Protein AF-Q8IA98-2-F1 (afdb_monomer)

Radius of gyration: 77.0 Å; Cα contacts (8 Å, |Δi|>4): 46; chains: 1; bounding box: 232×90×197 Å

Secondary structure (DSSP, 8-state):
-HHHHHHHHTS-HHHHHHHHHHHHHHHHHHHHHHHHHHHHHHHHHHHHHHHS-HHHHHHHHHHHHHHHHHHHHHHHHHHHHHHHHHHHHHHHHTSPPHHHHHHHHHHHHHHHHHHHHHHHHHHHHHHHHHHHHHHHHHHHHHHHHHHHHHHHHHHHHHHHHHHHHHHHHHHHHHHHHHHHHHHHHHHHHHHHHHHHHHHHHHHHHHHHHHHHHHHHHHHHHHHHHHHHHHHHHHHHHHHHHHHHHHHHHHHHHHHHHHHHTTT--S-----------SHHHHHHHHHHHHHHHHHHHHHHHHHHHHHHHHHHHHHHHHHHHHHHHHHHHHHHHHHHHHHHHTTTHHHHHHHHHHHHHHHH-S-----HHHHHHHHHHHHHHHHHHHHHHHHHHHHHHHHHHHHHHHHHHHHHHHHHHHHHHHHHHHHHHHHHHHHHHHHHHHHHHT--S---TTSTTS--------HHHHHHHHHHHHHHHHHHHHHHHHHHHHHHHHHHHHHHHHHHHHHHHHHHHHHHHHHHSTTHHHHTTTGGGS-TT-TTTTT-S-HHHHHHHHHHHHHHHSHHHHHHHHHHHHHHHHHHHHHHHHHHHHHHHHHHHHHHHHHHHHHHHHHHH--

Solvent-accessible surface area (backbone atoms only — not comparable to full-atom values): 34281 Å² total; per-residue (Å²): 104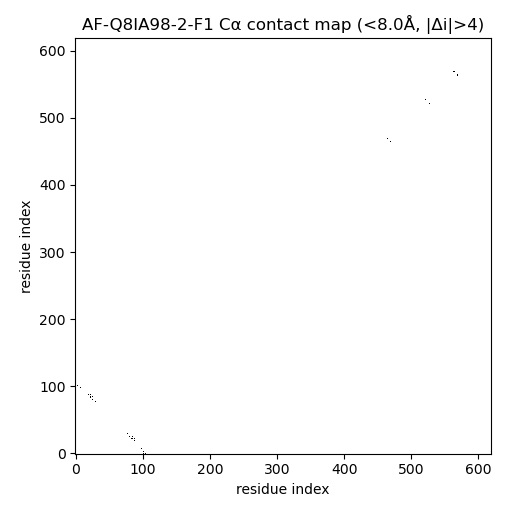,70,71,58,47,56,56,49,67,75,52,61,59,68,60,50,41,53,51,46,54,51,49,45,52,51,51,51,52,52,50,55,53,48,54,50,52,49,53,51,53,51,50,54,52,51,50,49,67,73,76,54,58,76,69,63,45,66,63,46,50,60,54,51,50,51,54,50,53,53,49,53,50,51,46,53,52,48,53,53,52,50,51,54,48,43,54,54,45,52,54,57,62,70,52,75,72,60,64,62,57,46,54,47,52,49,51,52,50,54,50,50,54,52,50,50,52,54,51,52,51,50,53,50,52,50,52,50,51,53,52,53,51,52,52,51,51,53,49,52,56,48,51,55,52,52,50,56,49,51,58,49,49,55,50,52,50,53,52,48,50,55,50,49,52,52,51,50,56,53,50,51,55,49,53,53,48,55,50,51,54,51,50,53,51,52,52,53,52,52,52,52,50,49,54,50,49,56,51,50,50,55,48,48,54,52,49,50,52,49,49,53,50,49,50,51,52,50,51,52,49,51,53,51,49,55,50,46,55,51,49,52,54,49,50,50,53,50,52,54,50,52,51,52,53,48,53,58,47,47,60,56,43,54,63,46,44,65,60,47,60,76,70,64,84,72,82,85,87,87,86,90,88,88,89,85,79,67,68,58,50,58,53,45,50,49,51,47,49,52,50,51,50,50,48,51,52,51,47,50,53,49,51,52,51,51,49,52,51,50,51,51,52,50,51,52,50,50,53,51,50,53,51,52,50,53,50,50,53,51,52,49,51,50,53,47,50,51,48,62,74,46,63,55,50,64,57,54,48,50,51,52,46,51,49,43,44,72,74,64,46,97,81,73,94,71,60,75,78,58,45,54,64,44,44,59,56,47,51,53,47,48,51,50,48,52,51,48,50,52,48,52,50,51,50,51,52,51,52,48,54,50,49,53,51,52,49,52,53,50,54,51,51,52,52,52,51,51,53,51,47,54,50,50,54,50,49,52,51,51,49,53,48,51,51,51,53,48,50,50,53,46,58,77,64,66,68,75,99,79,78,67,92,78,65,80,81,76,80,78,83,87,74,93,73,58,72,83,63,50,55,59,53,53,50,50,52,50,49,55,49,49,52,52,48,51,53,50,52,51,52,51,51,53,52,52,53,52,50,51,52,54,50,51,50,51,51,52,53,47,52,51,47,51,54,48,50,51,50,49,49,46,67,65,38,87,59,40,75,61,42,66,73,55,56,79,76,70,71,97,79,64,85,77,67,73,78,71,66,49,72,65,57,56,52,49,52,52,48,52,48,58,38,64,69,37,76,66,41,39,52,53,50,51,52,50,50,52,52,50,49,52,51,51,51,51,51,51,48,50,54,52,50,55,53,46,54,53,50,52,52,52,52,51,49,52,50,52,50,51,50,49,47,56,74,77,59,70,123

pLDDT: mean 81.93, std 17.33, range [27.69, 97.38]

Sequence (619 aa):
MEIVSRAWESVDWDRIQTRVEAEVTALGQRQDDSEIRKTRLVEESNAYRGRTNKDSRKVAIPLIKAFQSEFDGLLARSTAAENALIDICKSIVSLPDPKSLLKGAEAWKNDAEKTQKAVEEREELKRQLIKVNNELEDLRGKDVKVRKLKDKLAKLESEQDIFIENAVNEVEKKAEQELNDRLTELIAEKEKMKEQNEILEKNMDSLESKNKDIQRKLEIAKQTVEQKDGLENEQLSIAMKDLADAKHKIVFLEERVSQLENEAEKVNESKKAGNIEDIAALGSVLVQKDDVIQQLTNDIKRHEASHVEELAKWKLAVSAVEKKNKTLIGELNELKNQLESRNDYEAIKNELRLLREIEFGDSAEANAESIERLGETVETLDRLLAEKNRRLQNENASLRVANDGFKGRNEEQEAELTVLKEKSERNDRLIAQLEADLASAVQDIGIPERMGTNEMLKDAPAPTISDASLVPILTSQRNRLHERVTSLEEAISLEKTKQLSVQNEIERVREENIRLCERIRFLQSPGGQQQANVEAGLGNENGNRNKKVSLHDKTTLNMGRAILATPKSRTVFFSYLLILHALIMLVLYKFAFDQSVVRDAETECEYKFHQHMLDNHKQ

Foldseek 3Di:
DVVVLVVLVPDPLVVVLVVLVVVLVVLVVVLVVLVVVLVVLVVVLVVCVVPDDPVCCVVVVVVSVVVNVVSVVVSVVSVVVSVVSSVVSVVSNPDDRCSVVVVVVVVVVVVVVVVVVVVVVVVVVVVVVVVVVVVVVVVVVVVVVVVVVVVVVVVVVVVVVVVVVVVVVVVVVVVVVVVVVVVVVVVVVVVVVVVVVVVVVVVVVVVVVVVVVVVVVVVVVVVVVVVVVVVVVVVVVVVVVVVVVVVVVVVVVVVVVVVCVVVPPDDDDDDDDDDDDDVVVVVVVVVVVVVVVVVVVVVVVVVVVVVVVVVVVVVVVVVVVVVVVVVVVVVVVVVVVVCVVCVCVVVVVVVVVVVCCVVPNDPDDDDPVVCVVVVVVVVVVVVVVVVVVVVVVVVVVVVVVVVVVVVVVVVVVVVVVVVVVVVVVVVVVVVVVVVVVVVVVCVVVPDPPDDDPPPVPPDDDDDPDDPVVVVVVVVVVVVVVVVVVVVVVVVVVVVVVVVVVVVVVVVVVVVVVVVVVVVVCLVPPPCNVVVVVVVVVPDPPPVPPVVPPPPVNVVVVVVVCVCPVDPVSVVVVVVVVVVVVVVVVVVVVVVVVVVVVVVVVVVVVVVVVVVCCVPPVDD

Structure (mmCIF, N/CA/C/O backbone):
data_AF-Q8IA98-2-F1
#
_entry.id   AF-Q8IA98-2-F1
#
loop_
_atom_site.group_PDB
_atom_site.id
_atom_site.type_symbol
_atom_site.label_atom_id
_atom_site.label_alt_id
_atom_site.label_comp_id
_atom_site.label_asym_id
_atom_site.label_entity_id
_atom_site.label_seq_id
_atom_site.pdbx_PDB_ins_code
_atom_site.Cartn_x
_atom_site.Cartn_y
_atom_site.Cartn_z
_atom_site.occupancy
_atom_site.B_iso_or_equiv
_atom_site.auth_seq_id
_atom_site.auth_comp_id
_atom_site.auth_asym_id
_atom_site.auth_atom_id
_atom_site.pdbx_PDB_model_num
ATOM 1 N N . MET A 1 1 ? -45.669 -8.385 45.743 1.00 73.81 1 MET A N 1
ATOM 2 C CA . MET A 1 1 ? -45.791 -9.839 45.970 1.00 73.81 1 MET A CA 1
ATOM 3 C C . MET A 1 1 ? -45.061 -10.246 47.233 1.00 73.81 1 MET A C 1
ATOM 5 O O . MET A 1 1 ? -45.756 -10.558 48.181 1.00 73.81 1 MET A O 1
ATOM 9 N N . GLU A 1 2 ? -43.737 -10.097 47.326 1.00 78.06 2 GLU A N 1
ATOM 10 C CA . GLU A 1 2 ? -42.970 -10.503 48.523 1.00 78.06 2 GLU A CA 1
ATOM 11 C C . GLU A 1 2 ? -43.528 -10.010 49.868 1.00 78.06 2 GLU A C 1
ATOM 13 O O . GLU A 1 2 ? -43.637 -10.783 50.811 1.00 78.06 2 GLU A O 1
ATOM 18 N N . ILE A 1 3 ? -43.910 -8.731 49.971 1.00 82.81 3 ILE A N 1
ATOM 19 C CA . ILE A 1 3 ? -44.471 -8.173 51.218 1.00 82.81 3 ILE A CA 1
ATOM 20 C C . ILE A 1 3 ? -45.765 -8.902 51.613 1.00 82.81 3 ILE A C 1
ATOM 22 O O . ILE A 1 3 ? -45.986 -9.182 52.787 1.00 82.81 3 ILE A O 1
ATOM 26 N N . VAL A 1 4 ? -46.599 -9.243 50.626 1.00 84.81 4 VAL A N 1
ATOM 27 C CA . VAL A 1 4 ? -47.858 -9.970 50.830 1.00 84.81 4 VAL A CA 1
ATOM 28 C C . VAL A 1 4 ? -47.572 -11.427 51.194 1.00 84.81 4 VAL A C 1
ATOM 30 O O . VAL A 1 4 ? -48.167 -11.921 52.147 1.00 84.81 4 VAL A O 1
ATOM 33 N N . SER A 1 5 ? -46.627 -12.087 50.513 1.00 81.19 5 SER A N 1
ATOM 34 C CA . SER A 1 5 ? -46.174 -13.443 50.856 1.00 81.19 5 SER A CA 1
ATOM 35 C C . SER A 1 5 ? -45.685 -13.512 52.311 1.00 81.19 5 SER A C 1
ATOM 37 O O . SER A 1 5 ? -46.170 -14.345 53.071 1.00 81.19 5 SER 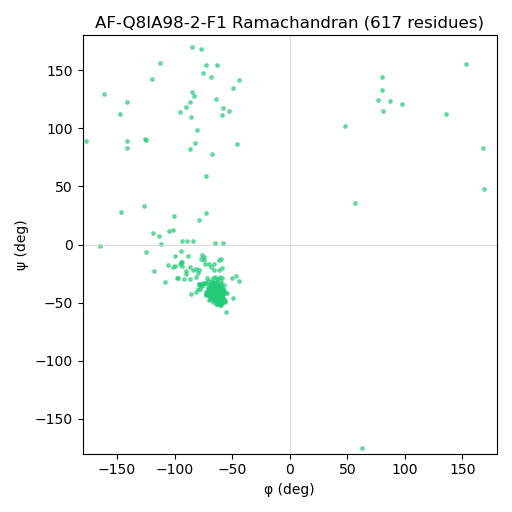A O 1
ATOM 39 N N . ARG A 1 6 ? -44.816 -12.580 52.739 1.00 83.00 6 ARG A N 1
ATOM 40 C CA . ARG A 1 6 ? -44.302 -12.507 54.124 1.00 83.00 6 ARG A CA 1
ATOM 41 C C . ARG A 1 6 ? -45.400 -12.236 55.153 1.00 83.00 6 ARG A C 1
ATOM 43 O O . ARG A 1 6 ? -45.392 -12.820 56.233 1.00 83.00 6 ARG A O 1
ATOM 50 N N . ALA A 1 7 ? -46.353 -11.357 54.836 1.00 84.50 7 ALA A N 1
ATOM 51 C CA . ALA A 1 7 ? -47.484 -11.097 55.723 1.00 84.50 7 ALA A CA 1
ATOM 52 C C . ALA A 1 7 ? -48.322 -12.368 55.927 1.00 84.50 7 ALA A C 1
ATOM 54 O O . ALA A 1 7 ? -48.632 -12.713 57.066 1.00 84.50 7 ALA A O 1
ATOM 55 N N . TRP A 1 8 ? -48.613 -13.108 54.852 1.00 85.19 8 TRP A N 1
ATOM 56 C CA . TRP A 1 8 ? -49.334 -14.377 54.937 1.00 85.19 8 TRP A CA 1
ATOM 57 C C . TRP A 1 8 ? -48.531 -15.487 55.612 1.00 85.19 8 TRP A C 1
ATOM 59 O O . TRP A 1 8 ? -49.133 -16.297 56.304 1.00 85.19 8 TRP A O 1
ATOM 69 N N . GLU A 1 9 ? -47.201 -15.518 55.503 1.00 82.81 9 GLU A N 1
ATOM 70 C CA . GLU A 1 9 ? -46.356 -16.482 56.229 1.00 82.81 9 GLU A CA 1
ATOM 71 C C . GLU A 1 9 ? -46.545 -16.426 57.749 1.00 82.81 9 GLU A C 1
ATOM 73 O O . GLU A 1 9 ? -46.534 -17.475 58.392 1.00 82.81 9 GLU A O 1
ATOM 78 N N . SER A 1 10 ? -46.794 -15.235 58.305 1.00 82.50 10 SER A N 1
ATOM 79 C CA . SER A 1 10 ? -47.065 -15.046 59.738 1.00 82.50 10 SER A CA 1
ATOM 80 C C . SER A 1 10 ? -48.455 -15.526 60.181 1.00 82.50 10 SER A C 1
ATOM 82 O O . SER A 1 10 ? -48.703 -15.711 61.373 1.00 82.50 10 SER A O 1
ATOM 84 N N . VAL A 1 11 ? -49.368 -15.732 59.228 1.00 84.94 11 VAL A N 1
ATOM 85 C CA . VAL A 1 11 ? -50.743 -16.157 59.484 1.00 84.94 11 VAL A CA 1
ATOM 86 C C . VAL A 1 11 ? -50.808 -17.682 59.479 1.00 84.94 11 VAL A C 1
ATOM 88 O O . VAL A 1 11 ? -50.544 -18.332 58.469 1.00 84.94 11 VAL A O 1
ATOM 91 N N . ASP A 1 12 ? -51.184 -18.274 60.607 1.00 84.50 12 ASP A N 1
ATOM 92 C CA . ASP A 1 12 ? -51.438 -19.712 60.715 1.00 84.50 12 ASP A CA 1
ATOM 93 C C . ASP A 1 12 ? -52.858 -20.040 60.217 1.00 84.50 12 ASP A C 1
ATOM 95 O O . ASP A 1 12 ? -53.828 -20.002 60.979 1.00 84.50 12 ASP A O 1
ATOM 99 N N . TRP A 1 13 ? -52.989 -20.272 58.905 1.00 85.12 13 TRP A N 1
ATOM 100 C CA . TRP A 1 13 ? -54.280 -20.521 58.257 1.00 85.12 13 TRP A CA 1
ATOM 101 C C . TRP A 1 13 ? -54.969 -21.782 58.783 1.00 85.12 13 TRP A C 1
ATOM 103 O O . TRP A 1 13 ? -56.166 -21.741 59.045 1.00 85.12 13 TRP A O 1
ATOM 113 N N . ASP A 1 14 ? -54.216 -22.855 59.022 1.00 86.06 14 ASP A N 1
ATOM 114 C CA . ASP A 1 14 ? -54.746 -24.119 59.543 1.00 86.06 14 ASP A CA 1
ATOM 115 C C . ASP A 1 14 ? -55.343 -23.937 60.945 1.00 86.06 14 ASP A C 1
ATOM 117 O O . ASP A 1 14 ? -56.471 -24.352 61.230 1.00 86.06 14 ASP A O 1
ATOM 121 N N . ARG A 1 15 ? -54.649 -23.180 61.805 1.00 87.56 15 ARG A N 1
ATOM 122 C CA . ARG A 1 15 ? -55.175 -22.799 63.120 1.00 87.56 15 ARG A CA 1
ATOM 123 C C . ARG A 1 15 ? -56.417 -21.918 63.024 1.00 87.56 15 ARG A C 1
ATOM 125 O O . ARG A 1 15 ? -57.325 -22.070 63.844 1.00 87.56 15 ARG A O 1
ATOM 132 N N . ILE A 1 16 ? -56.464 -20.975 62.080 1.00 88.38 16 ILE A N 1
ATOM 133 C CA . ILE A 1 16 ? -57.651 -20.134 61.862 1.00 88.38 16 ILE A CA 1
ATOM 134 C C . ILE A 1 16 ? -58.822 -20.996 61.396 1.00 88.38 16 ILE A C 1
ATOM 136 O O . ILE A 1 16 ? -59.897 -20.889 61.982 1.00 88.38 16 ILE A O 1
ATOM 140 N N . GLN A 1 17 ? -58.616 -21.870 60.413 1.00 88.19 17 GLN A N 1
ATOM 141 C CA . GLN A 1 17 ? -59.647 -22.757 59.885 1.00 88.19 17 GLN A CA 1
ATOM 142 C C . GLN A 1 17 ? -60.180 -23.691 60.978 1.00 88.19 17 GLN A C 1
ATOM 144 O O . GLN A 1 17 ? -61.382 -23.705 61.227 1.00 88.19 17 GLN A O 1
ATOM 149 N N . THR A 1 18 ? -59.292 -24.351 61.726 1.00 88.31 18 THR A N 1
ATOM 150 C CA . THR A 1 18 ? -59.662 -25.229 62.849 1.00 88.31 18 THR A CA 1
ATOM 151 C C . THR A 1 18 ? -60.446 -24.475 63.927 1.00 88.31 18 THR A C 1
ATOM 153 O O . THR A 1 18 ? -61.457 -24.959 64.437 1.00 88.31 18 THR A O 1
ATOM 156 N N . ARG A 1 19 ? -60.014 -23.254 64.280 1.00 89.81 19 ARG A N 1
ATOM 157 C CA . ARG A 1 19 ? -60.726 -22.411 65.253 1.00 89.81 19 ARG A CA 1
ATOM 158 C C . ARG A 1 19 ? -62.113 -22.020 64.744 1.00 89.81 19 ARG A C 1
ATOM 160 O O . ARG A 1 19 ? -63.063 -22.028 65.521 1.00 89.81 19 ARG A O 1
ATOM 167 N N . VAL A 1 20 ? -62.228 -21.663 63.468 1.00 90.75 20 VAL A N 1
ATOM 168 C CA . VAL A 1 20 ? -63.503 -21.301 62.842 1.00 90.75 20 VAL A CA 1
ATOM 169 C C . VAL A 1 20 ? -64.444 -22.508 62.791 1.00 90.75 20 VAL A C 1
ATOM 171 O O . VAL A 1 20 ? -65.606 -22.370 63.160 1.00 90.75 20 VAL A O 1
ATOM 174 N N . GLU A 1 21 ? -63.962 -23.694 62.422 1.00 89.75 21 GLU A N 1
ATOM 175 C CA . GLU A 1 21 ? -64.748 -24.937 62.424 1.00 89.75 21 GLU A CA 1
ATOM 176 C C . GLU A 1 21 ? -65.251 -25.311 63.829 1.00 89.75 21 GLU A C 1
ATOM 178 O O . GLU A 1 21 ? -66.417 -25.687 64.000 1.00 89.75 21 GLU A O 1
ATOM 183 N N . ALA A 1 22 ? -64.406 -25.152 64.853 1.00 91.19 22 ALA A N 1
ATOM 184 C CA . ALA A 1 22 ? -64.790 -25.378 66.244 1.00 91.19 22 ALA A CA 1
ATOM 185 C C . ALA A 1 22 ? -65.895 -24.408 66.702 1.00 91.19 22 ALA A C 1
ATOM 187 O O . ALA A 1 22 ? -66.867 -24.835 67.327 1.00 91.19 22 ALA A O 1
ATOM 188 N N . GLU A 1 23 ? -65.792 -23.120 66.354 1.00 90.00 23 GLU A N 1
ATOM 189 C CA . GLU A 1 23 ? -66.834 -22.130 66.660 1.00 90.00 23 GLU A CA 1
ATOM 190 C C . GLU A 1 23 ? -68.129 -22.401 65.886 1.00 90.00 23 GLU A C 1
ATOM 192 O O . GLU A 1 23 ? -69.202 -22.320 66.474 1.00 90.00 23 GLU A O 1
ATOM 197 N N . VAL A 1 24 ? -68.066 -22.796 64.609 1.00 90.94 24 VAL A N 1
ATOM 198 C CA . VAL A 1 24 ? -69.257 -23.196 63.831 1.00 90.94 24 VAL A CA 1
ATOM 199 C C . VAL A 1 24 ? -69.965 -24.382 64.485 1.00 90.94 24 VAL A C 1
ATOM 201 O O . VAL A 1 24 ? -71.189 -24.375 64.615 1.00 90.94 24 VAL A O 1
ATOM 204 N N . THR A 1 25 ? -69.206 -25.375 64.953 1.00 90.19 25 THR A N 1
ATOM 205 C CA . THR A 1 25 ? -69.759 -26.541 65.659 1.00 90.19 25 THR A CA 1
ATOM 206 C C . THR A 1 25 ? -70.409 -26.132 66.984 1.00 90.19 25 THR A C 1
ATOM 208 O O . THR A 1 25 ? -71.521 -26.563 67.292 1.00 90.19 25 THR A O 1
ATOM 211 N N . ALA A 1 26 ? -69.756 -25.255 67.753 1.00 90.88 26 ALA A N 1
ATOM 212 C CA . ALA A 1 26 ? -70.299 -24.731 69.003 1.00 90.88 26 ALA A CA 1
ATOM 213 C C . ALA A 1 26 ? -71.549 -23.860 68.783 1.00 90.88 26 ALA A C 1
ATOM 215 O O . ALA A 1 26 ? -72.470 -23.901 69.596 1.00 90.88 26 ALA A O 1
ATOM 216 N N . LEU A 1 27 ? -71.606 -23.083 67.696 1.00 90.81 27 LEU A N 1
ATOM 217 C CA . LEU A 1 27 ? -72.790 -22.310 67.312 1.00 90.81 27 LEU A CA 1
ATOM 218 C C . LEU A 1 27 ? -73.966 -23.226 66.966 1.00 90.81 27 LEU A C 1
ATOM 220 O O . LEU A 1 27 ? -75.068 -22.974 67.445 1.00 90.81 27 LEU A O 1
ATOM 224 N N . GLY A 1 28 ? -73.727 -24.317 66.230 1.00 89.94 28 GLY A N 1
ATOM 225 C CA . GLY A 1 28 ? -74.752 -25.331 65.963 1.00 89.94 28 GLY A CA 1
ATOM 226 C C . GLY A 1 28 ? -75.331 -25.930 67.250 1.00 89.94 28 GLY A C 1
ATOM 227 O O . GLY A 1 28 ? -76.543 -25.954 67.432 1.00 89.94 28 GLY A O 1
ATOM 228 N N . GLN A 1 29 ? -74.477 -26.298 68.211 1.00 91.38 29 GLN A N 1
ATOM 229 C CA . GLN A 1 29 ? -74.937 -26.795 69.517 1.00 91.38 29 GLN A CA 1
ATOM 230 C C . GLN A 1 29 ? -75.755 -25.749 70.294 1.00 91.38 29 GLN A C 1
ATOM 232 O O . GLN A 1 29 ? -76.768 -26.082 70.906 1.00 91.38 29 GLN A O 1
ATOM 237 N N . ARG A 1 30 ? -75.356 -24.468 70.256 1.00 90.25 30 ARG A N 1
ATOM 238 C CA . ARG A 1 30 ? -76.113 -23.382 70.905 1.00 90.25 30 ARG A CA 1
ATOM 239 C C . ARG A 1 30 ? -77.488 -23.177 70.267 1.00 90.25 30 ARG A C 1
ATOM 241 O O . ARG A 1 30 ? -78.426 -22.868 71.005 1.00 90.25 30 ARG A O 1
ATOM 248 N N . GLN A 1 31 ? -77.604 -23.355 68.948 1.00 89.62 31 GLN A N 1
ATOM 249 C CA . GLN A 1 31 ? -78.879 -23.327 68.226 1.00 89.62 31 GLN A CA 1
ATOM 250 C C . GLN A 1 31 ? -79.798 -24.459 68.687 1.00 89.62 31 GLN A C 1
ATOM 252 O O . GLN A 1 31 ? -80.922 -24.185 69.112 1.00 89.62 31 GLN A O 1
ATOM 257 N N . ASP A 1 32 ? -79.297 -25.696 68.699 1.00 90.12 32 ASP A N 1
ATOM 258 C CA . ASP A 1 32 ? -80.054 -26.876 69.136 1.00 90.12 32 ASP A CA 1
ATOM 259 C C . ASP A 1 32 ? -80.541 -26.727 70.587 1.00 90.12 32 ASP A C 1
ATOM 261 O O . ASP A 1 32 ? -81.723 -26.913 70.895 1.00 90.12 32 ASP A O 1
ATOM 265 N N . ASP A 1 33 ? -79.656 -26.287 71.483 1.00 91.81 33 ASP A N 1
ATOM 266 C CA . ASP A 1 33 ? -79.985 -25.997 72.877 1.00 91.81 33 ASP A CA 1
ATOM 267 C C . ASP A 1 33 ? -81.061 -24.908 73.016 1.00 91.81 33 ASP A C 1
ATOM 269 O O . ASP A 1 33 ? -81.882 -24.934 73.941 1.00 91.81 33 ASP A O 1
ATOM 273 N N . SER A 1 34 ? -81.048 -23.911 72.128 1.00 90.88 34 SER A N 1
ATOM 274 C CA . SER A 1 34 ? -82.034 -22.832 72.120 1.00 90.88 34 SER A CA 1
ATOM 275 C C . SER A 1 34 ? -83.420 -23.341 71.723 1.00 90.88 34 SER A C 1
ATOM 277 O O . SER A 1 34 ? -84.407 -22.998 72.379 1.00 90.88 34 SER A O 1
ATOM 279 N N . GLU A 1 35 ? -83.492 -24.232 70.733 1.00 88.56 35 GLU A N 1
ATOM 280 C CA . GLU A 1 35 ? -84.737 -24.891 70.320 1.00 88.56 35 GLU A CA 1
ATOM 281 C C . GLU A 1 35 ? -85.279 -25.842 71.404 1.00 88.56 35 GLU A C 1
ATOM 283 O O . GLU A 1 35 ? -86.486 -25.869 71.674 1.00 88.56 35 GLU A O 1
ATOM 288 N N . ILE A 1 36 ? -84.407 -26.554 72.126 1.00 91.75 36 ILE A N 1
ATOM 289 C CA . ILE A 1 36 ? -84.814 -27.369 73.284 1.00 91.75 36 ILE A CA 1
ATOM 290 C C . ILE A 1 36 ? -85.381 -26.477 74.400 1.00 91.75 36 ILE A C 1
ATOM 292 O O . ILE A 1 36 ? -86.455 -26.762 74.941 1.00 91.75 36 ILE A O 1
ATOM 296 N N . ARG A 1 37 ? -84.706 -25.365 74.735 1.00 90.25 37 ARG A N 1
ATOM 297 C CA . ARG A 1 37 ? -85.189 -24.400 75.743 1.00 90.25 37 ARG A CA 1
ATOM 298 C C . ARG A 1 37 ? -86.523 -23.775 75.346 1.00 90.25 37 ARG A C 1
ATOM 300 O O . ARG A 1 37 ? -87.389 -23.623 76.207 1.00 90.25 37 ARG A O 1
ATOM 307 N N . LYS A 1 38 ? -86.711 -23.462 74.063 1.00 90.06 38 LYS A N 1
ATOM 308 C CA . LYS A 1 38 ? -87.990 -22.994 73.519 1.00 90.06 38 LYS A CA 1
ATOM 309 C C . LYS A 1 38 ? -89.094 -24.024 73.737 1.00 90.06 38 LYS A C 1
ATOM 311 O O . LYS A 1 38 ? -90.153 -23.684 74.260 1.00 90.06 38 LYS A O 1
ATOM 316 N N . THR A 1 39 ? -88.836 -25.280 73.380 1.00 90.38 39 THR A N 1
ATOM 317 C CA . THR A 1 39 ? -89.803 -26.379 73.526 1.00 90.38 39 THR A CA 1
ATOM 318 C C . THR A 1 39 ? -90.208 -26.552 74.990 1.00 90.38 39 THR A C 1
ATOM 320 O O . THR A 1 39 ? -91.397 -26.547 75.312 1.00 90.38 39 THR A O 1
ATOM 323 N N . ARG A 1 40 ? -89.227 -26.562 75.900 1.00 92.00 40 ARG A N 1
ATOM 324 C CA . ARG A 1 40 ? -89.463 -26.616 77.347 1.00 92.00 40 ARG A CA 1
ATOM 325 C C . ARG A 1 40 ? -90.272 -25.421 77.862 1.00 92.00 40 ARG A C 1
ATOM 327 O O . ARG A 1 40 ? -91.195 -25.602 78.653 1.00 92.00 40 ARG A O 1
ATOM 334 N N . LEU A 1 41 ? -89.970 -24.204 77.405 1.00 89.50 41 LEU A N 1
ATOM 335 C CA . LEU A 1 41 ? -90.721 -23.000 77.777 1.00 89.50 41 LEU A CA 1
ATOM 336 C C . LEU A 1 41 ? -92.194 -23.093 77.335 1.00 89.50 41 LEU A C 1
ATOM 338 O O . LEU A 1 41 ? -93.095 -22.675 78.067 1.00 89.50 41 LEU A O 1
ATOM 342 N N . VAL A 1 42 ? -92.458 -23.664 76.156 1.00 88.00 42 VAL A N 1
ATOM 343 C CA . VAL A 1 42 ? -93.819 -23.908 75.651 1.00 88.00 42 VAL A CA 1
ATOM 344 C C . VAL A 1 42 ? -94.546 -24.961 76.495 1.00 88.00 42 VAL A C 1
ATOM 346 O O . VAL A 1 42 ? -95.709 -24.753 76.854 1.00 88.00 42 VAL A O 1
ATOM 349 N N . GLU A 1 43 ? -93.882 -26.057 76.860 1.00 89.94 43 GLU A N 1
ATOM 350 C CA . GLU A 1 43 ? -94.434 -27.098 77.736 1.00 89.94 43 GLU A CA 1
ATOM 351 C C . GLU A 1 43 ? -94.782 -26.565 79.131 1.00 89.94 43 GLU A C 1
ATOM 353 O O . GLU A 1 43 ? -95.902 -26.770 79.605 1.00 89.94 43 GLU A O 1
ATOM 358 N N . GLU A 1 44 ? -93.869 -25.825 79.770 1.00 89.38 44 GLU A N 1
ATOM 359 C CA . GLU A 1 44 ? -94.089 -25.214 81.088 1.00 89.38 44 GLU A CA 1
ATOM 360 C C . GLU A 1 44 ? -95.227 -24.175 81.041 1.00 89.38 44 GLU A C 1
ATOM 362 O O . GLU A 1 44 ? -96.090 -24.143 81.925 1.00 89.38 44 GLU A O 1
ATOM 367 N N . SER A 1 45 ? -95.309 -23.389 79.961 1.00 88.00 45 SER A N 1
ATOM 368 C CA . SER A 1 45 ? -96.407 -22.442 79.709 1.00 88.00 45 SER A CA 1
ATOM 369 C C . SER A 1 45 ? -97.767 -23.141 79.543 1.00 88.00 45 SER A C 1
ATOM 371 O O . SER A 1 45 ? -98.780 -22.713 80.112 1.00 88.00 45 SER A O 1
ATOM 373 N N . ASN A 1 46 ? -97.809 -24.264 78.821 1.00 87.44 46 ASN A N 1
ATOM 374 C CA . ASN A 1 46 ? -99.020 -25.071 78.654 1.00 87.44 46 ASN A CA 1
ATOM 375 C C . ASN A 1 46 ? -99.431 -25.770 79.959 1.00 87.44 46 ASN A C 1
ATOM 377 O O . ASN A 1 46 ? -100.613 -25.769 80.317 1.00 87.44 46 ASN A O 1
ATOM 381 N N . ALA A 1 47 ? -98.468 -26.301 80.715 1.00 87.62 47 ALA A N 1
ATOM 382 C CA . ALA A 1 47 ? -98.704 -26.884 82.031 1.00 87.62 47 ALA A CA 1
ATOM 383 C C . ALA A 1 47 ? -99.281 -25.851 83.012 1.00 87.62 47 ALA A C 1
ATOM 385 O O . ALA A 1 47 ? -100.220 -26.164 83.751 1.00 87.62 47 ALA A O 1
ATOM 386 N N . TYR A 1 48 ? -98.791 -24.606 82.982 1.00 86.81 48 TYR A N 1
ATOM 387 C CA . TYR A 1 48 ? -99.353 -23.508 83.769 1.00 86.81 48 TYR A CA 1
ATOM 388 C C . TYR A 1 48 ? -100.821 -23.238 83.405 1.00 86.81 48 TYR A C 1
ATOM 390 O O . TYR A 1 48 ? -101.661 -23.097 84.298 1.00 86.81 48 TYR A O 1
ATOM 398 N N . ARG A 1 49 ? -101.184 -23.234 82.112 1.00 81.31 49 ARG A N 1
ATOM 399 C CA . ARG A 1 49 ? -102.592 -23.077 81.688 1.00 81.31 49 ARG A CA 1
ATOM 400 C C . ARG A 1 49 ? -103.505 -24.183 82.223 1.00 81.31 49 ARG A C 1
ATOM 402 O O . ARG A 1 49 ? -104.654 -23.889 82.550 1.00 81.31 49 ARG A O 1
ATOM 409 N N . GLY A 1 50 ? -103.007 -25.418 82.319 1.00 81.69 50 GLY A N 1
ATOM 410 C CA . GLY A 1 50 ? -103.766 -26.567 82.825 1.00 81.69 50 GLY A CA 1
ATOM 411 C C . GLY A 1 50 ? -103.957 -26.583 84.347 1.00 81.69 50 GLY A C 1
ATOM 412 O O . GLY A 1 50 ? -105.003 -27.017 84.821 1.00 81.69 50 GLY A O 1
ATOM 413 N N . ARG A 1 51 ? -102.980 -26.093 85.123 1.00 83.88 51 ARG A N 1
ATOM 414 C CA . ARG A 1 51 ? -102.958 -26.224 86.598 1.00 83.88 51 ARG A CA 1
ATOM 415 C C . ARG A 1 51 ? -103.542 -25.038 87.373 1.00 83.88 51 ARG A C 1
ATOM 417 O O . ARG A 1 51 ? -103.619 -25.094 88.596 1.00 83.88 51 ARG A O 1
ATOM 424 N N . THR A 1 52 ? -103.918 -23.949 86.707 1.00 83.94 52 THR A N 1
ATOM 425 C CA . THR A 1 52 ? -104.223 -22.664 87.369 1.00 83.94 52 THR A CA 1
ATOM 426 C C . THR A 1 52 ? -105.698 -22.279 87.283 1.00 83.94 52 THR A C 1
ATOM 428 O O . THR A 1 52 ? -106.413 -22.716 86.380 1.00 83.94 52 THR A O 1
ATOM 431 N N . ASN A 1 53 ? -106.183 -21.449 88.213 1.00 84.00 53 ASN A N 1
ATOM 432 C CA . ASN A 1 53 ? -107.571 -20.967 88.225 1.00 84.00 53 ASN A CA 1
ATOM 433 C C . ASN A 1 53 ? -107.813 -19.848 87.176 1.00 84.00 53 ASN A C 1
ATOM 435 O O . ASN A 1 53 ? -106.877 -19.317 86.575 1.00 84.00 53 ASN A O 1
ATOM 439 N N . LYS A 1 54 ? -109.083 -19.502 86.918 1.00 82.00 54 LYS A N 1
ATOM 440 C CA . LYS A 1 54 ? -109.476 -18.583 85.829 1.00 82.00 54 LYS A CA 1
ATOM 441 C C . LYS A 1 54 ? -108.993 -17.139 86.036 1.00 82.00 54 LYS A C 1
ATOM 443 O O . LYS A 1 54 ? -108.686 -16.476 85.047 1.00 82.00 54 LYS A O 1
ATOM 448 N N . ASP A 1 55 ? -108.904 -16.663 87.277 1.00 83.00 55 ASP A N 1
ATOM 449 C CA . ASP A 1 55 ? -108.500 -15.283 87.581 1.00 83.00 55 ASP A CA 1
ATOM 450 C C . ASP A 1 55 ? -106.977 -15.107 87.555 1.00 83.00 55 ASP A C 1
ATOM 452 O O . ASP A 1 55 ? -106.487 -14.170 86.926 1.00 83.00 55 ASP A O 1
ATOM 456 N N . SER A 1 56 ? -106.214 -16.067 88.093 1.00 83.00 56 SER A N 1
ATOM 457 C CA . SER A 1 56 ? -104.756 -16.132 87.917 1.00 83.00 56 SER A CA 1
ATOM 458 C C . SER A 1 56 ? -104.380 -16.180 86.434 1.00 83.00 56 SER A C 1
ATOM 460 O O . SER A 1 56 ? -103.458 -15.491 86.001 1.00 83.00 56 SER A O 1
ATOM 462 N N . ARG A 1 57 ? -105.150 -16.921 85.621 1.00 84.19 57 ARG A N 1
ATOM 463 C CA . ARG A 1 57 ? -104.970 -16.970 84.165 1.00 84.19 57 ARG A CA 1
ATOM 464 C C . ARG A 1 57 ? -105.150 -15.610 83.488 1.00 84.19 57 ARG A C 1
ATOM 466 O O . ARG A 1 57 ? -104.389 -15.313 82.574 1.00 84.19 57 ARG A O 1
ATOM 473 N N . LYS A 1 58 ? -106.106 -14.771 83.905 1.00 86.12 58 LYS A N 1
ATOM 474 C CA . LYS A 1 58 ? -106.330 -13.454 83.272 1.00 86.12 58 LYS A CA 1
ATOM 475 C C . LYS A 1 58 ? -105.130 -12.514 83.405 1.00 86.12 58 LYS A C 1
ATOM 477 O O . LYS A 1 58 ? -104.864 -11.771 82.468 1.00 86.12 58 LYS A O 1
ATOM 482 N N . VAL A 1 59 ? -104.418 -12.559 84.533 1.00 85.94 59 VAL A N 1
ATOM 483 C CA . VAL A 1 59 ? -103.243 -11.704 84.788 1.00 85.94 59 VAL A CA 1
ATOM 484 C C . VAL A 1 59 ? -101.968 -12.329 84.224 1.00 85.94 59 VAL A C 1
ATOM 486 O O . VAL A 1 59 ? -101.166 -11.646 83.592 1.00 85.94 59 VAL A O 1
ATOM 489 N N . ALA A 1 60 ? -101.786 -13.638 84.406 1.00 87.06 60 ALA A N 1
ATOM 490 C CA . ALA A 1 60 ? -100.555 -14.310 84.009 1.00 87.06 60 ALA A CA 1
ATOM 491 C C . ALA A 1 60 ? -100.464 -14.583 82.501 1.00 87.06 60 ALA A C 1
ATOM 493 O O . ALA A 1 60 ? -99.373 -14.509 81.947 1.00 87.06 60 ALA A O 1
ATOM 494 N N . ILE A 1 61 ? -101.574 -14.873 81.803 1.00 87.38 61 ILE A N 1
ATOM 495 C CA . ILE A 1 61 ? -101.528 -15.203 80.366 1.00 87.38 61 ILE A CA 1
ATOM 496 C C . ILE A 1 61 ? -100.962 -14.050 79.514 1.00 87.38 61 ILE A C 1
ATOM 498 O O . ILE A 1 61 ? -100.120 -14.346 78.667 1.00 87.38 61 ILE A O 1
ATOM 502 N N . PRO A 1 62 ? -101.366 -12.771 79.682 1.00 90.00 62 PRO A N 1
ATOM 503 C CA . PRO A 1 62 ? -100.761 -11.658 78.945 1.00 90.00 62 PRO A CA 1
ATOM 504 C C . PRO A 1 62 ? -99.258 -11.505 79.206 1.00 90.00 62 PRO A C 1
ATOM 506 O O . PRO A 1 62 ? -98.504 -11.323 78.257 1.00 90.00 62 PRO A O 1
ATOM 509 N N . LEU A 1 63 ? -98.819 -11.642 80.463 1.00 88.56 63 LEU A N 1
ATOM 510 C CA . LEU A 1 63 ? -97.403 -11.566 80.834 1.00 88.56 63 LEU A CA 1
ATOM 511 C C . LEU A 1 63 ? -96.595 -12.712 80.210 1.00 88.56 63 LEU A C 1
ATOM 513 O O . LEU A 1 63 ? -95.560 -12.473 79.598 1.00 88.56 63 LEU A O 1
ATOM 517 N N . ILE A 1 64 ? -97.101 -13.946 80.309 1.00 89.25 64 ILE A N 1
ATOM 518 C CA . ILE A 1 64 ? -96.495 -15.125 79.679 1.00 89.25 64 ILE A CA 1
ATOM 519 C C . ILE A 1 64 ? -96.406 -14.923 78.162 1.00 89.25 64 ILE A C 1
ATOM 521 O O . ILE A 1 64 ? -95.361 -15.187 77.583 1.00 89.25 64 ILE A O 1
ATOM 525 N N . LYS A 1 65 ? -97.461 -14.407 77.517 1.00 90.06 65 LYS A N 1
ATOM 526 C CA . LYS A 1 65 ? -97.446 -14.101 76.078 1.00 90.06 65 LYS A CA 1
ATOM 527 C C . LYS A 1 65 ? -96.424 -13.020 75.709 1.00 90.06 65 LYS A C 1
ATOM 529 O O . LYS A 1 65 ? -95.790 -13.146 74.670 1.00 90.06 65 LYS A O 1
ATOM 534 N N . ALA A 1 66 ? -96.258 -11.984 76.533 1.00 90.62 66 ALA A N 1
ATOM 535 C CA . ALA A 1 66 ? -95.249 -10.948 76.310 1.00 90.62 66 ALA A CA 1
ATOM 536 C C . ALA A 1 66 ? -93.826 -11.526 76.400 1.00 90.62 66 ALA A C 1
ATOM 538 O O . ALA A 1 66 ? -93.034 -11.324 75.486 1.00 90.62 66 ALA A O 1
ATOM 539 N N . PHE A 1 67 ? -93.530 -12.330 77.430 1.00 91.12 67 PHE A N 1
ATOM 540 C CA . PHE A 1 67 ? -92.247 -13.037 77.536 1.00 91.12 67 PHE A CA 1
ATOM 541 C C . PHE A 1 67 ? -92.019 -14.030 76.391 1.00 91.12 67 PHE A C 1
ATOM 543 O O . PHE A 1 67 ? -90.900 -14.127 75.902 1.00 91.12 67 PHE A O 1
ATOM 550 N N . GLN A 1 68 ? -93.060 -14.740 75.942 1.00 90.25 68 GLN A N 1
ATOM 551 C CA . GLN A 1 68 ? -92.983 -15.614 74.766 1.00 90.25 68 GLN A CA 1
ATOM 552 C C . GLN A 1 68 ? -92.638 -14.819 73.500 1.00 90.25 68 GLN A C 1
ATOM 554 O O . GLN A 1 68 ? -91.740 -15.219 72.773 1.00 90.25 68 GLN A O 1
ATOM 559 N N . SER A 1 69 ? -93.280 -13.667 73.277 1.00 91.69 69 SER A N 1
ATOM 560 C CA . SER A 1 69 ? -92.999 -12.798 72.127 1.00 91.69 69 SER A CA 1
ATOM 561 C C . SER A 1 69 ? -91.574 -12.234 72.142 1.00 91.69 69 SER A C 1
ATOM 563 O O . SER A 1 69 ? -90.917 -12.217 71.104 1.00 91.69 69 SER A O 1
ATOM 565 N N . GLU A 1 70 ? -91.082 -11.778 73.298 1.00 92.25 70 GLU A N 1
ATOM 566 C CA . GLU A 1 70 ? -89.699 -11.297 73.442 1.00 92.25 70 GLU A CA 1
ATOM 567 C C . GLU A 1 70 ? -88.686 -12.432 73.259 1.00 92.25 70 GLU A C 1
ATOM 569 O O . GLU A 1 70 ? -87.669 -12.256 72.590 1.00 92.25 70 GLU A O 1
ATOM 574 N N . PHE A 1 71 ? -88.974 -13.619 73.804 1.00 91.25 71 PHE A N 1
ATOM 575 C CA . PHE A 1 71 ? -88.142 -14.803 73.612 1.00 91.25 71 PHE A CA 1
ATOM 576 C C . PHE A 1 71 ? -88.083 -15.213 72.136 1.00 91.25 71 PHE A C 1
ATOM 578 O O . PHE A 1 71 ? -86.991 -15.426 71.619 1.00 91.25 71 PHE A O 1
ATOM 585 N N . ASP A 1 72 ? -89.222 -15.264 71.440 1.00 90.31 72 ASP A N 1
ATOM 586 C CA . ASP A 1 72 ? -89.281 -15.576 70.009 1.00 90.31 72 ASP A CA 1
ATOM 587 C C . ASP A 1 72 ? -88.529 -14.529 69.168 1.00 90.31 72 ASP A C 1
ATOM 589 O O . ASP A 1 72 ? -87.822 -14.889 68.227 1.00 90.31 72 ASP A O 1
ATOM 593 N N . GLY A 1 73 ? -88.618 -13.241 69.521 1.00 93.19 73 GLY A N 1
ATOM 594 C CA . GLY A 1 73 ? -87.869 -12.168 68.860 1.00 93.19 73 GLY A CA 1
ATOM 595 C C . GLY A 1 73 ? -86.354 -12.259 69.085 1.00 93.19 73 GLY A C 1
ATOM 596 O O . GLY A 1 73 ? -85.573 -12.125 68.139 1.00 93.19 73 GLY A O 1
ATOM 597 N N . LEU A 1 74 ? -85.923 -12.528 70.323 1.00 92.69 74 LEU A N 1
ATOM 598 C CA . LEU A 1 74 ? -84.514 -12.758 70.659 1.00 92.69 74 LEU A CA 1
ATOM 599 C C . LEU A 1 74 ? -83.970 -14.008 69.972 1.00 92.69 74 LEU A C 1
ATOM 601 O O . LEU A 1 74 ? -82.859 -13.960 69.445 1.00 92.69 74 LEU A O 1
ATOM 605 N N . LEU A 1 75 ? -84.756 -15.085 69.942 1.00 91.12 75 LEU A N 1
ATOM 606 C CA . LEU A 1 75 ? -84.417 -16.316 69.247 1.00 91.12 75 LEU A CA 1
ATOM 607 C C . LEU A 1 75 ? -84.254 -16.052 67.751 1.00 91.12 75 LEU A C 1
ATOM 609 O O . LEU A 1 75 ? -83.193 -16.334 67.215 1.00 91.12 75 LEU A O 1
ATOM 613 N N . ALA A 1 76 ? -85.226 -15.408 67.097 1.00 91.50 76 ALA A N 1
ATOM 614 C CA . ALA A 1 76 ? -85.138 -15.070 65.677 1.00 91.50 76 ALA A CA 1
ATOM 615 C C . ALA A 1 76 ? -83.902 -14.212 65.349 1.00 91.50 76 ALA A C 1
ATOM 617 O O . ALA A 1 76 ? -83.223 -14.464 64.354 1.00 91.50 76 ALA A O 1
ATOM 618 N N . ARG A 1 77 ? -83.566 -13.229 66.199 1.00 93.94 77 ARG A N 1
ATOM 619 C CA . ARG A 1 77 ? -82.356 -12.408 66.038 1.00 93.94 77 ARG A CA 1
ATOM 620 C C . ARG A 1 77 ? -81.070 -13.217 66.235 1.00 93.94 77 ARG A C 1
ATOM 622 O O . ARG A 1 77 ? -80.131 -13.025 65.466 1.00 93.94 77 ARG A O 1
ATOM 629 N N . SER A 1 78 ? -81.019 -14.086 67.250 1.00 93.31 78 SER A N 1
ATOM 630 C CA . SER A 1 78 ? -79.864 -14.957 67.523 1.00 93.31 78 SER A CA 1
ATOM 631 C C . SER A 1 78 ? -79.655 -15.928 66.372 1.00 93.31 78 SER A C 1
ATOM 633 O O . SER A 1 78 ? -78.588 -15.925 65.776 1.00 93.31 78 SER A O 1
ATOM 635 N N . THR A 1 79 ? -80.702 -16.646 65.965 1.00 91.06 79 THR A N 1
ATOM 636 C CA . THR A 1 79 ? -80.660 -17.589 64.846 1.00 91.06 79 THR A CA 1
ATOM 637 C C . THR A 1 79 ? -80.253 -16.899 63.546 1.00 91.06 79 THR A C 1
ATOM 639 O O . THR A 1 79 ? -79.437 -17.437 62.809 1.00 91.06 79 THR A O 1
ATOM 642 N N . ALA A 1 80 ? -80.744 -15.686 63.264 1.00 92.62 80 ALA A N 1
ATOM 643 C CA . ALA A 1 80 ? -80.317 -14.927 62.086 1.00 92.62 80 ALA A CA 1
ATOM 644 C C . ALA A 1 80 ? -78.827 -14.537 62.135 1.00 92.62 80 ALA A C 1
ATOM 646 O O . ALA A 1 80 ? -78.125 -14.689 61.136 1.00 92.62 80 ALA A O 1
ATOM 647 N N . ALA A 1 81 ? -78.335 -14.055 63.282 1.00 92.94 81 ALA A N 1
ATOM 648 C CA . ALA A 1 81 ? -76.927 -13.693 63.456 1.00 92.94 81 ALA A CA 1
ATOM 649 C C . ALA A 1 81 ? -76.002 -14.920 63.400 1.00 92.94 81 ALA A C 1
ATOM 651 O O . ALA A 1 81 ? -74.957 -14.880 62.757 1.00 92.94 81 ALA A O 1
ATOM 652 N N . GLU A 1 82 ? -76.400 -16.016 64.041 1.00 91.94 82 GLU A N 1
ATOM 653 C CA . GLU A 1 82 ? -75.681 -17.287 64.048 1.00 91.94 82 GLU A CA 1
ATOM 654 C C . GLU A 1 82 ? -75.650 -17.909 62.652 1.00 91.94 82 GLU A C 1
ATOM 656 O O . GLU A 1 82 ? -74.585 -18.322 62.213 1.00 91.94 82 GLU A O 1
ATOM 661 N N . ASN A 1 83 ? -76.764 -17.896 61.912 1.00 91.75 83 ASN A N 1
ATOM 662 C CA . ASN A 1 83 ? -76.797 -18.371 60.528 1.00 91.75 83 ASN A CA 1
ATOM 663 C C . ASN A 1 83 ? -75.876 -17.540 59.625 1.00 91.75 83 ASN A C 1
ATOM 665 O O . ASN A 1 83 ? -75.085 -18.110 58.881 1.00 91.75 83 ASN A O 1
ATOM 669 N N . ALA A 1 84 ? -75.900 -16.207 59.742 1.00 91.69 84 ALA A N 1
ATOM 670 C CA . ALA A 1 84 ? -74.992 -15.340 58.990 1.00 91.69 84 ALA A CA 1
ATOM 671 C C . ALA A 1 84 ? -73.513 -15.604 59.334 1.00 91.69 84 ALA A C 1
ATOM 673 O O . ALA A 1 84 ? -72.663 -15.629 58.443 1.00 91.69 84 ALA A O 1
ATOM 674 N N . LEU A 1 85 ? -73.197 -15.834 60.615 1.00 91.62 85 LEU A N 1
ATOM 675 C CA . LEU A 1 85 ? -71.852 -16.220 61.045 1.00 91.62 85 LEU A CA 1
ATOM 676 C C . LEU A 1 85 ? -71.454 -17.582 60.477 1.00 91.62 85 LEU A C 1
ATOM 678 O O . LEU A 1 85 ? -70.364 -17.704 59.930 1.00 91.62 85 LEU A O 1
ATOM 682 N N . ILE A 1 86 ? -72.334 -18.581 60.553 1.00 90.25 86 ILE A N 1
ATOM 683 C CA . ILE A 1 86 ? -72.103 -19.914 59.991 1.00 90.25 86 ILE A CA 1
ATOM 684 C C . ILE A 1 86 ? -71.843 -19.822 58.483 1.00 90.25 86 ILE A C 1
ATOM 686 O O . ILE A 1 86 ? -70.919 -20.470 58.000 1.00 90.25 86 ILE A O 1
ATOM 690 N N . ASP A 1 87 ? -72.586 -19.002 57.740 1.00 89.81 87 ASP A N 1
ATOM 691 C CA . ASP A 1 87 ? -72.405 -18.836 56.293 1.00 89.81 87 ASP A CA 1
ATOM 692 C C . ASP A 1 87 ? -71.060 -18.172 55.938 1.00 89.81 87 ASP A C 1
ATOM 694 O O . ASP A 1 87 ? -70.348 -18.632 55.036 1.00 89.81 87 ASP A O 1
ATOM 698 N N . ILE A 1 88 ? -70.654 -17.133 56.680 1.00 90.12 88 ILE A N 1
ATOM 699 C CA . ILE A 1 88 ? -69.336 -16.495 56.518 1.00 90.12 88 ILE A CA 1
ATOM 700 C C . ILE A 1 88 ? -68.221 -17.481 56.875 1.00 90.12 88 ILE A C 1
ATOM 702 O O . ILE A 1 88 ? -67.252 -17.624 56.131 1.00 90.12 88 ILE A O 1
ATOM 706 N N . CYS A 1 89 ? -68.359 -18.190 57.992 1.00 89.38 89 CYS A N 1
ATOM 707 C CA . CYS A 1 89 ? -67.380 -19.166 58.443 1.00 89.38 89 CYS A CA 1
ATOM 708 C C . CYS A 1 89 ? -67.254 -20.338 57.463 1.00 89.38 89 CYS A C 1
ATOM 710 O O . CYS A 1 89 ? -66.135 -20.710 57.130 1.00 89.38 89 CYS A O 1
ATOM 712 N N . LYS A 1 90 ? -68.362 -20.863 56.923 1.00 87.56 90 LYS A N 1
ATOM 713 C CA . LYS A 1 90 ? -68.342 -21.870 55.847 1.00 87.56 90 LYS A CA 1
ATOM 714 C C . LYS A 1 90 ? -67.606 -21.359 54.613 1.00 87.56 90 LYS A C 1
ATOM 716 O O . LYS A 1 90 ? -66.827 -22.102 54.025 1.00 87.56 90 LYS A O 1
ATOM 721 N N . SER A 1 91 ? -67.809 -20.091 54.254 1.00 88.06 91 SER A N 1
ATOM 722 C CA . SER A 1 91 ? -67.092 -19.463 53.140 1.00 88.06 91 SER A CA 1
ATOM 723 C C . SER A 1 91 ? -65.586 -19.414 53.411 1.00 88.06 91 SER A C 1
ATOM 725 O O . SER A 1 91 ? -64.809 -19.812 52.553 1.00 88.06 91 SER A O 1
ATOM 727 N N . ILE A 1 92 ? -65.169 -19.017 54.618 1.00 86.25 92 ILE A N 1
ATOM 728 C CA . ILE A 1 92 ? -63.755 -18.980 55.029 1.00 86.25 92 ILE A CA 1
ATOM 729 C C . ILE A 1 92 ? -63.136 -20.383 55.030 1.00 86.25 92 ILE A C 1
ATOM 731 O O . ILE A 1 92 ? -62.064 -20.569 54.468 1.00 86.25 92 ILE A O 1
ATOM 735 N N . VAL A 1 93 ? -63.821 -21.368 55.615 1.00 85.75 93 VAL A N 1
ATOM 736 C CA . VAL A 1 93 ? -63.356 -22.763 55.702 1.00 85.75 93 VAL A CA 1
ATOM 737 C C . VAL A 1 93 ? -63.226 -23.404 54.319 1.00 85.75 93 VAL A C 1
ATOM 739 O O . VAL A 1 93 ? -62.345 -24.225 54.094 1.00 85.75 93 VAL A O 1
ATOM 742 N N . SER A 1 94 ? -64.071 -23.010 53.363 1.00 84.00 94 SER A N 1
ATOM 743 C CA . SER A 1 94 ? -63.998 -23.523 51.991 1.00 84.00 94 SER A CA 1
ATOM 744 C C . SER A 1 94 ? -62.834 -22.963 51.162 1.00 84.00 94 SER A C 1
ATOM 746 O O . SER A 1 94 ? -62.556 -23.490 50.083 1.00 84.00 94 SER A O 1
ATOM 748 N N . LEU A 1 95 ? -62.161 -21.898 51.620 1.00 84.38 95 LEU A N 1
ATOM 749 C CA . LEU A 1 95 ? -61.072 -21.270 50.875 1.00 84.38 95 LEU A CA 1
ATOM 750 C C . LEU A 1 95 ? -59.742 -22.015 51.098 1.00 84.38 95 LEU A C 1
ATOM 752 O O . LEU A 1 95 ? -59.319 -22.184 52.243 1.00 84.38 95 LEU A O 1
ATOM 756 N N . PRO A 1 96 ? -59.036 -22.410 50.020 1.00 82.00 96 PRO A N 1
ATOM 757 C CA . PRO A 1 96 ? -57.689 -22.964 50.125 1.00 82.00 96 PRO A CA 1
ATOM 758 C C . PRO A 1 96 ? -56.689 -21.956 50.702 1.00 82.00 96 PRO A C 1
ATOM 760 O O . PRO A 1 96 ? -56.839 -20.748 50.510 1.00 82.00 96 PRO A O 1
ATOM 763 N N . ASP A 1 97 ? -55.617 -22.454 51.326 1.00 82.06 97 ASP A N 1
ATOM 764 C CA . ASP A 1 97 ? -54.541 -21.606 51.852 1.00 82.06 97 ASP A CA 1
ATOM 765 C C . ASP A 1 97 ? -53.909 -20.736 50.735 1.00 82.06 97 ASP A C 1
ATOM 767 O O . ASP A 1 97 ? -53.292 -21.274 49.796 1.00 82.06 97 ASP A O 1
ATOM 771 N N . PRO A 1 98 ? -53.993 -19.391 50.833 1.00 84.75 98 PRO A N 1
ATOM 772 C CA . PRO A 1 98 ? -53.440 -18.480 49.837 1.00 84.75 98 PRO A CA 1
ATOM 773 C C . PRO A 1 98 ? -51.909 -18.520 49.757 1.00 84.75 98 PRO A C 1
ATOM 775 O O . PRO A 1 98 ? -51.359 -18.079 48.747 1.00 84.75 98 PRO A O 1
ATOM 778 N N . LYS A 1 99 ? -51.193 -19.063 50.757 1.00 84.31 99 LYS A N 1
ATOM 779 C CA . LYS A 1 99 ? -49.721 -19.173 50.725 1.00 84.31 99 LYS A CA 1
ATOM 780 C C . LYS A 1 99 ? -49.229 -19.930 49.496 1.00 84.31 99 LYS A C 1
ATOM 782 O O . LYS A 1 99 ? -48.245 -19.525 48.880 1.00 84.31 99 LYS A O 1
ATOM 787 N N . SER A 1 100 ? -49.913 -21.014 49.132 1.00 84.19 100 SER A N 1
ATOM 788 C CA . SER A 1 100 ? -49.549 -21.847 47.979 1.00 84.19 100 SER A CA 1
ATOM 789 C C . SER A 1 100 ? -49.664 -21.072 46.659 1.00 84.19 100 SER A C 1
ATOM 791 O O . SER A 1 100 ? -48.740 -21.084 45.844 1.00 84.19 100 SER A O 1
ATOM 793 N N . LEU A 1 101 ? -50.752 -20.315 46.495 1.00 87.00 101 LEU A N 1
ATOM 794 C CA . LEU A 1 101 ? -51.006 -19.475 45.327 1.00 87.00 101 LEU A CA 1
ATOM 795 C C . LEU A 1 101 ? -50.051 -18.284 45.258 1.00 87.00 101 LEU A C 1
ATOM 797 O O . LEU A 1 101 ? -49.569 -17.960 44.176 1.00 87.00 101 LEU A O 1
ATOM 801 N N . LEU A 1 102 ? -49.740 -17.654 46.395 1.00 88.25 102 LEU A N 1
ATOM 802 C CA . LEU A 1 102 ? -48.795 -16.538 46.463 1.00 88.25 102 LEU A CA 1
ATOM 803 C C . LEU A 1 102 ? -47.373 -16.981 46.119 1.00 88.25 102 LEU A C 1
ATOM 805 O O . LEU A 1 102 ? -46.725 -16.327 45.304 1.00 88.25 102 LEU A O 1
ATOM 809 N N . LYS A 1 103 ? -46.917 -18.117 46.664 1.00 86.12 103 LYS A N 1
ATOM 810 C CA . LYS A 1 103 ? -45.622 -18.717 46.302 1.00 86.12 103 LYS A CA 1
ATOM 811 C C . LYS A 1 103 ? -45.573 -19.098 44.828 1.00 86.12 103 LYS A C 1
ATOM 813 O O . LYS A 1 103 ? -44.581 -18.817 44.161 1.00 86.12 103 LYS A O 1
ATOM 818 N N . GLY A 1 104 ? -46.655 -19.682 44.311 1.00 88.12 104 GLY A N 1
ATOM 819 C CA . GLY A 1 104 ? -46.811 -19.931 42.884 1.00 88.12 104 GLY A CA 1
ATOM 820 C C . GLY A 1 104 ? -46.647 -18.639 42.090 1.00 88.12 104 GLY A C 1
ATOM 821 O O . GLY A 1 104 ? -45.754 -18.541 41.259 1.00 88.12 104 GLY A O 1
ATOM 822 N N . ALA A 1 105 ? -47.460 -17.621 42.365 1.00 89.50 105 ALA A N 1
ATOM 823 C CA . ALA A 1 105 ? -47.449 -16.343 41.655 1.00 89.50 105 ALA A CA 1
ATOM 824 C C . ALA A 1 105 ? -46.102 -15.600 41.746 1.00 89.50 105 ALA A C 1
ATOM 826 O O . ALA A 1 105 ? -45.704 -14.933 40.794 1.00 89.50 105 ALA A O 1
ATOM 827 N N . GLU A 1 106 ? -45.370 -15.734 42.852 1.00 89.12 106 GLU A N 1
ATOM 828 C CA . GLU A 1 106 ? -43.997 -15.242 42.978 1.00 89.12 106 GLU A CA 1
ATOM 829 C C . GLU A 1 106 ? -43.028 -16.003 42.062 1.00 89.12 106 GLU A C 1
ATOM 831 O O . GLU A 1 106 ? -42.219 -15.379 41.376 1.00 89.12 106 GLU A O 1
ATOM 836 N N . ALA A 1 107 ? -43.163 -17.329 41.960 1.00 89.25 107 ALA A N 1
ATOM 837 C CA . ALA A 1 107 ? -42.412 -18.124 40.991 1.00 89.25 107 ALA A CA 1
ATOM 838 C C . ALA A 1 107 ? -42.741 -17.724 39.541 1.00 89.25 107 ALA A C 1
ATOM 840 O O . ALA A 1 107 ? -41.817 -17.506 38.762 1.00 89.25 107 ALA A O 1
ATOM 841 N N . TRP A 1 108 ? -44.022 -17.529 39.198 1.00 92.38 108 TRP A N 1
ATOM 842 C CA . TRP A 1 108 ? -44.447 -17.031 37.879 1.00 92.38 108 TRP A CA 1
ATOM 843 C C . TRP A 1 108 ? -43.888 -15.637 37.581 1.00 92.38 108 TRP A C 1
ATOM 845 O O . TRP A 1 108 ? -43.453 -15.375 36.464 1.00 92.38 108 TRP A O 1
ATOM 855 N N . LYS A 1 109 ? -43.860 -14.738 38.573 1.00 92.25 109 LYS A N 1
ATOM 856 C CA . LYS A 1 109 ? -43.257 -13.407 38.424 1.00 92.25 109 LYS A CA 1
ATOM 857 C C . LYS A 1 109 ? -41.762 -13.511 38.125 1.00 92.25 109 LYS A C 1
ATOM 859 O O . LYS A 1 109 ? -41.283 -12.866 37.199 1.00 92.25 109 LYS A O 1
ATOM 864 N N . ASN A 1 110 ? -41.036 -14.324 38.888 1.00 92.38 110 ASN A N 1
ATOM 865 C CA . ASN A 1 110 ? -39.598 -14.512 38.702 1.00 92.38 110 ASN A CA 1
ATOM 866 C C . ASN A 1 110 ? -39.280 -15.171 37.351 1.00 92.38 110 ASN A C 1
ATOM 868 O O . ASN A 1 110 ? -38.301 -14.803 36.703 1.00 92.38 110 ASN A O 1
ATOM 872 N N . ASP A 1 111 ? -40.103 -16.122 36.909 1.00 94.62 111 ASP A N 1
ATOM 873 C CA . ASP A 1 111 ? -39.980 -16.754 35.594 1.00 94.62 111 ASP A CA 1
ATOM 874 C C . ASP A 1 111 ? -40.276 -15.773 34.448 1.00 94.62 111 ASP A C 1
ATOM 876 O O . ASP A 1 111 ? -39.526 -15.708 33.473 1.00 94.62 111 ASP A O 1
ATOM 880 N N . ALA A 1 112 ? -41.291 -14.918 34.604 1.00 95.00 112 ALA A N 1
ATOM 881 C CA . ALA A 1 112 ? -41.587 -13.844 33.660 1.00 95.00 112 ALA A CA 1
ATOM 882 C C . ALA A 1 112 ? -40.445 -12.816 33.575 1.00 95.00 112 ALA A C 1
ATOM 884 O O . ALA A 1 112 ? -40.068 -12.415 32.477 1.00 95.00 112 ALA A O 1
ATOM 885 N N . GLU A 1 113 ? -39.842 -12.427 34.704 1.00 95.38 113 GLU A N 1
ATOM 886 C CA . GLU A 1 113 ? -38.678 -11.529 34.726 1.00 95.38 113 GLU A CA 1
ATOM 887 C C . GLU A 1 113 ? -37.445 -12.152 34.055 1.00 95.38 113 GLU A C 1
ATOM 889 O O . GLU A 1 113 ? -36.738 -11.474 33.308 1.00 95.38 113 GLU A O 1
ATOM 894 N N . LYS A 1 114 ? -37.190 -13.449 34.273 1.00 95.75 114 LYS A N 1
ATOM 895 C CA . LYS A 1 114 ? -36.124 -14.182 33.569 1.00 95.75 114 LYS A CA 1
ATOM 896 C C . LYS A 1 114 ? -36.393 -14.266 32.068 1.00 95.75 114 LYS A C 1
ATOM 898 O O . LYS A 1 114 ? -35.492 -14.010 31.273 1.00 95.75 114 LYS A O 1
ATOM 903 N N . THR A 1 115 ? -37.629 -14.576 31.686 1.00 95.81 115 THR A N 1
ATOM 904 C CA . THR A 1 115 ? -38.051 -14.656 30.283 1.00 95.81 115 THR A CA 1
ATOM 905 C C . THR A 1 115 ? -37.915 -13.301 29.590 1.00 95.81 115 THR A C 1
ATOM 907 O O . THR A 1 115 ? -37.408 -13.237 28.474 1.00 95.81 115 THR A O 1
ATOM 910 N N . GLN A 1 116 ? -38.284 -12.206 30.260 1.00 96.88 116 GLN A N 1
ATOM 911 C CA . GLN A 1 116 ? -38.131 -10.851 29.731 1.00 96.88 116 GLN A CA 1
ATOM 912 C C . GLN A 1 116 ? -36.659 -10.507 29.461 1.00 96.88 116 GLN A C 1
ATOM 914 O O . GLN A 1 116 ? -36.339 -10.030 28.373 1.00 96.88 116 GLN A O 1
ATOM 919 N N . LYS A 1 117 ? -35.751 -10.820 30.397 1.00 96.69 117 LYS A N 1
ATOM 920 C CA . LYS A 1 117 ? -34.303 -10.634 30.193 1.00 96.69 117 LYS A CA 1
ATOM 921 C C . LYS A 1 117 ? -33.779 -11.448 29.007 1.00 96.69 117 LYS A C 1
ATOM 923 O O . LYS A 1 117 ? -33.068 -10.911 28.165 1.00 96.69 117 LYS A O 1
ATOM 928 N N . ALA A 1 118 ? -34.193 -12.710 28.884 1.00 96.00 118 ALA A N 1
ATOM 929 C CA . ALA A 1 118 ? -33.810 -13.554 27.751 1.00 96.00 118 ALA A CA 1
ATOM 930 C C . ALA A 1 118 ? -34.335 -13.014 26.403 1.00 96.00 118 ALA A C 1
ATOM 932 O O . ALA A 1 118 ? -33.660 -13.120 25.378 1.00 96.00 118 ALA A O 1
ATOM 933 N N . VAL A 1 119 ? -35.529 -12.409 26.381 1.00 96.88 119 VAL A N 1
ATOM 934 C CA . VAL A 1 119 ? -36.078 -11.749 25.183 1.00 96.88 119 VAL A CA 1
ATOM 935 C C . VAL A 1 119 ? -35.275 -10.497 24.821 1.00 96.88 119 VAL A C 1
ATOM 937 O O . VAL A 1 119 ? -34.978 -10.299 23.644 1.00 96.88 119 VAL A O 1
ATOM 940 N N . GLU A 1 120 ? -34.884 -9.679 25.798 1.00 96.44 120 GLU A N 1
ATOM 941 C CA . GLU A 1 120 ? -34.039 -8.497 25.575 1.00 96.44 120 GLU A CA 1
ATOM 942 C C . GLU A 1 120 ? -32.661 -8.873 25.013 1.00 96.44 120 GLU A C 1
ATOM 944 O O . GLU A 1 120 ? -32.216 -8.278 24.029 1.00 96.44 120 GLU A O 1
ATOM 949 N N . GLU A 1 121 ? -32.025 -9.911 25.562 1.00 96.56 121 GLU A N 1
ATOM 950 C CA . GLU A 1 121 ? -30.767 -10.464 25.042 1.00 96.56 121 GLU A CA 1
ATOM 951 C C . GLU A 1 121 ? -30.924 -10.998 23.612 1.00 96.56 121 GLU A C 1
ATOM 953 O O . GLU A 1 121 ? -30.082 -10.738 22.751 1.00 96.56 121 GLU A O 1
ATOM 958 N N . ARG A 1 122 ? -32.032 -11.691 23.311 1.00 96.50 122 ARG A N 1
ATOM 959 C CA . ARG A 1 122 ? -32.330 -12.175 21.955 1.00 96.50 122 ARG A CA 1
ATOM 960 C C . ARG A 1 122 ? -32.475 -11.028 20.956 1.00 96.50 122 ARG A C 1
ATOM 962 O O . ARG A 1 122 ? -31.965 -11.130 19.840 1.00 96.50 122 ARG A O 1
ATOM 969 N N . GLU A 1 123 ? -33.181 -9.957 21.316 1.00 97.38 123 GLU A N 1
ATOM 970 C CA . GLU A 1 123 ? -33.324 -8.788 20.440 1.00 97.38 123 GLU A CA 1
ATOM 971 C C . GLU A 1 123 ? -31.988 -8.056 20.254 1.00 97.38 123 GLU A C 1
ATOM 973 O O . GLU A 1 123 ? -31.692 -7.604 19.147 1.00 97.38 123 GLU A O 1
ATOM 978 N N . GLU A 1 124 ? -31.135 -8.000 21.280 1.00 96.88 124 GLU A N 1
ATOM 979 C CA . GLU A 1 124 ? -29.786 -7.448 21.145 1.00 96.88 124 GLU A CA 1
ATOM 980 C C . GLU A 1 124 ? -28.897 -8.293 20.225 1.00 96.88 124 GLU A C 1
ATOM 982 O O . GLU A 1 124 ? -28.297 -7.753 19.293 1.00 96.88 124 GLU A O 1
ATOM 987 N N . LEU A 1 125 ? -28.885 -9.619 20.389 1.00 97.12 125 LEU A N 1
ATOM 988 C CA . LEU A 1 125 ? -28.169 -10.523 19.483 1.00 97.12 125 LEU A CA 1
ATOM 989 C C . LEU A 1 125 ? -28.692 -10.406 18.047 1.00 97.12 125 LEU A C 1
ATOM 991 O O . LEU A 1 125 ? -27.911 -10.392 17.098 1.00 97.12 125 LEU A O 1
ATOM 995 N N . LYS A 1 126 ? -30.006 -10.246 17.861 1.00 97.12 126 LYS A N 1
ATOM 996 C CA . LYS A 1 126 ? -30.604 -10.015 16.540 1.00 97.12 126 LYS A CA 1
ATOM 997 C C . LYS A 1 126 ? -30.151 -8.686 15.928 1.00 97.12 126 LYS A C 1
ATOM 999 O O . LYS A 1 126 ? -29.847 -8.646 14.736 1.00 97.12 126 LYS A O 1
ATOM 1004 N N . ARG A 1 127 ? -30.049 -7.610 16.721 1.00 96.94 127 ARG A N 1
ATOM 1005 C CA . ARG A 1 127 ? -29.475 -6.327 16.270 1.00 96.94 127 ARG A CA 1
ATOM 1006 C C . ARG A 1 127 ? -28.010 -6.479 15.866 1.00 96.94 127 ARG A C 1
ATOM 1008 O O . ARG A 1 127 ? -27.617 -5.933 14.837 1.00 96.94 127 ARG A O 1
ATOM 1015 N N . GLN A 1 128 ? -27.218 -7.228 16.631 1.00 96.62 128 GLN A N 1
ATOM 1016 C CA . GLN A 1 128 ? -25.815 -7.502 16.307 1.00 96.62 128 GLN A CA 1
ATOM 1017 C C . GLN A 1 128 ? -25.677 -8.329 15.023 1.00 96.62 128 GLN A C 1
ATOM 1019 O O . GLN A 1 128 ? -24.888 -7.963 14.157 1.00 96.62 128 GLN A O 1
ATOM 1024 N N . LEU A 1 129 ? -26.500 -9.365 14.835 1.00 95.94 129 LEU A N 1
ATOM 1025 C CA . LEU A 1 129 ? -26.523 -10.159 13.601 1.00 95.94 129 LEU A CA 1
ATOM 1026 C C . LEU A 1 129 ? -26.862 -9.314 12.368 1.00 95.94 129 LEU A C 1
ATOM 1028 O O . LEU A 1 129 ? -26.233 -9.487 11.329 1.00 95.94 129 LEU A O 1
ATOM 1032 N N . ILE A 1 130 ? -27.811 -8.376 12.472 1.00 97.12 130 ILE A N 1
ATOM 1033 C CA . ILE A 1 130 ? -28.136 -7.457 11.368 1.00 97.12 130 ILE A CA 1
ATOM 1034 C C . ILE A 1 130 ? -26.947 -6.537 11.054 1.00 97.12 130 ILE A C 1
ATOM 1036 O O . ILE A 1 130 ? -26.619 -6.358 9.883 1.00 97.12 130 ILE A O 1
ATOM 1040 N N . LYS A 1 131 ? -26.276 -5.982 12.074 1.00 96.75 131 LYS A N 1
ATOM 1041 C CA . LYS A 1 131 ? -25.077 -5.145 11.880 1.00 96.75 131 LYS A CA 1
ATOM 1042 C C . LYS A 1 131 ? -23.965 -5.919 11.170 1.00 96.75 131 LYS A C 1
ATOM 1044 O O . LYS A 1 131 ? -23.484 -5.463 10.139 1.00 96.75 131 LYS A O 1
ATOM 1049 N N . VAL A 1 132 ? -23.636 -7.114 11.663 1.00 95.88 132 VAL A N 1
ATOM 1050 C CA . VAL A 1 132 ? -22.617 -7.988 11.060 1.00 95.88 132 VAL A CA 1
ATOM 1051 C C . VAL A 1 132 ? -23.008 -8.391 9.635 1.00 95.88 132 VAL A C 1
ATOM 1053 O O . VAL A 1 132 ? -22.164 -8.407 8.745 1.00 95.88 132 VAL A O 1
ATOM 1056 N N . ASN A 1 133 ? -24.287 -8.674 9.376 1.00 95.56 133 ASN A N 1
ATOM 1057 C CA . ASN A 1 133 ? -24.755 -9.000 8.031 1.00 95.56 133 ASN A CA 1
ATOM 1058 C C . ASN A 1 133 ? -24.592 -7.822 7.052 1.00 95.56 133 ASN A C 1
ATOM 1060 O O . ASN A 1 133 ? -24.154 -8.035 5.924 1.00 95.56 133 ASN A O 1
ATOM 1064 N N . ASN A 1 134 ? -24.890 -6.592 7.482 1.00 96.31 134 ASN A N 1
ATOM 1065 C CA . ASN A 1 134 ? -24.683 -5.395 6.662 1.00 96.31 134 ASN A CA 1
ATOM 1066 C C . ASN A 1 134 ? -23.189 -5.144 6.399 1.00 96.31 134 ASN A C 1
ATOM 1068 O O . ASN A 1 134 ? -22.804 -4.854 5.269 1.00 96.31 134 ASN A O 1
ATOM 1072 N N . GLU A 1 135 ? -22.333 -5.318 7.410 1.00 95.12 135 GLU A N 1
ATOM 1073 C CA . GLU A 1 135 ? -20.876 -5.218 7.249 1.00 95.12 135 GLU A CA 1
ATOM 1074 C C . GLU A 1 135 ? -20.336 -6.266 6.261 1.00 95.12 135 GLU A C 1
ATOM 1076 O O . GLU A 1 135 ? -19.490 -5.951 5.423 1.00 95.12 135 GLU A O 1
ATOM 1081 N N . LEU A 1 136 ? -20.858 -7.497 6.294 1.00 93.56 136 LEU A N 1
ATOM 1082 C CA . LEU A 1 136 ? -20.520 -8.542 5.323 1.00 93.56 136 LEU A CA 1
ATOM 1083 C C . LEU A 1 136 ? -20.982 -8.195 3.902 1.00 93.56 136 LEU A C 1
ATOM 1085 O O . LEU A 1 136 ? -20.274 -8.501 2.941 1.00 93.56 136 LEU A O 1
ATOM 1089 N N . GLU A 1 137 ? -22.147 -7.569 3.739 1.00 94.50 137 GLU A N 1
ATOM 1090 C CA . GLU A 1 137 ? -22.637 -7.115 2.434 1.00 94.50 137 GLU A CA 1
ATOM 1091 C C . GLU A 1 137 ? -21.776 -5.973 1.869 1.00 94.50 137 GLU A C 1
ATOM 1093 O O . GLU A 1 137 ? -21.380 -6.016 0.700 1.00 94.50 137 GLU A O 1
ATOM 1098 N N . ASP A 1 138 ? -21.376 -5.019 2.712 1.00 94.25 138 ASP A N 1
ATOM 1099 C CA . ASP A 1 138 ? -20.448 -3.945 2.348 1.00 94.25 138 ASP A CA 1
ATOM 1100 C C . ASP A 1 138 ? -19.060 -4.478 1.968 1.00 94.25 138 ASP A C 1
ATOM 1102 O O . ASP A 1 138 ? -18.462 -4.018 0.987 1.00 94.25 138 ASP A O 1
ATOM 1106 N N . LEU A 1 139 ? -18.536 -5.457 2.716 1.00 93.44 139 LEU A N 1
ATOM 1107 C CA . LEU A 1 139 ? -17.272 -6.128 2.398 1.00 93.44 139 LEU A CA 1
ATOM 1108 C C . LEU A 1 139 ? -17.362 -6.873 1.064 1.00 93.44 139 LEU A C 1
ATOM 1110 O O . LEU A 1 139 ? -16.511 -6.655 0.206 1.00 93.44 139 LEU A O 1
ATOM 1114 N N . ARG A 1 140 ? -18.439 -7.628 0.814 1.00 92.75 140 ARG A N 1
ATOM 1115 C CA . ARG A 1 140 ? -18.685 -8.268 -0.493 1.00 92.75 140 ARG A CA 1
ATOM 1116 C C . ARG A 1 140 ? -18.755 -7.244 -1.628 1.00 92.75 140 ARG A C 1
ATOM 1118 O O . ARG A 1 140 ? -18.195 -7.463 -2.703 1.00 92.75 140 ARG A O 1
ATOM 1125 N N . GLY A 1 141 ? -19.403 -6.100 -1.399 1.00 93.25 141 GLY A N 1
ATOM 1126 C CA . GLY A 1 141 ? -19.450 -4.995 -2.357 1.00 93.25 141 GLY A CA 1
ATOM 1127 C C . GLY A 1 141 ? -18.067 -4.402 -2.653 1.00 93.25 141 GLY A C 1
ATOM 1128 O O . GLY A 1 141 ? -17.763 -4.075 -3.807 1.00 93.25 141 GLY A O 1
ATOM 1129 N N . LYS A 1 142 ? -17.206 -4.290 -1.635 1.00 93.81 142 LYS A N 1
ATOM 1130 C CA . LYS A 1 142 ? -15.803 -3.869 -1.780 1.00 93.81 142 LYS A CA 1
ATOM 1131 C C . LYS A 1 142 ? -14.965 -4.934 -2.491 1.00 93.81 142 LYS A C 1
ATOM 1133 O O . LYS A 1 142 ? -14.243 -4.570 -3.413 1.00 93.81 142 LYS A O 1
ATOM 1138 N N . ASP A 1 143 ? -15.126 -6.217 -2.180 1.00 94.12 143 ASP A N 1
ATOM 1139 C CA . ASP A 1 143 ? -14.408 -7.325 -2.828 1.00 94.12 143 ASP A CA 1
ATOM 1140 C C . ASP A 1 143 ? -14.674 -7.381 -4.336 1.00 94.12 143 ASP A C 1
ATOM 1142 O O . ASP A 1 143 ? -13.747 -7.519 -5.138 1.00 94.12 143 ASP A O 1
ATOM 1146 N N . VAL A 1 144 ? -15.928 -7.178 -4.759 1.00 94.31 144 VAL A N 1
ATOM 1147 C CA . VAL A 1 144 ? -16.276 -7.090 -6.188 1.00 94.31 144 VAL A CA 1
ATOM 1148 C C . VAL A 1 144 ? -15.598 -5.888 -6.856 1.00 94.31 144 VAL A C 1
ATOM 1150 O O . VAL A 1 144 ? -15.132 -5.997 -7.993 1.00 94.31 144 VAL A O 1
ATOM 1153 N N . LYS A 1 145 ? -15.514 -4.736 -6.177 1.00 93.50 145 LYS A N 1
ATOM 1154 C CA . LYS A 1 145 ? -14.806 -3.551 -6.697 1.00 93.50 145 LYS A CA 1
ATOM 1155 C C . LYS A 1 145 ? -13.299 -3.793 -6.785 1.00 93.50 145 LYS A C 1
ATOM 1157 O O . LYS A 1 145 ? -12.710 -3.464 -7.810 1.00 93.50 145 LYS A O 1
ATOM 1162 N N . VAL A 1 146 ? -12.698 -4.404 -5.765 1.00 93.69 146 VAL A N 1
ATOM 1163 C CA . VAL A 1 146 ? -11.274 -4.769 -5.745 1.00 93.69 146 VAL A CA 1
ATOM 1164 C C . VAL A 1 146 ? -10.959 -5.741 -6.877 1.00 93.69 146 VAL A C 1
ATOM 1166 O O . VAL A 1 146 ? -10.000 -5.511 -7.606 1.00 93.69 146 VAL A O 1
ATOM 1169 N N . ARG A 1 147 ? -11.791 -6.765 -7.103 1.00 94.75 147 ARG A N 1
ATOM 1170 C CA . ARG A 1 147 ? -11.622 -7.694 -8.231 1.00 94.75 147 ARG A CA 1
ATOM 1171 C C . ARG A 1 147 ? -11.674 -6.973 -9.579 1.00 94.75 147 ARG A C 1
ATOM 1173 O O . ARG A 1 147 ? -10.768 -7.137 -10.383 1.00 94.75 147 ARG A O 1
ATOM 1180 N N . LYS A 1 148 ? -12.661 -6.094 -9.792 1.00 94.75 148 LYS A N 1
ATOM 1181 C CA . LYS A 1 148 ? -12.756 -5.284 -11.023 1.00 94.75 148 LYS A CA 1
ATOM 1182 C C . LYS A 1 148 ? -11.559 -4.350 -11.223 1.00 94.75 148 LYS A C 1
ATOM 1184 O O . LYS A 1 148 ? -11.191 -4.089 -12.363 1.00 94.75 148 LYS A O 1
ATOM 1189 N N . LEU A 1 149 ? -10.988 -3.805 -10.147 1.00 94.19 149 LEU A N 1
ATOM 1190 C CA . LEU A 1 149 ? -9.791 -2.964 -10.221 1.00 94.19 149 LEU A CA 1
ATOM 1191 C C . LEU A 1 149 ? -8.541 -3.792 -10.528 1.00 94.19 149 LEU A C 1
ATOM 1193 O O . LEU A 1 149 ? -7.773 -3.383 -11.389 1.00 94.19 149 LEU A O 1
ATOM 1197 N N . LYS A 1 150 ? -8.382 -4.968 -9.909 1.00 93.81 150 LYS A N 1
ATOM 1198 C CA . LYS A 1 150 ? -7.299 -5.913 -10.222 1.00 93.81 150 LYS A CA 1
ATOM 1199 C C . LYS A 1 150 ? -7.353 -6.381 -11.678 1.00 93.81 150 LYS A C 1
ATOM 1201 O O . LYS A 1 150 ? -6.340 -6.327 -12.358 1.00 93.81 150 LYS A O 1
ATOM 1206 N N . ASP A 1 151 ? -8.536 -6.734 -12.184 1.00 95.00 151 ASP A N 1
ATOM 1207 C CA . ASP A 1 151 ? -8.712 -7.145 -13.585 1.00 95.00 151 ASP A CA 1
ATOM 1208 C C . ASP A 1 151 ? -8.388 -6.006 -14.571 1.00 95.00 151 ASP A C 1
ATOM 1210 O O . ASP A 1 151 ? -7.910 -6.253 -15.675 1.00 95.00 151 ASP A O 1
ATOM 1214 N N . LYS A 1 152 ? -8.657 -4.745 -14.201 1.00 95.12 152 LYS A N 1
ATOM 1215 C CA . LYS A 1 152 ? -8.272 -3.574 -15.007 1.00 95.12 152 LYS A CA 1
ATOM 1216 C C . LYS A 1 152 ? -6.773 -3.302 -14.951 1.00 95.12 152 LYS A C 1
ATOM 1218 O O . LYS A 1 152 ? -6.205 -2.968 -15.982 1.00 95.12 152 LYS A O 1
ATOM 1223 N N . LEU A 1 153 ? -6.163 -3.436 -13.774 1.00 91.94 153 LEU A N 1
ATOM 1224 C CA . LEU A 1 153 ? -4.724 -3.269 -13.593 1.00 91.94 153 LEU A CA 1
ATOM 1225 C C . LEU A 1 153 ? -3.964 -4.296 -14.442 1.00 91.94 153 LEU A C 1
ATOM 1227 O O . LEU A 1 153 ? -3.155 -3.894 -15.260 1.00 91.94 153 LEU A O 1
ATOM 1231 N N . ALA A 1 154 ? -4.347 -5.575 -14.368 1.00 95.81 154 ALA A N 1
ATOM 1232 C CA . ALA A 1 154 ? -3.733 -6.644 -15.156 1.00 95.81 154 ALA A CA 1
ATOM 1233 C C . ALA A 1 154 ? -3.855 -6.424 -16.677 1.00 95.81 154 ALA A C 1
ATOM 1235 O O . ALA A 1 154 ? -2.955 -6.771 -17.436 1.00 95.81 154 ALA A O 1
ATOM 1236 N N . LYS A 1 155 ? -4.966 -5.833 -17.143 1.00 95.75 155 LYS A N 1
ATOM 1237 C CA . LYS A 1 155 ? -5.125 -5.459 -18.558 1.00 95.75 155 LYS A CA 1
ATOM 1238 C C . LYS A 1 155 ? -4.202 -4.314 -18.961 1.00 95.75 155 LYS A C 1
ATOM 1240 O O . LYS A 1 155 ? -3.589 -4.400 -20.013 1.00 95.75 155 LYS A O 1
ATOM 1245 N N . LEU A 1 156 ? -4.104 -3.272 -18.135 1.00 95.56 156 LEU A N 1
ATOM 1246 C CA . LEU A 1 156 ? -3.214 -2.139 -18.398 1.00 95.56 156 LEU A CA 1
ATOM 1247 C C . LEU A 1 156 ? -1.741 -2.551 -18.350 1.00 95.56 156 LEU A C 1
ATOM 1249 O O . LEU A 1 156 ? -0.972 -2.102 -19.188 1.00 95.56 156 LEU A O 1
ATOM 1253 N N . GLU A 1 157 ? -1.368 -3.422 -17.412 1.00 94.06 157 GLU A N 1
ATOM 1254 C CA . GLU A 1 157 ? -0.028 -4.014 -17.328 1.00 94.06 157 GLU A CA 1
ATOM 1255 C C . GLU A 1 157 ? 0.282 -4.813 -18.600 1.00 94.06 157 GLU A C 1
ATOM 1257 O O . GLU A 1 157 ? 1.273 -4.532 -19.262 1.00 94.06 157 GLU A O 1
ATOM 1262 N N . SER A 1 158 ? -0.622 -5.699 -19.036 1.00 96.06 158 SER A N 1
ATOM 1263 C CA . SER A 1 158 ? -0.447 -6.443 -20.291 1.00 96.06 158 SER A CA 1
ATOM 1264 C C . SER A 1 158 ? -0.372 -5.536 -21.528 1.00 96.06 158 SER A C 1
ATOM 1266 O O . SER A 1 158 ? 0.410 -5.812 -22.433 1.00 96.06 158 SER A O 1
ATOM 1268 N N . GLU A 1 159 ? -1.167 -4.465 -21.600 1.00 95.44 159 GLU A N 1
ATOM 1269 C CA . GLU A 1 159 ? -1.092 -3.485 -22.693 1.00 95.44 159 GLU A CA 1
ATOM 1270 C C . GLU A 1 159 ? 0.238 -2.715 -22.674 1.00 95.44 159 GLU A C 1
ATOM 1272 O O . GLU A 1 159 ? 0.810 -2.443 -23.733 1.00 95.44 159 GLU A O 1
ATOM 1277 N N . GLN A 1 160 ? 0.748 -2.385 -21.485 1.00 94.31 160 GLN A N 1
ATOM 1278 C CA . GLN A 1 160 ? 2.026 -1.705 -21.308 1.00 94.31 160 GLN A CA 1
ATOM 1279 C C . GLN A 1 160 ? 3.208 -2.610 -21.666 1.00 94.31 160 GLN A C 1
ATOM 1281 O O . GLN A 1 160 ? 4.120 -2.142 -22.344 1.00 94.31 160 GLN A O 1
ATOM 1286 N N . ASP A 1 161 ? 3.175 -3.888 -21.289 1.00 94.62 161 ASP A N 1
ATOM 1287 C CA . ASP A 1 161 ? 4.208 -4.864 -21.650 1.00 94.62 161 ASP A CA 1
ATOM 1288 C C . ASP A 1 161 ? 4.303 -5.022 -23.172 1.00 94.62 161 ASP A C 1
ATOM 1290 O O . ASP A 1 161 ? 5.389 -4.911 -23.737 1.00 94.62 161 ASP A O 1
ATOM 1294 N N . ILE A 1 162 ? 3.160 -5.152 -23.860 1.00 96.19 162 ILE A N 1
ATOM 1295 C CA . ILE A 1 162 ? 3.106 -5.212 -25.331 1.00 96.19 162 ILE A CA 1
ATOM 1296 C C . ILE A 1 162 ? 3.624 -3.906 -25.958 1.00 96.19 162 ILE A C 1
ATOM 1298 O O . ILE A 1 162 ? 4.293 -3.925 -26.993 1.00 96.19 162 ILE A O 1
ATOM 1302 N N . PHE A 1 163 ? 3.319 -2.747 -25.368 1.00 95.88 163 PHE A N 1
ATOM 1303 C CA . PHE A 1 163 ? 3.827 -1.463 -25.856 1.00 95.88 163 PHE A CA 1
ATOM 1304 C C . PHE A 1 163 ? 5.349 -1.344 -25.691 1.00 95.88 163 PHE A C 1
ATOM 1306 O O . PHE A 1 163 ? 6.027 -0.899 -26.617 1.00 95.88 163 PHE A O 1
ATOM 1313 N N . ILE A 1 164 ? 5.886 -1.761 -24.540 1.00 95.38 164 ILE A N 1
ATOM 1314 C CA . ILE A 1 164 ? 7.326 -1.761 -24.263 1.00 95.38 164 ILE A CA 1
ATOM 1315 C C . ILE A 1 164 ? 8.041 -2.733 -25.200 1.00 95.38 164 ILE A C 1
ATOM 1317 O O . ILE A 1 164 ? 9.027 -2.341 -25.813 1.00 95.38 164 ILE A O 1
ATOM 1321 N N . GLU A 1 165 ? 7.526 -3.950 -25.376 1.00 95.69 165 GLU A N 1
ATOM 1322 C CA . GLU A 1 165 ? 8.090 -4.945 -26.294 1.00 95.69 165 GLU A CA 1
ATOM 1323 C C . GLU A 1 165 ? 8.163 -4.404 -27.729 1.00 95.69 165 GLU A C 1
ATOM 1325 O O . GLU A 1 165 ? 9.212 -4.463 -28.369 1.00 95.69 165 GLU A O 1
ATOM 1330 N N . ASN A 1 166 ? 7.086 -3.782 -28.222 1.00 96.56 166 ASN A N 1
ATOM 1331 C CA . ASN A 1 166 ? 7.086 -3.162 -29.548 1.00 96.56 166 ASN A CA 1
ATOM 1332 C C . ASN A 1 166 ? 8.080 -1.993 -29.653 1.00 96.56 166 ASN A C 1
ATOM 1334 O O . ASN A 1 166 ? 8.787 -1.883 -30.653 1.00 96.56 166 ASN A O 1
ATOM 1338 N N . ALA A 1 167 ? 8.165 -1.135 -28.633 1.00 95.31 167 ALA A N 1
ATOM 1339 C CA . ALA A 1 167 ? 9.103 -0.014 -28.621 1.00 95.31 167 ALA A CA 1
ATOM 1340 C C . ALA A 1 167 ? 10.569 -0.483 -28.583 1.00 95.31 167 ALA A C 1
ATOM 1342 O O . ALA A 1 167 ? 11.408 0.082 -29.284 1.00 95.31 167 ALA A O 1
ATOM 1343 N N . VAL A 1 168 ? 10.873 -1.527 -27.804 1.00 94.88 168 VAL A N 1
ATOM 1344 C CA . VAL A 1 168 ? 12.203 -2.149 -27.744 1.00 94.88 168 VAL A CA 1
ATOM 1345 C C . VAL A 1 168 ? 12.560 -2.758 -29.097 1.00 94.88 168 VAL A C 1
ATOM 1347 O O . VAL A 1 168 ? 13.607 -2.413 -29.636 1.00 94.88 168 VAL A O 1
ATOM 1350 N N . ASN A 1 169 ? 11.662 -3.544 -29.698 1.00 96.19 169 ASN A N 1
ATOM 1351 C CA . ASN A 1 169 ? 11.872 -4.139 -31.022 1.00 96.19 169 ASN A CA 1
ATOM 1352 C C . ASN A 1 169 ? 12.104 -3.074 -32.114 1.00 96.19 169 ASN A C 1
ATOM 1354 O O . ASN A 1 169 ? 12.934 -3.255 -33.006 1.00 96.19 169 ASN A O 1
ATOM 1358 N N . GLU A 1 170 ? 11.393 -1.941 -32.067 1.00 95.69 170 GLU A N 1
ATOM 1359 C CA . GLU A 1 170 ? 11.616 -0.835 -33.008 1.00 95.69 170 GLU A CA 1
ATOM 1360 C C . GLU A 1 170 ? 12.971 -0.145 -32.816 1.00 95.69 170 GLU A C 1
ATOM 1362 O O . GLU A 1 170 ? 13.611 0.229 -33.803 1.00 95.69 170 GLU A O 1
ATOM 1367 N N . VAL A 1 171 ? 13.400 0.063 -31.568 1.00 94.56 171 VAL A N 1
ATOM 1368 C CA . VAL A 1 171 ? 14.696 0.681 -31.253 1.00 94.56 171 VAL A CA 1
ATOM 1369 C C . VAL A 1 171 ? 15.844 -0.256 -31.615 1.00 94.56 171 VAL A C 1
ATOM 1371 O O . VAL A 1 171 ? 16.799 0.192 -32.243 1.00 94.56 171 VAL A O 1
ATOM 1374 N N . GLU A 1 172 ? 15.732 -1.542 -31.289 1.00 92.88 172 GLU A N 1
ATOM 1375 C CA . GLU A 1 172 ? 16.712 -2.570 -31.644 1.00 92.88 172 GLU A CA 1
ATOM 1376 C C . GLU A 1 172 ? 16.890 -2.644 -33.161 1.00 92.88 172 GLU A C 1
ATOM 1378 O O . GLU A 1 172 ? 18.002 -2.491 -33.659 1.00 92.88 172 GLU A O 1
ATOM 1383 N N . LYS A 1 173 ? 15.788 -2.717 -33.919 1.00 96.50 173 LYS A N 1
ATOM 1384 C CA . LYS A 1 173 ? 15.839 -2.724 -35.385 1.00 96.50 173 LYS A CA 1
ATOM 1385 C C . LYS A 1 173 ? 16.508 -1.473 -35.965 1.00 96.50 173 LYS A C 1
ATOM 1387 O O . LYS A 1 173 ? 17.231 -1.573 -36.954 1.00 96.50 173 LYS A O 1
ATOM 1392 N N . LYS A 1 174 ? 16.265 -0.290 -35.388 1.00 95.81 174 LYS A N 1
ATOM 1393 C CA . LYS A 1 174 ? 16.927 0.956 -35.820 1.00 95.81 174 LYS A CA 1
ATOM 1394 C C . LYS A 1 174 ? 18.419 0.937 -35.498 1.00 95.81 174 LYS A C 1
ATOM 1396 O O . LYS A 1 174 ? 19.215 1.280 -36.364 1.00 95.81 174 LYS A O 1
ATOM 1401 N N . ALA A 1 175 ? 18.798 0.489 -34.304 1.00 93.19 175 ALA A N 1
ATOM 1402 C CA . ALA A 1 175 ? 20.196 0.373 -33.904 1.00 93.19 175 ALA A CA 1
ATOM 1403 C C . ALA A 1 175 ? 20.961 -0.640 -34.774 1.00 93.19 175 ALA A C 1
ATOM 1405 O O . ALA A 1 175 ? 22.083 -0.369 -35.195 1.00 93.19 175 ALA A O 1
ATOM 1406 N N . GLU A 1 176 ? 20.345 -1.778 -35.111 1.00 94.62 176 GLU A N 1
ATOM 1407 C CA . GLU A 1 176 ? 20.909 -2.752 -36.051 1.00 94.62 176 GLU A CA 1
ATOM 1408 C C . GLU A 1 176 ? 21.085 -2.167 -37.458 1.00 94.62 176 GLU A C 1
ATOM 1410 O O . GLU A 1 176 ? 22.093 -2.431 -38.116 1.00 94.62 176 GLU A O 1
ATOM 1415 N N . GLN A 1 177 ? 20.124 -1.369 -37.936 1.00 95.31 177 GLN A N 1
ATOM 1416 C CA . GLN A 1 177 ? 20.235 -0.672 -39.221 1.00 95.31 177 GLN A CA 1
ATOM 1417 C C . GLN A 1 177 ? 21.380 0.347 -39.210 1.00 95.31 177 GLN A C 1
ATOM 1419 O O . GLN A 1 177 ? 22.229 0.298 -40.095 1.00 95.31 177 GLN A O 1
ATOM 1424 N N . GLU A 1 178 ? 21.466 1.197 -38.185 1.00 94.94 178 GLU A N 1
ATOM 1425 C CA . GLU A 1 178 ? 22.546 2.183 -38.034 1.00 94.94 178 GLU A CA 1
ATOM 1426 C C . GLU A 1 178 ? 23.930 1.521 -37.941 1.00 94.94 178 GLU A C 1
ATOM 1428 O O . GLU A 1 178 ? 24.895 1.996 -38.545 1.00 94.94 178 GLU A O 1
ATOM 1433 N N . LEU A 1 179 ? 24.039 0.395 -37.225 1.00 93.88 179 LEU A N 1
ATOM 1434 C CA . LEU A 1 179 ? 25.283 -0.368 -37.124 1.00 93.88 179 LEU A CA 1
ATOM 1435 C C . LEU A 1 179 ? 25.669 -0.974 -38.476 1.00 93.88 179 LEU A C 1
ATOM 1437 O O . LEU A 1 179 ? 26.828 -0.866 -38.878 1.00 93.88 179 LEU A O 1
ATOM 1441 N N . ASN A 1 180 ? 24.717 -1.570 -39.199 1.00 95.88 180 ASN A N 1
ATOM 1442 C CA . ASN A 1 180 ? 24.964 -2.112 -40.535 1.00 95.88 180 ASN A CA 1
ATOM 1443 C C . ASN A 1 180 ? 25.397 -1.019 -41.518 1.00 95.88 180 ASN A C 1
ATOM 1445 O O . ASN A 1 180 ? 26.385 -1.203 -42.229 1.00 95.88 180 ASN A O 1
ATOM 1449 N N . ASP A 1 181 ? 24.731 0.135 -41.514 1.00 96.12 181 ASP A N 1
ATOM 1450 C CA . ASP A 1 181 ? 25.103 1.272 -42.354 1.00 96.12 181 ASP A CA 1
ATOM 1451 C C . ASP A 1 181 ? 26.528 1.744 -42.021 1.00 96.12 181 ASP A C 1
ATOM 1453 O O . ASP A 1 181 ? 27.371 1.862 -42.916 1.00 96.12 181 ASP A O 1
ATOM 1457 N N . ARG A 1 182 ? 26.864 1.887 -40.730 1.00 95.31 182 ARG A N 1
ATOM 1458 C CA . ARG A 1 182 ? 28.217 2.266 -40.299 1.00 95.31 182 ARG A CA 1
ATOM 1459 C C . ARG A 1 182 ? 29.271 1.220 -40.668 1.00 95.31 182 ARG A C 1
ATOM 1461 O O . ARG A 1 182 ? 30.388 1.579 -41.042 1.00 95.31 182 ARG A O 1
ATOM 1468 N N . LEU A 1 183 ? 28.933 -0.066 -40.594 1.00 94.38 183 LEU A N 1
ATOM 1469 C CA . LEU A 1 183 ? 29.812 -1.153 -41.017 1.00 94.38 183 LEU A CA 1
ATOM 1470 C C . LEU A 1 183 ? 30.093 -1.074 -42.524 1.00 94.38 183 LEU A C 1
ATOM 1472 O O . LEU A 1 183 ? 31.248 -1.209 -42.929 1.00 94.38 183 LEU A O 1
ATOM 1476 N N . THR A 1 184 ? 29.075 -0.813 -43.352 1.00 95.12 184 THR A N 1
ATOM 1477 C CA . THR A 1 184 ? 29.269 -0.649 -44.804 1.00 95.12 184 THR A CA 1
ATOM 1478 C C . THR A 1 184 ? 30.132 0.566 -45.143 1.00 95.12 184 THR A C 1
ATOM 1480 O O . THR A 1 184 ? 30.993 0.471 -46.018 1.00 95.12 184 THR A O 1
ATOM 1483 N N . GLU A 1 185 ? 29.974 1.673 -44.414 1.00 95.06 185 GLU A N 1
ATOM 1484 C CA . GLU A 1 185 ? 30.790 2.878 -44.576 1.00 95.06 185 GLU A CA 1
ATOM 1485 C C . GLU A 1 185 ? 32.263 2.614 -44.232 1.00 95.06 185 GLU A C 1
ATOM 1487 O O . GLU A 1 185 ? 33.148 2.944 -45.021 1.00 95.06 185 GLU A O 1
ATOM 1492 N N . LEU A 1 186 ? 32.536 1.943 -43.106 1.00 94.69 186 LEU A N 1
ATOM 1493 C CA . LEU A 1 186 ? 33.898 1.575 -42.705 1.00 94.69 186 LEU A CA 1
ATOM 1494 C C . LEU A 1 186 ? 34.546 0.585 -43.678 1.00 94.69 186 LEU A C 1
ATOM 1496 O O . LEU A 1 186 ? 35.745 0.678 -43.943 1.00 94.69 186 LEU A O 1
ATOM 1500 N N . ILE A 1 187 ? 33.776 -0.357 -44.233 1.00 95.06 187 ILE A N 1
ATOM 1501 C CA . ILE A 1 187 ? 34.265 -1.256 -45.287 1.00 95.06 187 ILE A CA 1
ATOM 1502 C C . ILE A 1 187 ? 34.646 -0.445 -46.533 1.00 95.06 187 ILE A C 1
ATOM 1504 O O . ILE A 1 187 ? 35.733 -0.646 -47.073 1.00 95.06 187 ILE A O 1
ATOM 1508 N N . ALA A 1 188 ? 33.805 0.497 -46.964 1.00 95.69 188 ALA A N 1
ATOM 1509 C CA . ALA A 1 188 ? 34.089 1.345 -48.120 1.00 95.69 188 ALA A CA 1
ATOM 1510 C C . ALA A 1 188 ? 35.312 2.257 -47.897 1.00 95.69 188 ALA A C 1
ATOM 1512 O O . ALA A 1 188 ? 36.147 2.405 -48.791 1.00 95.69 188 ALA A O 1
ATOM 1513 N N . GLU A 1 189 ? 35.458 2.837 -46.703 1.00 94.44 189 GLU A N 1
ATOM 1514 C CA . GLU A 1 189 ? 36.623 3.644 -46.329 1.00 94.44 189 GLU A CA 1
ATOM 1515 C C . GLU A 1 189 ? 37.905 2.805 -46.305 1.00 94.44 189 GLU A C 1
ATOM 1517 O O . GLU A 1 189 ? 38.928 3.220 -46.854 1.00 94.44 189 GLU A O 1
ATOM 1522 N N . LYS A 1 190 ? 37.841 1.593 -45.743 1.00 94.69 190 LYS A N 1
ATOM 1523 C CA . LYS A 1 190 ? 38.959 0.648 -45.736 1.00 94.69 190 LYS A CA 1
ATOM 1524 C C . LYS A 1 190 ? 39.392 0.271 -47.153 1.00 94.69 190 LYS A C 1
ATOM 1526 O O . LYS A 1 190 ? 40.593 0.267 -47.421 1.00 94.69 190 LYS A O 1
ATOM 1531 N N . GLU A 1 191 ? 38.458 -0.024 -48.059 1.00 95.44 191 GLU A N 1
ATOM 1532 C CA . GLU A 1 191 ? 38.791 -0.338 -49.457 1.00 95.44 191 GLU A CA 1
ATOM 1533 C C . GLU A 1 191 ? 39.391 0.876 -50.181 1.00 95.44 191 GLU A C 1
ATOM 1535 O O . GLU A 1 191 ? 40.429 0.750 -50.825 1.00 95.44 191 GLU A O 1
ATOM 1540 N N . LYS A 1 192 ? 38.848 2.084 -49.983 1.00 95.94 192 LYS A N 1
ATOM 1541 C CA . LYS A 1 192 ? 39.436 3.316 -50.536 1.00 95.94 192 LYS A CA 1
ATOM 1542 C C . LYS A 1 192 ? 40.846 3.579 -50.001 1.00 95.94 192 LYS A C 1
ATOM 1544 O O . LYS A 1 192 ? 41.727 4.007 -50.748 1.00 95.94 192 LYS A O 1
ATOM 1549 N N . MET A 1 193 ? 41.076 3.339 -48.711 1.00 93.44 193 MET A N 1
ATOM 1550 C CA . MET A 1 193 ? 42.396 3.498 -48.102 1.00 93.44 193 MET A CA 1
ATOM 1551 C C . MET A 1 193 ? 43.382 2.457 -48.644 1.00 93.44 193 MET A C 1
ATOM 1553 O O . MET A 1 193 ? 44.539 2.776 -48.913 1.00 93.44 193 MET A O 1
ATOM 1557 N N . LYS A 1 194 ? 42.918 1.225 -48.866 1.00 95.56 194 LYS A N 1
ATOM 1558 C CA . LYS A 1 194 ? 43.699 0.168 -49.509 1.00 95.56 194 LYS A CA 1
ATOM 1559 C C . LYS A 1 194 ? 44.081 0.544 -50.944 1.00 95.56 194 LYS A C 1
ATOM 1561 O O . LYS A 1 194 ? 45.259 0.463 -51.275 1.00 95.56 194 LYS A O 1
ATOM 1566 N N . GLU A 1 195 ? 43.148 1.050 -51.751 1.00 95.19 195 GLU A N 1
ATOM 1567 C CA . GLU A 1 195 ? 43.436 1.554 -53.105 1.00 95.19 195 GLU A CA 1
ATOM 1568 C C . GLU A 1 195 ? 44.465 2.698 -53.093 1.00 95.19 195 GLU A C 1
ATOM 1570 O O . GLU A 1 195 ? 45.390 2.731 -53.906 1.00 95.19 195 GLU A O 1
ATOM 1575 N N . G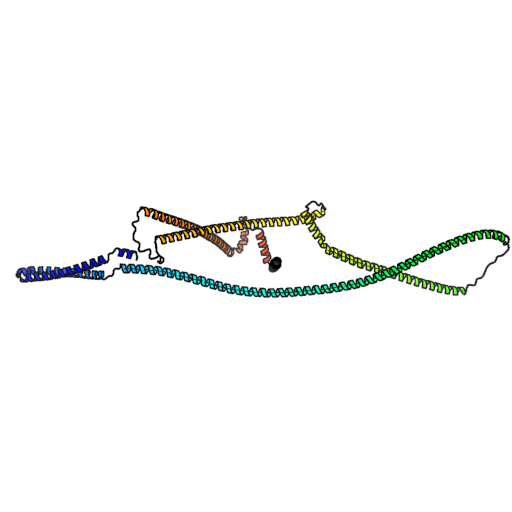LN A 1 196 ? 44.344 3.638 -52.152 1.00 95.12 196 GLN A N 1
ATOM 1576 C CA . GLN A 1 196 ? 45.316 4.722 -51.991 1.00 95.12 196 GLN A CA 1
ATOM 1577 C C . GLN A 1 196 ? 46.700 4.207 -51.584 1.00 95.12 196 GLN A C 1
ATOM 1579 O O . GLN A 1 196 ? 47.699 4.678 -52.130 1.00 95.12 196 GLN A O 1
ATOM 1584 N N . ASN A 1 197 ? 46.770 3.230 -50.679 1.00 93.94 197 ASN A N 1
ATOM 1585 C CA . ASN A 1 197 ? 48.026 2.591 -50.296 1.00 93.94 197 ASN A CA 1
ATOM 1586 C C . ASN A 1 197 ? 48.669 1.862 -51.484 1.00 93.94 197 ASN A C 1
ATOM 1588 O O . ASN A 1 197 ? 49.863 2.036 -51.702 1.00 93.94 197 ASN A O 1
ATOM 1592 N N . GLU A 1 198 ? 47.893 1.160 -52.317 1.00 95.31 198 GLU A N 1
ATOM 1593 C CA . GLU A 1 198 ? 48.401 0.535 -53.549 1.00 95.31 198 GLU A CA 1
ATOM 1594 C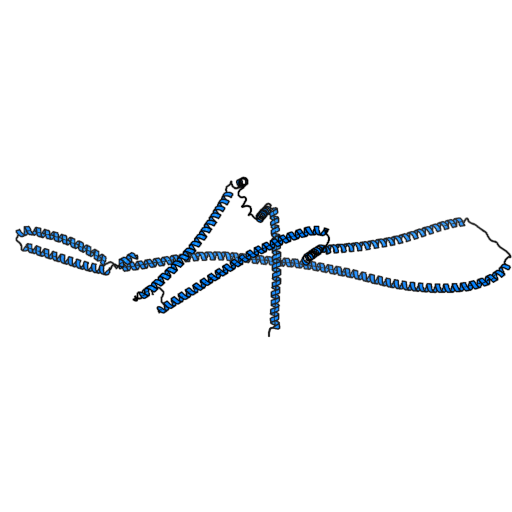 C . GLU A 1 198 ? 48.957 1.571 -54.547 1.00 95.31 198 GLU A C 1
ATOM 1596 O O . GLU A 1 198 ? 49.947 1.318 -55.239 1.00 95.31 198 GLU A O 1
ATOM 1601 N N . ILE A 1 199 ? 48.347 2.760 -54.641 1.00 95.94 199 ILE A N 1
ATOM 1602 C CA . ILE A 1 199 ? 48.859 3.863 -55.475 1.00 95.94 199 ILE A CA 1
ATOM 1603 C C . ILE A 1 199 ? 50.156 4.438 -54.888 1.00 95.94 199 ILE A C 1
ATOM 1605 O O . ILE A 1 199 ? 51.095 4.724 -55.636 1.00 95.94 199 ILE A O 1
ATOM 1609 N N . LEU A 1 200 ? 50.218 4.633 -53.568 1.00 93.88 200 LEU A N 1
ATOM 1610 C CA . LEU A 1 200 ? 51.413 5.131 -52.884 1.00 93.88 200 LEU A CA 1
ATOM 1611 C C . LEU A 1 200 ? 52.579 4.147 -52.999 1.00 93.88 200 LEU A C 1
ATOM 1613 O O . LEU A 1 200 ? 53.694 4.582 -53.278 1.00 93.88 200 LEU A O 1
ATOM 1617 N N . GLU A 1 201 ? 52.319 2.849 -52.871 1.00 94.88 201 GLU A N 1
ATOM 1618 C CA . GLU A 1 201 ? 53.309 1.783 -53.043 1.00 94.88 201 GLU A CA 1
ATOM 1619 C C . GLU A 1 201 ? 53.871 1.781 -54.473 1.00 94.88 201 GLU A C 1
ATOM 1621 O O . GLU A 1 201 ? 55.080 1.910 -54.658 1.00 94.88 201 GLU A O 1
ATOM 1626 N N . LYS A 1 202 ? 53.010 1.834 -55.501 1.00 95.94 202 LYS A N 1
ATOM 1627 C CA . LYS A 1 202 ? 53.446 1.978 -56.907 1.00 95.94 202 LYS A CA 1
ATOM 1628 C C . LYS A 1 202 ? 54.277 3.243 -57.153 1.00 95.94 202 LYS A C 1
ATOM 1630 O O . LYS A 1 202 ? 55.227 3.230 -57.940 1.00 95.94 202 LYS A O 1
ATOM 1635 N N . ASN A 1 203 ? 53.922 4.358 -56.512 1.00 94.88 203 ASN A N 1
ATOM 1636 C CA . ASN A 1 203 ? 54.681 5.605 -56.622 1.00 94.88 203 ASN A CA 1
ATOM 1637 C C . ASN A 1 203 ? 56.045 5.502 -55.934 1.00 94.88 203 ASN A C 1
ATOM 1639 O O . ASN A 1 203 ? 57.026 6.013 -56.481 1.00 94.88 203 ASN A O 1
ATOM 1643 N N . MET A 1 204 ? 56.108 4.841 -54.776 1.00 94.38 204 MET A N 1
ATOM 1644 C CA . MET A 1 204 ? 57.345 4.570 -54.051 1.00 94.38 204 MET A CA 1
ATOM 1645 C C . MET A 1 204 ? 58.274 3.680 -54.882 1.00 94.38 204 MET A C 1
ATOM 1647 O O . MET A 1 204 ? 59.421 4.062 -55.095 1.00 94.38 204 MET A O 1
ATOM 1651 N N . ASP A 1 205 ? 57.762 2.600 -55.476 1.00 94.94 205 ASP A N 1
ATOM 1652 C CA . ASP A 1 205 ? 58.524 1.719 -56.373 1.00 94.94 205 ASP A CA 1
ATOM 1653 C C . ASP A 1 205 ? 59.067 2.468 -57.600 1.00 94.94 205 ASP A C 1
ATOM 1655 O O . ASP A 1 205 ? 60.231 2.327 -57.989 1.00 94.94 205 ASP A O 1
ATOM 1659 N N . SER A 1 206 ? 58.238 3.320 -58.214 1.00 95.88 206 SER A N 1
ATOM 1660 C CA . SER A 1 206 ? 58.649 4.174 -59.336 1.00 95.88 206 SER A CA 1
ATOM 1661 C C . SER A 1 206 ? 59.729 5.182 -58.921 1.00 95.88 206 SER A C 1
ATOM 1663 O O . SER A 1 206 ? 60.684 5.410 -59.670 1.00 95.88 206 SER A O 1
ATOM 1665 N N . LEU A 1 207 ? 59.600 5.802 -57.745 1.00 93.12 207 LEU A N 1
ATOM 1666 C CA . LEU A 1 207 ? 60.605 6.722 -57.210 1.00 93.12 207 LEU A CA 1
ATOM 1667 C C . LEU A 1 207 ? 61.904 5.997 -56.866 1.00 93.12 207 LEU A C 1
ATOM 1669 O O . LEU A 1 207 ? 62.970 6.505 -57.201 1.00 93.12 207 LEU A O 1
ATOM 1673 N N . GLU A 1 208 ? 61.837 4.811 -56.270 1.00 94.62 208 GLU A N 1
ATOM 1674 C CA . GLU A 1 208 ? 63.008 3.996 -55.960 1.00 94.62 208 GLU A CA 1
ATOM 1675 C C . GLU A 1 208 ? 63.725 3.550 -57.243 1.00 94.62 208 GLU A C 1
ATOM 1677 O O . GLU A 1 208 ? 64.949 3.655 -57.336 1.00 94.62 208 GLU A O 1
ATOM 1682 N N . SER A 1 209 ? 62.978 3.140 -58.275 1.00 95.06 209 SER A N 1
ATOM 1683 C CA . SER A 1 209 ? 63.516 2.834 -59.608 1.00 95.06 209 SER A CA 1
ATOM 1684 C C . SER A 1 209 ? 64.230 4.042 -60.228 1.00 95.06 209 SER A C 1
ATOM 1686 O O . SER A 1 209 ? 65.374 3.928 -60.677 1.00 95.06 209 SER A O 1
ATOM 1688 N N . LYS A 1 210 ? 63.615 5.233 -60.175 1.00 95.12 210 LYS A N 1
ATOM 1689 C CA . LYS A 1 210 ? 64.242 6.482 -60.641 1.00 95.12 210 LYS A CA 1
ATOM 1690 C C . LYS A 1 210 ? 65.468 6.854 -59.817 1.00 95.12 210 LYS A C 1
ATOM 1692 O O . LYS A 1 210 ? 66.451 7.316 -60.383 1.00 95.12 210 LYS A O 1
ATOM 1697 N N . ASN A 1 211 ? 65.433 6.651 -58.504 1.00 93.56 211 ASN A N 1
ATOM 1698 C CA . ASN A 1 211 ? 66.559 6.951 -57.629 1.00 93.56 211 ASN A CA 1
ATOM 1699 C C . ASN A 1 211 ? 67.740 6.013 -57.921 1.00 93.56 211 ASN A C 1
ATOM 1701 O O . ASN A 1 211 ? 68.871 6.475 -58.035 1.00 93.56 211 ASN A O 1
ATOM 1705 N N . LYS A 1 212 ? 67.479 4.721 -58.165 1.00 94.94 212 LYS A N 1
ATOM 1706 C CA . LYS A 1 212 ? 68.483 3.759 -58.652 1.00 94.94 212 LYS A CA 1
ATOM 1707 C C . LYS A 1 212 ? 69.053 4.172 -60.013 1.00 94.94 212 LYS A C 1
ATOM 1709 O O . LYS A 1 212 ? 70.262 4.092 -60.207 1.00 94.94 212 LYS A O 1
ATOM 1714 N N . ASP A 1 213 ? 68.220 4.633 -60.948 1.00 94.25 213 ASP A N 1
ATOM 1715 C CA . ASP A 1 213 ? 68.679 5.125 -62.257 1.00 94.25 213 ASP A CA 1
ATOM 1716 C C . ASP A 1 213 ? 69.537 6.397 -62.135 1.00 94.25 213 ASP A C 1
ATOM 1718 O O . ASP A 1 213 ? 70.600 6.493 -62.748 1.00 94.25 213 ASP A O 1
ATOM 1722 N N . ILE A 1 214 ? 69.134 7.347 -61.286 1.00 92.88 214 ILE A N 1
ATOM 1723 C CA . ILE A 1 214 ? 69.911 8.557 -60.986 1.00 92.88 214 ILE A CA 1
ATOM 1724 C C . ILE A 1 214 ? 71.234 8.196 -60.309 1.00 92.88 214 ILE A C 1
ATOM 1726 O O . ILE A 1 214 ? 72.262 8.733 -60.705 1.00 92.88 214 ILE A O 1
ATOM 1730 N N . GLN A 1 215 ? 71.249 7.272 -59.345 1.00 92.81 215 GLN A N 1
ATOM 1731 C CA . GLN A 1 215 ? 72.485 6.800 -58.712 1.00 92.81 215 GLN A CA 1
ATOM 1732 C C . GLN A 1 215 ? 73.429 6.149 -59.727 1.00 92.81 215 GLN A C 1
ATOM 1734 O O . GLN A 1 215 ? 74.617 6.457 -59.724 1.00 92.81 215 GLN A O 1
ATOM 1739 N N . ARG A 1 216 ? 72.916 5.321 -60.649 1.00 92.31 216 ARG A N 1
ATOM 1740 C CA . ARG A 1 216 ? 73.722 4.753 -61.745 1.00 92.31 216 ARG A CA 1
ATOM 1741 C C . ARG A 1 216 ? 74.279 5.838 -62.662 1.00 92.31 216 ARG A C 1
ATOM 1743 O O . ARG A 1 216 ? 75.459 5.807 -62.987 1.00 92.31 216 ARG A O 1
ATOM 1750 N N . LYS A 1 217 ? 73.454 6.809 -63.067 1.00 93.06 217 LYS A N 1
ATOM 1751 C CA . LYS A 1 217 ? 73.889 7.945 -63.898 1.00 93.06 217 LYS A CA 1
ATOM 1752 C C . LYS A 1 217 ? 74.931 8.803 -63.190 1.00 93.06 217 LYS A C 1
ATOM 1754 O O . LYS A 1 217 ? 75.887 9.223 -63.828 1.00 93.06 217 LYS A O 1
ATOM 1759 N N . LEU A 1 218 ? 74.758 9.043 -61.892 1.00 90.50 218 LEU A N 1
ATOM 1760 C CA . LEU A 1 218 ? 75.704 9.783 -61.064 1.00 90.50 218 LEU A CA 1
ATOM 1761 C C . LEU A 1 218 ? 77.043 9.045 -60.969 1.00 90.50 218 LEU A C 1
ATOM 1763 O O . LEU A 1 218 ? 78.082 9.680 -61.099 1.00 90.50 218 LEU A O 1
ATOM 1767 N N . GLU A 1 219 ? 77.024 7.727 -60.781 1.00 92.75 219 GLU A N 1
ATOM 1768 C CA . GLU A 1 219 ? 78.232 6.898 -60.730 1.00 92.75 219 GLU A CA 1
ATOM 1769 C C . GLU A 1 219 ? 78.969 6.884 -62.075 1.00 92.75 219 GLU A C 1
ATOM 1771 O O . GLU A 1 219 ? 80.170 7.134 -62.123 1.00 92.75 219 GLU A O 1
ATOM 1776 N N . ILE A 1 220 ? 78.244 6.701 -63.186 1.00 92.50 220 ILE A N 1
ATOM 1777 C CA . ILE A 1 220 ? 78.816 6.794 -64.538 1.00 92.50 220 ILE A CA 1
ATOM 1778 C C . ILE A 1 220 ? 79.406 8.191 -64.768 1.00 92.50 220 ILE A C 1
ATOM 1780 O O . ILE A 1 220 ? 80.527 8.309 -65.253 1.00 92.50 220 ILE A O 1
ATOM 1784 N N . ALA A 1 221 ? 78.686 9.255 -64.396 1.00 87.94 221 ALA A N 1
ATOM 1785 C CA . ALA A 1 221 ? 79.169 10.624 -64.541 1.00 87.94 221 ALA A CA 1
ATOM 1786 C C . ALA A 1 221 ? 80.453 10.860 -63.729 1.00 87.94 221 ALA A C 1
ATOM 1788 O O . ALA A 1 221 ? 81.415 11.396 -64.275 1.00 87.94 221 ALA A O 1
ATOM 1789 N N . LYS A 1 222 ? 80.508 10.403 -62.470 1.00 87.81 222 LYS A N 1
ATOM 1790 C CA . LYS A 1 222 ? 81.719 10.466 -61.637 1.00 87.81 222 LYS A CA 1
ATOM 1791 C C . LYS A 1 222 ? 82.890 9.728 -62.279 1.00 87.81 222 LYS A C 1
ATOM 1793 O O . LYS A 1 222 ? 83.945 10.327 -62.432 1.00 87.81 222 LYS A O 1
ATOM 1798 N N . GLN A 1 223 ? 82.683 8.499 -62.754 1.00 88.75 223 GLN A N 1
ATOM 1799 C CA . GLN A 1 223 ? 83.722 7.734 -63.452 1.00 88.75 223 GLN A CA 1
ATOM 1800 C C . GLN A 1 223 ? 84.201 8.436 -64.729 1.00 88.75 223 GLN A C 1
ATOM 1802 O O . GLN A 1 223 ? 85.396 8.456 -65.006 1.00 88.75 223 GLN A O 1
ATOM 1807 N N . THR A 1 224 ? 83.303 9.058 -65.503 1.00 87.69 224 THR A N 1
ATOM 1808 C CA . THR A 1 224 ? 83.705 9.814 -66.701 1.00 87.69 224 THR A CA 1
ATOM 1809 C C . THR A 1 224 ? 84.460 11.100 -66.375 1.00 87.69 224 THR A C 1
ATOM 1811 O O . THR A 1 224 ? 85.348 11.471 -67.137 1.00 87.69 224 THR A O 1
ATOM 1814 N N . VAL A 1 225 ? 84.128 11.778 -65.270 1.00 87.56 225 VAL A N 1
ATOM 1815 C CA . VAL A 1 225 ? 84.867 12.957 -64.796 1.00 87.56 225 VAL A CA 1
ATOM 1816 C C . VAL A 1 225 ? 86.245 12.536 -64.299 1.00 87.56 225 VAL A C 1
ATOM 1818 O O . VAL A 1 225 ? 87.222 13.093 -64.766 1.00 87.56 225 VAL A O 1
ATOM 1821 N N . GLU A 1 226 ? 86.354 11.487 -63.480 1.00 85.88 226 GLU A N 1
ATOM 1822 C CA . GLU A 1 226 ? 87.650 10.961 -63.024 1.00 85.88 226 GLU A CA 1
ATOM 1823 C C . GLU A 1 226 ? 88.534 10.481 -64.189 1.00 85.88 226 GLU A C 1
ATOM 1825 O O . GLU A 1 226 ? 89.742 10.712 -64.191 1.00 85.88 226 GLU A O 1
ATOM 1830 N N . GLN A 1 227 ? 87.946 9.857 -65.218 1.00 86.06 227 GLN A N 1
ATOM 1831 C CA . GLN A 1 227 ? 88.668 9.498 -66.443 1.00 86.06 227 GLN A CA 1
ATOM 1832 C C . GLN A 1 227 ? 89.114 10.727 -67.239 1.00 86.06 227 GLN A C 1
ATOM 1834 O O . GLN A 1 227 ? 90.239 10.743 -67.735 1.00 86.06 227 GLN A O 1
ATOM 1839 N N . LYS A 1 228 ? 88.253 11.744 -67.381 1.00 85.00 228 LYS A N 1
ATOM 1840 C CA . LYS A 1 228 ? 88.615 13.002 -68.047 1.00 85.00 228 LYS A CA 1
ATOM 1841 C C . LYS A 1 228 ? 89.713 13.733 -67.291 1.00 85.00 228 LYS A C 1
ATOM 1843 O O . LYS A 1 228 ? 90.698 14.081 -67.921 1.00 85.00 228 LYS A O 1
ATOM 1848 N N . ASP A 1 229 ? 89.585 13.883 -65.978 1.00 85.38 229 ASP A N 1
ATOM 1849 C CA . ASP A 1 229 ? 90.593 14.507 -65.122 1.00 85.38 229 ASP A CA 1
ATOM 1850 C C . ASP A 1 229 ? 91.923 13.745 -65.220 1.00 85.38 229 ASP A C 1
ATOM 1852 O O . ASP A 1 229 ? 92.982 14.357 -65.337 1.00 85.38 229 ASP A O 1
ATOM 1856 N N . GLY A 1 230 ? 91.889 12.407 -65.257 1.00 85.81 230 GLY A N 1
ATOM 1857 C CA . GLY A 1 230 ? 93.075 11.577 -65.483 1.00 85.81 230 GLY A CA 1
ATOM 1858 C C . GLY A 1 230 ? 93.738 11.817 -66.846 1.00 85.81 230 GLY A C 1
ATOM 1859 O O . GLY A 1 230 ? 94.951 12.023 -66.910 1.00 85.81 230 GLY A O 1
ATOM 1860 N N . LEU A 1 231 ? 92.950 11.836 -67.927 1.00 86.38 231 LEU A N 1
ATOM 1861 C CA . LEU A 1 231 ? 93.435 12.078 -69.292 1.00 86.38 231 LEU A CA 1
ATOM 1862 C C . LEU A 1 231 ? 93.926 13.515 -69.494 1.00 86.38 231 LEU A C 1
ATOM 1864 O O . LEU A 1 231 ? 94.946 13.721 -70.144 1.00 86.38 231 LEU A O 1
ATOM 1868 N N . GLU A 1 232 ? 93.227 14.509 -68.949 1.00 83.75 232 GLU A N 1
ATOM 1869 C CA . GLU A 1 232 ? 93.639 15.913 -68.988 1.00 83.75 232 GLU A CA 1
ATOM 1870 C C . GLU A 1 232 ? 94.952 16.109 -68.226 1.00 83.75 232 GLU A C 1
ATOM 1872 O O . GLU A 1 232 ? 95.838 16.804 -68.718 1.00 83.75 232 GLU A O 1
ATOM 1877 N N . ASN A 1 233 ? 95.135 15.445 -67.081 1.00 84.56 233 ASN A N 1
ATOM 1878 C CA . ASN A 1 233 ? 96.383 15.512 -66.321 1.00 84.56 233 ASN A CA 1
ATOM 1879 C C . ASN A 1 233 ? 97.552 14.826 -67.063 1.00 84.56 233 ASN A C 1
ATOM 1881 O O . ASN A 1 233 ? 98.686 15.308 -67.025 1.00 84.56 233 ASN A O 1
ATOM 1885 N N . GLU A 1 234 ? 97.287 13.742 -67.802 1.00 85.81 234 GLU A N 1
ATOM 1886 C CA . GLU A 1 234 ? 98.273 13.100 -68.683 1.00 85.81 234 GLU A CA 1
ATOM 1887 C C . GLU A 1 234 ? 98.609 13.974 -69.906 1.00 85.81 234 GLU A C 1
ATOM 1889 O O . GLU A 1 234 ? 99.784 14.172 -70.218 1.00 85.81 234 GLU A O 1
ATOM 1894 N N . GLN A 1 235 ? 97.606 14.578 -70.555 1.00 84.50 235 GLN A N 1
ATOM 1895 C CA . GLN A 1 235 ? 97.811 15.541 -71.643 1.00 84.50 235 GLN A CA 1
ATOM 1896 C C . GLN A 1 235 ? 98.604 16.761 -71.178 1.00 84.50 235 GLN A C 1
ATOM 1898 O O . GLN A 1 235 ? 99.510 17.203 -71.883 1.00 84.50 235 GLN A O 1
ATOM 1903 N N . LEU A 1 236 ? 98.309 17.281 -69.984 1.00 85.69 236 LEU A N 1
ATOM 1904 C CA . LEU A 1 236 ? 99.059 18.373 -69.374 1.00 85.69 236 LEU A CA 1
ATOM 1905 C C . LEU A 1 236 ? 100.522 17.964 -69.153 1.00 85.69 236 LEU A C 1
ATOM 1907 O O . LEU A 1 236 ? 101.426 18.743 -69.449 1.00 85.69 236 LEU A O 1
ATOM 1911 N N . SER A 1 237 ? 100.770 16.726 -68.713 1.00 89.06 237 SER A N 1
ATOM 1912 C CA . SER A 1 237 ? 102.122 16.179 -68.548 1.00 89.06 237 SER A CA 1
ATOM 1913 C C . SER A 1 237 ? 102.884 16.059 -69.877 1.00 89.06 237 SER A C 1
ATOM 1915 O O . SER A 1 237 ? 104.045 16.469 -69.958 1.00 89.06 237 SER A O 1
ATOM 1917 N N . ILE A 1 238 ? 102.234 15.571 -70.941 1.00 86.31 238 ILE A N 1
ATOM 1918 C CA . ILE A 1 238 ? 102.825 15.479 -72.288 1.00 86.31 238 ILE A CA 1
ATOM 1919 C C . ILE A 1 238 ? 103.110 16.876 -72.844 1.00 86.31 238 ILE A C 1
ATOM 1921 O O . ILE A 1 238 ? 104.227 17.140 -73.274 1.00 86.31 238 ILE A O 1
ATOM 1925 N N . ALA A 1 239 ? 102.151 17.800 -72.765 1.00 85.25 239 ALA A N 1
ATOM 1926 C CA . ALA A 1 239 ? 102.330 19.173 -73.228 1.00 85.25 239 ALA A CA 1
ATOM 1927 C C . ALA A 1 239 ? 103.448 19.897 -72.460 1.00 85.25 239 ALA A C 1
ATOM 1929 O O . ALA A 1 239 ? 104.209 20.659 -73.052 1.00 85.25 239 ALA A O 1
ATOM 1930 N N . MET A 1 240 ? 103.597 19.639 -71.155 1.00 84.44 240 MET A N 1
ATOM 1931 C CA . MET A 1 240 ? 104.725 20.146 -70.369 1.00 84.44 240 MET A CA 1
ATOM 1932 C C . MET A 1 240 ? 106.071 19.595 -70.861 1.00 84.44 240 MET A C 1
ATOM 1934 O O . MET A 1 240 ? 107.051 20.342 -70.898 1.00 84.44 240 MET A O 1
ATOM 1938 N N . LYS A 1 241 ? 106.125 18.321 -71.265 1.00 88.81 241 LYS A N 1
ATOM 1939 C CA . LYS A 1 241 ? 107.323 17.697 -71.842 1.00 88.81 241 LYS A CA 1
ATOM 1940 C C . LYS A 1 241 ? 107.637 18.242 -73.238 1.00 88.81 241 LYS A C 1
ATOM 1942 O O . LYS A 1 241 ? 108.762 18.673 -73.475 1.00 88.81 241 LYS A O 1
ATOM 1947 N N . ASP A 1 242 ? 106.642 18.321 -74.115 1.00 86.94 242 ASP A N 1
ATOM 1948 C CA . ASP A 1 242 ? 106.785 18.872 -75.466 1.00 86.94 242 ASP A CA 1
ATOM 1949 C C . ASP A 1 242 ? 107.181 20.352 -75.429 1.00 86.94 242 ASP A C 1
ATOM 1951 O O . ASP A 1 242 ? 107.993 20.799 -76.234 1.00 86.94 242 ASP A O 1
ATOM 1955 N N . LEU A 1 243 ? 106.663 21.123 -74.466 1.00 86.00 243 LEU A N 1
ATOM 1956 C CA . LEU A 1 243 ? 107.081 22.505 -74.234 1.00 86.00 243 LEU A CA 1
ATOM 1957 C C . LEU A 1 243 ? 108.559 22.580 -73.827 1.00 86.00 243 LEU A C 1
ATOM 1959 O O . LEU A 1 243 ? 109.260 23.496 -74.257 1.00 86.00 243 LEU A O 1
ATOM 1963 N N . ALA A 1 244 ? 109.042 21.651 -72.999 1.00 82.38 244 ALA A N 1
ATOM 1964 C CA . ALA A 1 244 ? 110.453 21.589 -72.624 1.00 82.38 244 ALA A CA 1
ATOM 1965 C C . ALA A 1 244 ? 111.343 21.251 -73.836 1.00 82.38 244 ALA A C 1
ATOM 1967 O O . ALA A 1 244 ? 112.343 21.935 -74.067 1.00 82.38 244 ALA A O 1
ATOM 1968 N N . ASP A 1 245 ? 110.932 20.285 -74.660 1.00 87.00 245 ASP A N 1
ATOM 1969 C CA . ASP A 1 245 ? 111.647 19.887 -75.879 1.00 87.00 245 ASP A CA 1
ATOM 1970 C C . ASP A 1 245 ? 111.620 20.995 -76.948 1.00 87.00 245 ASP A C 1
ATOM 1972 O O . ASP A 1 245 ? 112.635 21.302 -77.581 1.00 87.00 245 ASP A O 1
ATOM 1976 N N . ALA A 1 246 ? 110.475 21.659 -77.124 1.00 84.44 246 ALA A N 1
ATOM 1977 C CA . ALA A 1 246 ? 110.320 22.788 -78.033 1.00 84.44 246 ALA A CA 1
ATOM 1978 C C . ALA A 1 246 ? 111.165 23.983 -77.591 1.00 84.44 246 ALA A C 1
ATOM 1980 O O . ALA A 1 246 ? 111.825 24.589 -78.431 1.00 84.44 246 ALA A O 1
ATOM 1981 N N . LYS A 1 247 ? 111.219 24.294 -76.289 1.00 81.75 247 LYS A N 1
ATOM 1982 C CA . LYS A 1 247 ? 112.131 25.319 -75.757 1.00 81.75 247 LYS A CA 1
ATOM 1983 C C . LYS A 1 247 ? 113.587 24.982 -76.072 1.00 81.75 247 LYS A C 1
ATOM 1985 O O . LYS A 1 247 ? 114.316 25.856 -76.526 1.00 81.75 247 LYS A O 1
ATOM 1990 N N . HIS A 1 248 ? 113.995 23.721 -75.932 1.00 83.75 248 HIS A N 1
ATOM 1991 C CA . HIS A 1 248 ? 115.344 23.287 -76.304 1.00 83.75 248 HIS A CA 1
ATOM 1992 C C . HIS A 1 248 ? 115.618 23.446 -77.813 1.00 83.75 248 HIS A C 1
ATOM 1994 O O . HIS A 1 248 ? 116.723 23.800 -78.225 1.00 83.75 248 HIS A O 1
ATOM 2000 N N . LYS A 1 249 ? 114.611 23.210 -78.662 1.00 82.44 249 LYS A N 1
ATOM 2001 C CA . LYS A 1 249 ? 114.731 23.348 -80.121 1.00 82.44 249 LYS A CA 1
ATOM 2002 C C . LYS A 1 249 ? 114.685 24.798 -80.599 1.00 82.44 249 LYS A C 1
ATOM 2004 O O . LYS A 1 249 ? 115.371 25.117 -81.564 1.00 82.44 249 LYS A O 1
ATOM 2009 N N . ILE A 1 250 ? 113.907 25.661 -79.946 1.00 78.50 250 ILE A N 1
ATOM 2010 C CA . ILE A 1 250 ? 113.894 27.105 -80.206 1.00 78.50 250 ILE A CA 1
ATOM 2011 C C . ILE A 1 250 ? 115.267 27.684 -79.892 1.00 78.50 250 ILE A C 1
ATOM 2013 O O . ILE A 1 250 ? 115.814 28.338 -80.763 1.00 78.50 250 ILE A O 1
ATOM 2017 N N . VAL A 1 251 ? 115.879 27.341 -78.754 1.00 83.94 251 VAL A N 1
ATOM 2018 C CA . VAL A 1 251 ? 117.255 27.774 -78.439 1.00 83.94 251 VAL A CA 1
ATOM 2019 C C . VAL A 1 251 ? 118.235 27.386 -79.560 1.00 83.94 251 VAL A C 1
ATOM 2021 O O . VAL A 1 251 ? 119.045 28.202 -79.988 1.00 83.94 251 VAL A O 1
ATOM 2024 N N . PHE A 1 252 ? 118.110 26.175 -80.113 1.00 82.00 252 PHE A N 1
ATOM 2025 C CA . PHE A 1 252 ? 118.926 25.724 -81.249 1.00 82.00 252 PHE A CA 1
ATOM 2026 C C . PHE A 1 252 ? 118.600 26.439 -82.575 1.00 82.00 252 PHE A C 1
ATOM 2028 O O . PHE A 1 252 ? 119.473 26.658 -83.414 1.00 82.00 252 PHE A O 1
ATOM 2035 N N . LEU A 1 253 ? 117.328 26.759 -82.819 1.00 73.69 253 LEU A N 1
ATOM 2036 C CA . LEU A 1 253 ? 116.904 27.448 -84.035 1.00 73.69 253 LEU A CA 1
ATOM 2037 C C . LEU A 1 253 ? 117.188 28.943 -83.978 1.00 73.69 253 LEU A C 1
ATOM 2039 O O . LEU A 1 253 ? 117.532 29.485 -85.013 1.00 73.69 253 LEU A O 1
ATOM 2043 N N . GLU A 1 254 ? 117.111 29.597 -82.825 1.00 78.00 254 GLU A N 1
ATOM 2044 C CA . GLU A 1 254 ? 117.539 30.986 -82.635 1.00 78.00 254 GLU A CA 1
ATOM 2045 C C . GLU A 1 254 ? 119.033 31.132 -82.961 1.00 78.00 254 GLU A C 1
ATOM 2047 O O . GLU A 1 254 ? 119.422 32.053 -83.678 1.00 78.00 254 GLU A O 1
ATOM 2052 N N . GLU A 1 255 ? 119.853 30.147 -82.583 1.00 75.31 255 GLU A N 1
ATOM 2053 C CA . GLU A 1 255 ? 121.264 30.069 -82.982 1.00 75.31 255 GLU A CA 1
ATOM 2054 C C . GLU A 1 255 ? 121.443 29.931 -84.510 1.00 75.31 255 GLU A C 1
ATOM 2056 O O . GLU A 1 255 ? 122.412 30.434 -85.081 1.00 75.31 255 GLU A O 1
ATOM 2061 N N . ARG A 1 256 ? 120.478 29.310 -85.205 1.00 71.12 256 ARG A N 1
ATOM 2062 C CA . ARG A 1 256 ? 120.505 29.095 -86.663 1.00 71.12 256 ARG A CA 1
ATOM 2063 C C . ARG A 1 256 ? 119.826 30.200 -87.477 1.00 71.12 256 ARG A C 1
ATOM 2065 O O . ARG A 1 256 ? 120.233 30.459 -88.604 1.00 71.12 256 ARG A O 1
ATOM 2072 N N . VAL A 1 257 ? 118.822 30.870 -86.924 1.00 62.84 257 VAL A N 1
ATOM 2073 C CA . VAL A 1 257 ? 118.181 32.057 -87.501 1.00 62.84 257 VAL A CA 1
ATOM 2074 C C . VAL A 1 257 ? 119.146 33.230 -87.420 1.00 62.84 257 VAL A C 1
ATOM 2076 O O . VAL A 1 257 ? 119.297 33.925 -88.412 1.00 62.84 257 VAL A O 1
ATOM 2079 N N . SER A 1 258 ? 119.941 33.341 -86.351 1.00 70.31 258 SER A N 1
ATOM 2080 C CA . SER A 1 258 ? 121.064 34.284 -86.317 1.00 70.31 258 SER A CA 1
ATOM 2081 C C . SER A 1 258 ? 122.090 34.037 -87.445 1.00 70.31 258 SER A C 1
ATOM 2083 O O . SER A 1 258 ? 122.702 34.981 -87.940 1.00 70.31 258 SER A O 1
ATOM 2085 N N . GLN A 1 259 ? 122.238 32.792 -87.926 1.00 61.19 259 GLN A N 1
ATOM 2086 C CA . GLN A 1 259 ? 123.069 32.475 -89.101 1.00 61.19 259 GLN A CA 1
ATOM 2087 C C . GLN A 1 259 ? 122.380 32.797 -90.441 1.00 61.19 259 GLN A C 1
ATOM 2089 O O . GLN A 1 259 ? 123.061 33.200 -91.378 1.00 61.19 259 GLN A O 1
ATOM 2094 N N . LEU A 1 260 ? 121.054 32.637 -90.541 1.00 51.78 260 LEU A N 1
ATOM 2095 C CA . LEU A 1 260 ? 120.284 32.808 -91.785 1.00 51.78 260 LEU A CA 1
ATOM 2096 C C . LEU A 1 260 ? 119.764 34.239 -92.006 1.00 51.78 260 LEU A C 1
ATOM 2098 O O . LEU A 1 260 ? 119.590 34.655 -93.149 1.00 51.78 260 LEU A O 1
ATOM 2102 N N . GLU A 1 261 ? 119.570 35.026 -90.948 1.00 60.19 261 GLU A N 1
ATOM 2103 C CA . GLU A 1 261 ? 119.274 36.463 -91.039 1.00 60.19 261 GLU A CA 1
ATOM 2104 C C . GLU A 1 261 ? 120.457 37.249 -91.632 1.00 60.19 261 GLU A C 1
ATOM 2106 O O . GLU A 1 261 ? 120.238 38.272 -92.273 1.00 60.19 261 GLU A O 1
ATOM 2111 N N . ASN A 1 262 ? 121.686 36.715 -91.566 1.00 52.69 262 ASN A N 1
ATOM 2112 C CA . ASN A 1 262 ? 122.826 37.235 -92.334 1.00 52.69 262 ASN A CA 1
ATOM 2113 C C . ASN A 1 262 ? 122.696 37.013 -93.856 1.00 52.69 262 ASN A C 1
ATOM 2115 O O . ASN A 1 262 ? 123.380 37.685 -94.628 1.00 52.69 262 ASN A O 1
ATOM 2119 N N . GLU A 1 263 ? 121.844 36.090 -94.313 1.00 48.81 263 GLU A N 1
ATOM 2120 C CA . GLU A 1 263 ? 121.698 35.752 -95.738 1.00 48.81 263 GLU A CA 1
ATOM 2121 C C . GLU A 1 263 ? 120.410 36.305 -96.374 1.00 48.81 263 GLU A C 1
ATOM 2123 O O . GLU A 1 263 ? 120.342 36.440 -97.597 1.00 48.81 263 GLU A O 1
ATOM 2128 N N . ALA A 1 264 ? 119.406 36.688 -95.579 1.00 40.88 264 ALA A N 1
ATOM 2129 C CA . ALA A 1 264 ? 118.073 37.048 -96.073 1.00 40.88 264 ALA A CA 1
ATOM 2130 C C . ALA A 1 264 ? 117.776 38.562 -96.163 1.00 40.88 264 ALA A C 1
ATOM 2132 O O . ALA A 1 264 ? 116.640 38.945 -96.440 1.00 40.88 264 ALA A O 1
ATOM 2133 N N . GLU A 1 265 ? 118.777 39.443 -96.041 1.00 42.72 265 GLU A N 1
ATOM 2134 C CA . GLU A 1 265 ? 118.620 40.896 -96.266 1.00 42.72 265 GLU A CA 1
ATOM 2135 C C . GLU A 1 265 ? 118.602 41.301 -97.763 1.00 42.72 265 GLU A C 1
ATOM 2137 O O . GLU A 1 265 ? 118.839 42.452 -98.130 1.00 42.72 265 GLU A O 1
ATOM 2142 N N . LYS A 1 266 ? 118.293 40.374 -98.682 1.00 35.97 266 LYS A N 1
ATOM 2143 C CA . LYS A 1 266 ? 118.119 40.683 -100.110 1.00 35.97 266 LYS A CA 1
ATOM 2144 C C . LYS A 1 266 ? 116.771 40.213 -100.666 1.00 35.97 266 LYS A C 1
ATOM 2146 O O . LYS A 1 266 ? 116.677 39.176 -101.310 1.00 35.97 266 LYS A O 1
ATOM 2151 N N . VAL A 1 267 ? 115.818 41.145 -100.565 1.00 35.38 267 VAL A N 1
ATOM 2152 C CA . VAL A 1 267 ? 114.910 41.577 -101.650 1.00 35.38 267 VAL A CA 1
ATOM 2153 C C . VAL A 1 267 ? 113.497 40.957 -101.725 1.00 35.38 267 VAL A C 1
ATOM 2155 O O . VAL A 1 267 ? 113.317 39.785 -102.031 1.00 35.38 267 VAL A O 1
ATOM 2158 N N . ASN A 1 268 ? 112.531 41.892 -101.641 1.00 30.39 268 ASN A N 1
ATOM 2159 C CA . ASN A 1 268 ? 111.151 41.945 -102.175 1.00 30.39 268 ASN A CA 1
ATOM 2160 C C . ASN A 1 268 ? 110.044 41.136 -101.485 1.00 30.39 268 ASN A C 1
ATOM 2162 O O . ASN A 1 268 ? 110.161 39.929 -101.347 1.00 30.39 268 ASN A O 1
ATOM 2166 N N . GLU A 1 269 ? 108.903 41.680 -101.032 1.00 27.81 269 GLU A N 1
ATOM 2167 C CA . GLU A 1 269 ? 107.978 42.782 -101.424 1.00 27.81 269 GLU A CA 1
ATOM 2168 C C . GLU A 1 269 ? 106.944 42.520 -102.543 1.00 27.81 269 GLU A C 1
ATOM 2170 O O . GLU A 1 269 ? 107.232 41.919 -103.572 1.00 27.81 269 GLU A O 1
ATOM 2175 N N . SER A 1 270 ? 105.764 43.144 -102.328 1.00 29.75 270 SER A N 1
ATOM 2176 C CA . SER A 1 270 ? 104.580 43.404 -103.192 1.00 29.75 270 SER A CA 1
ATOM 2177 C C . SER A 1 270 ? 103.569 42.248 -103.366 1.00 29.75 270 SER A C 1
ATOM 2179 O O . SER A 1 270 ? 103.933 41.190 -103.851 1.00 29.75 270 SER A O 1
ATOM 2181 N N . LYS A 1 271 ? 102.288 42.237 -102.937 1.00 29.83 271 LYS A N 1
ATOM 2182 C CA . LYS A 1 271 ? 101.169 43.147 -102.545 1.00 29.83 271 LYS A CA 1
ATOM 2183 C C . LYS A 1 271 ? 100.221 43.684 -103.644 1.00 29.83 271 LYS A C 1
ATOM 2185 O O . LYS A 1 271 ? 100.607 44.518 -104.448 1.00 29.83 271 LYS A O 1
ATOM 2190 N N . LYS A 1 272 ? 98.932 43.376 -103.384 1.00 30.23 272 LYS A N 1
ATOM 2191 C CA . LYS A 1 272 ? 97.666 44.128 -103.594 1.00 30.23 272 LYS A CA 1
ATOM 2192 C C . LYS A 1 272 ? 97.019 44.154 -104.987 1.00 30.23 272 LYS A C 1
ATOM 2194 O O . LYS A 1 272 ? 97.643 44.574 -105.947 1.00 30.23 272 LYS A O 1
ATOM 2199 N N . ALA A 1 273 ? 95.702 43.902 -105.009 1.00 27.69 273 ALA A N 1
ATOM 2200 C CA . ALA A 1 273 ? 94.618 44.847 -105.363 1.00 27.69 273 ALA A CA 1
ATOM 2201 C C . ALA A 1 273 ? 93.380 44.109 -105.923 1.00 27.69 273 ALA A C 1
ATOM 2203 O O . ALA A 1 273 ? 93.531 43.057 -106.534 1.00 27.69 273 ALA A O 1
ATOM 2204 N N . GLY A 1 274 ? 92.189 44.719 -105.809 1.00 28.11 274 GLY A N 1
ATOM 2205 C CA . GLY A 1 274 ? 91.135 44.580 -106.829 1.00 28.11 274 GLY A CA 1
ATOM 2206 C C . GLY A 1 274 ? 89.701 44.329 -106.342 1.00 28.11 274 GLY A C 1
ATOM 2207 O O . GLY A 1 274 ? 89.400 43.247 -105.860 1.00 28.11 274 GLY A O 1
ATOM 2208 N N . ASN A 1 275 ? 88.832 45.322 -106.559 1.00 37.69 275 ASN A N 1
ATOM 2209 C CA . ASN A 1 275 ? 87.378 45.358 -106.319 1.00 37.69 275 ASN A CA 1
ATOM 2210 C C . ASN A 1 275 ? 86.569 44.768 -107.498 1.00 37.69 275 ASN A C 1
ATOM 2212 O O . ASN A 1 275 ? 87.139 44.608 -108.572 1.00 37.69 275 ASN A O 1
ATOM 2216 N N . ILE A 1 276 ? 85.251 44.555 -107.315 1.00 37.44 276 ILE A N 1
ATOM 2217 C CA . ILE A 1 276 ? 84.124 44.885 -108.235 1.00 37.44 276 ILE A CA 1
ATOM 2218 C C . ILE A 1 276 ? 82.799 44.503 -107.514 1.00 37.44 276 ILE A C 1
ATOM 2220 O O . ILE A 1 276 ? 82.307 43.379 -107.596 1.00 37.44 276 ILE A O 1
ATOM 2224 N N . GLU A 1 277 ? 82.255 45.456 -106.749 1.00 53.69 277 GLU A N 1
ATOM 2225 C CA . GLU A 1 277 ? 80.863 45.545 -106.261 1.00 53.69 277 GLU A CA 1
ATOM 2226 C C . GLU A 1 277 ? 80.061 46.256 -107.367 1.00 53.69 277 GLU A C 1
ATOM 2228 O O . GLU A 1 277 ? 80.560 47.220 -107.930 1.00 53.69 277 GLU A O 1
ATOM 2233 N N . ASP A 1 278 ? 78.990 45.688 -107.933 1.00 45.56 278 ASP A N 1
ATOM 2234 C CA . ASP A 1 278 ? 77.642 46.268 -107.747 1.00 45.56 278 ASP A CA 1
ATOM 2235 C C . ASP A 1 278 ? 76.493 45.304 -108.139 1.00 45.56 278 ASP A C 1
ATOM 2237 O O . ASP A 1 278 ? 75.319 45.600 -107.937 1.00 45.56 278 ASP A O 1
ATOM 2241 N N . ILE A 1 279 ? 76.800 44.094 -108.622 1.00 49.94 279 ILE A N 1
ATOM 2242 C CA . ILE A 1 279 ? 75.808 43.002 -108.788 1.00 49.94 279 ILE A CA 1
ATOM 2243 C C . ILE A 1 279 ? 75.861 42.048 -107.584 1.00 49.94 279 ILE A C 1
ATOM 2245 O O . ILE A 1 279 ? 74.836 41.529 -107.138 1.00 49.94 279 ILE A O 1
ATOM 2249 N N . ALA A 1 280 ? 77.041 41.944 -106.963 1.00 59.66 280 ALA A N 1
ATOM 2250 C CA . ALA A 1 280 ? 77.199 41.442 -105.606 1.00 59.66 280 ALA A CA 1
ATOM 2251 C C . ALA A 1 280 ? 76.432 42.294 -104.582 1.00 59.66 280 ALA A C 1
ATOM 2253 O O . ALA A 1 280 ? 75.998 41.744 -103.584 1.00 59.66 280 ALA A O 1
ATOM 2254 N N . ALA A 1 281 ? 76.196 43.592 -104.820 1.00 61.12 281 ALA A N 1
ATOM 2255 C CA . ALA A 1 281 ? 75.484 44.452 -103.871 1.00 61.12 281 ALA A CA 1
ATOM 2256 C C . ALA A 1 281 ? 73.993 44.086 -103.738 1.00 61.12 281 ALA A C 1
ATOM 2258 O O . ALA A 1 281 ? 73.489 44.002 -102.625 1.00 61.12 281 ALA A O 1
ATOM 2259 N N . LEU A 1 282 ? 73.283 43.788 -104.834 1.00 53.66 282 LEU A N 1
ATOM 2260 C CA . LEU A 1 282 ? 71.874 43.359 -104.767 1.00 53.66 282 LEU A CA 1
ATOM 2261 C C . LEU A 1 282 ? 71.720 41.904 -104.303 1.00 53.66 282 LEU A C 1
ATOM 2263 O O . LEU A 1 282 ? 70.801 41.608 -103.540 1.00 53.66 282 LEU A O 1
ATOM 2267 N N . GLY A 1 283 ? 72.646 41.018 -104.696 1.00 69.25 283 GLY A N 1
ATOM 2268 C CA . GLY A 1 283 ? 72.758 39.682 -104.102 1.00 69.25 283 GLY A CA 1
ATOM 2269 C C . GLY A 1 283 ? 73.046 39.758 -102.601 1.00 69.25 283 GLY A C 1
ATOM 2270 O O . GLY A 1 283 ? 72.407 39.067 -101.821 1.00 69.25 283 GLY A O 1
ATOM 2271 N N . SER A 1 284 ? 73.921 40.674 -102.188 1.00 75.19 284 SER A N 1
ATOM 2272 C CA . SER A 1 284 ? 74.235 40.968 -100.789 1.00 75.19 284 SER A CA 1
ATOM 2273 C C . SER A 1 284 ? 73.025 41.522 -100.049 1.00 75.19 284 SER A C 1
ATOM 2275 O O . SER A 1 284 ? 72.743 41.055 -98.960 1.00 75.19 284 SER A O 1
ATOM 2277 N N . VAL A 1 285 ? 72.239 42.430 -100.636 1.00 78.56 285 VAL A N 1
ATOM 2278 C CA . VAL A 1 285 ? 71.028 42.964 -99.988 1.00 78.56 285 VAL A CA 1
ATOM 2279 C C . VAL A 1 285 ? 69.938 41.897 -99.842 1.00 78.56 285 VAL A C 1
ATOM 2281 O O . VAL A 1 285 ? 69.261 41.865 -98.817 1.00 78.56 285 VAL A O 1
ATOM 2284 N N . LEU A 1 286 ? 69.751 41.007 -100.823 1.00 77.56 286 LEU A N 1
ATOM 2285 C CA . LEU A 1 286 ? 68.805 39.890 -100.690 1.00 77.56 286 LEU A CA 1
ATOM 2286 C C . LEU A 1 286 ? 69.284 38.866 -99.663 1.00 77.56 286 LEU A C 1
ATOM 2288 O O . LEU A 1 286 ? 68.503 38.483 -98.800 1.00 77.56 286 LEU A O 1
ATOM 2292 N N . VAL A 1 287 ? 70.572 38.516 -99.687 1.00 82.12 287 VAL A N 1
ATOM 2293 C CA . VAL A 1 287 ? 71.201 37.685 -98.653 1.00 82.12 287 VAL A CA 1
ATOM 2294 C C . VAL A 1 287 ? 71.078 38.349 -97.281 1.00 82.12 287 VAL A C 1
ATOM 2296 O O . VAL A 1 287 ? 70.756 37.667 -96.323 1.00 82.12 287 VAL A O 1
ATOM 2299 N N . GLN A 1 288 ? 71.231 39.672 -97.173 1.00 84.44 288 GLN A N 1
ATOM 2300 C CA . GLN A 1 288 ? 71.023 40.422 -95.932 1.00 84.44 288 GLN A CA 1
ATOM 2301 C C . GLN A 1 288 ? 69.566 40.364 -95.473 1.00 84.44 288 GLN A C 1
ATOM 2303 O O . GLN A 1 288 ? 69.317 40.207 -94.284 1.00 84.44 288 GLN A O 1
ATOM 2308 N N . LYS A 1 289 ? 68.583 40.490 -96.375 1.00 82.69 289 LYS A N 1
ATOM 2309 C CA . LYS A 1 289 ? 67.166 40.379 -95.997 1.00 82.69 289 LYS A CA 1
ATOM 2310 C C . LYS A 1 289 ? 66.784 38.957 -95.601 1.00 82.69 289 LYS A C 1
ATOM 2312 O O . LYS A 1 289 ? 66.060 38.810 -94.622 1.00 82.69 289 LYS A O 1
ATOM 2317 N N . ASP A 1 290 ? 67.276 37.943 -96.306 1.00 84.62 290 ASP A N 1
ATOM 2318 C CA . ASP A 1 290 ? 67.095 36.543 -95.918 1.00 84.62 290 ASP A CA 1
ATOM 2319 C C . ASP A 1 290 ? 67.784 36.249 -94.583 1.00 84.62 290 ASP A C 1
ATOM 2321 O O . ASP A 1 290 ? 67.199 35.570 -93.744 1.00 84.62 290 ASP A O 1
ATOM 2325 N N . ASP A 1 291 ? 68.961 36.822 -94.330 1.00 87.94 291 ASP A N 1
ATOM 2326 C CA . ASP A 1 291 ? 69.660 36.697 -93.050 1.00 87.94 291 ASP A CA 1
ATOM 2327 C C . ASP A 1 291 ? 68.878 37.385 -91.921 1.00 87.94 291 ASP A C 1
ATOM 2329 O O . ASP A 1 291 ? 68.677 36.800 -90.862 1.00 87.94 291 ASP A O 1
ATOM 2333 N N . VAL A 1 292 ? 68.307 38.572 -92.162 1.00 88.06 292 VAL A N 1
ATOM 2334 C CA . VAL A 1 292 ? 67.427 39.257 -91.198 1.00 88.06 292 VAL A CA 1
ATOM 2335 C C . VAL A 1 292 ? 66.133 38.472 -90.958 1.00 88.06 292 VAL A C 1
ATOM 2337 O O . VAL A 1 292 ? 65.688 38.364 -89.817 1.00 88.06 292 VAL A O 1
ATOM 2340 N N . ILE A 1 293 ? 65.520 37.889 -91.992 1.00 85.31 293 ILE A N 1
ATOM 2341 C CA . ILE A 1 293 ? 64.329 37.039 -91.838 1.00 85.31 293 ILE A CA 1
ATOM 2342 C C . ILE A 1 293 ? 64.679 35.770 -91.056 1.00 85.31 293 ILE A C 1
ATOM 2344 O O . ILE A 1 293 ? 63.913 35.369 -90.178 1.00 85.31 293 ILE A O 1
ATOM 2348 N N . GLN A 1 294 ? 65.828 35.147 -91.327 1.00 87.62 294 GLN A N 1
ATOM 2349 C CA . GLN A 1 294 ? 66.310 33.988 -90.577 1.00 87.62 294 GLN A CA 1
ATOM 2350 C C . GLN A 1 294 ? 66.611 34.350 -89.120 1.00 87.62 294 GLN A C 1
ATOM 2352 O O . GLN A 1 294 ? 66.209 33.605 -88.227 1.00 87.62 294 GLN A O 1
ATOM 2357 N N . GLN A 1 295 ? 67.237 35.500 -88.860 1.00 91.44 295 GLN A N 1
ATOM 2358 C CA . GLN A 1 295 ? 67.468 36.021 -87.512 1.00 91.44 295 GLN A CA 1
ATOM 2359 C C . GLN A 1 295 ? 66.145 36.244 -86.773 1.00 91.44 295 GLN A C 1
ATOM 2361 O O . GLN A 1 295 ? 65.947 35.654 -85.716 1.00 91.44 295 GLN A O 1
ATOM 2366 N N . LEU A 1 296 ? 65.191 36.969 -87.366 1.00 90.56 296 LEU A N 1
ATOM 2367 C CA . LEU A 1 296 ? 63.875 37.207 -86.764 1.00 90.56 296 LEU A CA 1
ATOM 2368 C C . LEU A 1 296 ? 63.090 35.909 -86.544 1.00 90.56 296 LEU A C 1
ATOM 2370 O O . LEU A 1 296 ? 62.445 35.746 -85.513 1.00 90.56 296 LEU A O 1
ATOM 2374 N N . THR A 1 297 ? 63.163 34.955 -87.474 1.00 90.19 297 THR A N 1
ATOM 2375 C CA . THR A 1 297 ? 62.518 33.641 -87.320 1.00 90.19 297 THR A CA 1
ATOM 2376 C C . THR A 1 297 ? 63.145 32.852 -86.172 1.00 90.19 297 THR A C 1
ATOM 2378 O O . THR A 1 297 ? 62.437 32.202 -85.403 1.00 90.19 297 THR A O 1
ATOM 2381 N N . ASN A 1 298 ? 64.470 32.906 -86.033 1.00 91.44 298 ASN A N 1
ATOM 2382 C CA . ASN A 1 298 ? 65.180 32.270 -84.930 1.00 91.44 298 ASN A CA 1
ATOM 2383 C C . ASN A 1 298 ? 64.878 32.954 -83.594 1.00 91.44 298 ASN A C 1
ATOM 2385 O O . ASN A 1 298 ? 64.724 32.263 -82.590 1.00 91.44 298 ASN A O 1
ATOM 2389 N N . ASP A 1 299 ? 64.732 34.276 -83.577 1.00 92.25 299 ASP A N 1
ATOM 2390 C CA . ASP A 1 299 ? 64.391 35.031 -82.375 1.00 92.25 299 ASP A CA 1
ATOM 2391 C C . ASP A 1 299 ? 62.941 34.795 -81.953 1.00 92.25 299 ASP A C 1
ATOM 2393 O O . ASP A 1 299 ? 62.693 34.571 -80.772 1.00 92.25 299 ASP A O 1
ATOM 2397 N N . ILE A 1 300 ? 61.994 34.706 -82.894 1.00 91.56 300 ILE A N 1
ATOM 2398 C CA . ILE A 1 300 ? 60.618 34.276 -82.603 1.00 91.56 300 ILE A CA 1
ATOM 2399 C C . ILE A 1 300 ? 60.625 32.871 -82.004 1.00 91.56 300 ILE A C 1
ATOM 2401 O O . ILE A 1 300 ? 60.053 32.672 -80.938 1.00 91.56 300 ILE A O 1
ATOM 2405 N N . LYS A 1 301 ? 61.338 31.913 -82.611 1.00 91.81 301 LYS A N 1
ATOM 2406 C CA . LYS A 1 301 ? 61.455 30.552 -82.061 1.00 91.81 301 LYS A CA 1
ATOM 2407 C C . LYS A 1 301 ? 62.082 30.540 -80.665 1.00 91.81 301 LYS A C 1
ATOM 2409 O O . LYS A 1 301 ? 61.645 29.776 -79.808 1.00 91.81 301 LYS A O 1
ATOM 2414 N N . ARG A 1 302 ? 63.094 31.380 -80.415 1.00 92.12 302 ARG A N 1
ATOM 2415 C CA . ARG A 1 302 ? 63.712 31.539 -79.087 1.00 92.12 302 ARG A CA 1
ATOM 2416 C C . ARG A 1 302 ? 62.734 32.135 -78.079 1.00 92.12 302 ARG A C 1
ATOM 2418 O O . ARG A 1 302 ? 62.651 31.626 -76.967 1.00 92.12 302 ARG A O 1
ATOM 2425 N N . HIS A 1 303 ? 61.984 33.168 -78.453 1.00 92.75 303 HIS A N 1
ATOM 2426 C CA . HIS A 1 303 ? 60.980 33.788 -77.591 1.00 92.75 303 HIS A CA 1
ATOM 2427 C C . HIS A 1 303 ? 59.806 32.850 -77.310 1.00 92.75 303 HIS A C 1
ATOM 2429 O O . HIS A 1 303 ? 59.388 32.740 -76.163 1.00 92.75 303 HIS A O 1
ATOM 2435 N N . GLU A 1 304 ? 59.314 32.114 -78.306 1.00 90.12 304 GLU A N 1
ATOM 2436 C CA . GLU A 1 304 ? 58.290 31.082 -78.128 1.00 90.12 304 GLU A CA 1
ATOM 2437 C C . GLU A 1 304 ? 58.778 29.971 -77.192 1.00 90.12 304 GLU A C 1
ATOM 2439 O O . GLU A 1 304 ? 58.061 29.599 -76.264 1.00 90.12 304 GLU A O 1
ATOM 2444 N N . ALA A 1 305 ? 60.013 29.490 -77.365 1.00 92.12 305 ALA A N 1
ATOM 2445 C CA . ALA A 1 305 ? 60.609 28.502 -76.468 1.00 92.12 305 ALA A CA 1
ATOM 2446 C C . ALA A 1 305 ? 60.753 29.048 -75.037 1.00 92.12 305 ALA A C 1
ATOM 2448 O O . ALA A 1 305 ? 60.371 28.371 -74.082 1.00 92.12 305 ALA A O 1
ATOM 2449 N N . SER A 1 306 ? 61.222 30.292 -74.890 1.00 93.56 306 SER A N 1
ATOM 2450 C CA . SER A 1 306 ? 61.343 30.980 -73.599 1.00 93.56 306 SER A CA 1
ATOM 2451 C C . SER A 1 306 ? 59.984 31.162 -72.913 1.00 93.56 306 SER A C 1
ATOM 2453 O O . SER A 1 306 ? 59.855 30.895 -71.721 1.00 93.56 306 SER A O 1
ATOM 2455 N N . HIS A 1 307 ? 58.944 31.562 -73.651 1.00 92.31 307 HIS A N 1
ATOM 2456 C CA . HIS A 1 307 ? 57.588 31.704 -73.122 1.00 92.31 307 HIS A CA 1
ATOM 2457 C C . HIS A 1 307 ? 56.956 30.363 -72.750 1.00 92.31 307 HIS A C 1
ATOM 2459 O O . HIS A 1 307 ? 56.273 30.281 -71.731 1.00 92.31 307 HIS A O 1
ATOM 2465 N N . VAL A 1 308 ? 57.182 29.297 -73.524 1.00 93.44 308 VAL A N 1
ATOM 2466 C CA . VAL A 1 3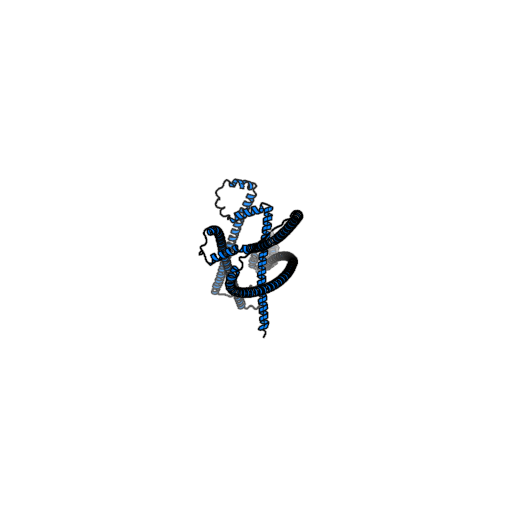08 ? 56.721 27.948 -73.160 1.00 93.44 308 VAL A CA 1
ATOM 2467 C C . VAL A 1 308 ? 57.412 27.470 -71.882 1.00 93.44 308 VAL A C 1
ATOM 2469 O O . VAL A 1 308 ? 56.751 26.902 -71.011 1.00 93.44 308 VAL A O 1
ATOM 2472 N N . GLU A 1 309 ? 58.709 27.738 -71.732 1.00 92.50 309 GLU A N 1
ATOM 2473 C CA . GLU A 1 309 ? 59.462 27.393 -70.527 1.00 92.50 309 GLU A CA 1
ATOM 2474 C C . GLU A 1 309 ? 58.979 28.191 -69.304 1.00 92.50 309 GLU A C 1
ATOM 2476 O O . GLU A 1 309 ? 58.753 27.613 -68.240 1.00 92.50 309 GLU A O 1
ATOM 2481 N N . GLU A 1 310 ? 58.744 29.498 -69.443 1.00 93.62 310 GLU A N 1
ATOM 2482 C CA . GLU A 1 310 ? 58.157 30.332 -68.388 1.00 93.62 310 GLU A CA 1
ATOM 2483 C C . GLU A 1 310 ? 56.736 29.892 -68.029 1.00 93.62 310 GLU A C 1
ATOM 2485 O O . GLU A 1 310 ? 56.423 29.751 -66.848 1.00 93.62 310 GLU A O 1
ATOM 2490 N N . LEU A 1 311 ? 55.879 29.609 -69.014 1.00 92.44 311 LEU A N 1
ATOM 2491 C CA . LEU A 1 311 ? 54.530 29.095 -68.772 1.00 92.44 311 LEU A CA 1
ATOM 2492 C C . LEU A 1 311 ? 54.566 27.746 -68.051 1.00 92.44 311 LEU A C 1
ATOM 2494 O O . LEU A 1 311 ? 53.743 27.509 -67.167 1.00 92.44 311 LEU A O 1
ATOM 2498 N N . ALA A 1 312 ? 55.511 26.866 -68.390 1.00 92.88 312 ALA A N 1
ATOM 2499 C CA . ALA A 1 312 ? 55.708 25.607 -67.682 1.00 92.88 312 ALA A CA 1
ATOM 2500 C C . ALA A 1 312 ? 56.169 25.842 -66.233 1.00 92.88 312 ALA A C 1
ATOM 2502 O O . ALA A 1 312 ? 55.598 25.250 -65.313 1.00 92.88 312 ALA A O 1
ATOM 2503 N N . LYS A 1 313 ? 57.128 26.752 -66.008 1.00 94.62 313 LYS A N 1
ATOM 2504 C CA . LYS A 1 313 ? 57.598 27.149 -64.667 1.00 94.62 313 LYS A CA 1
ATOM 2505 C C . LYS A 1 313 ? 56.467 27.732 -63.819 1.00 94.62 313 LYS A C 1
ATOM 2507 O O . LYS A 1 313 ? 56.269 27.289 -62.690 1.00 94.62 313 LYS A O 1
ATOM 2512 N N . TRP A 1 314 ? 55.681 28.660 -64.363 1.00 93.88 314 TRP A N 1
ATOM 2513 C CA . TRP A 1 314 ? 54.552 29.271 -63.660 1.00 93.88 314 TRP A CA 1
ATOM 2514 C C . TRP A 1 314 ? 53.426 28.274 -63.391 1.00 93.88 314 TRP A C 1
ATOM 2516 O O . TRP A 1 314 ? 52.890 28.267 -62.289 1.00 93.88 314 TRP A O 1
ATOM 2526 N N . LYS A 1 315 ? 53.104 27.370 -64.327 1.00 94.19 315 LYS A N 1
ATOM 2527 C CA . LYS A 1 315 ? 52.128 26.292 -64.080 1.00 94.19 315 LYS A CA 1
ATOM 2528 C C . LYS A 1 315 ? 52.574 25.360 -62.954 1.00 94.19 315 LYS A C 1
ATOM 2530 O O . LYS A 1 315 ? 51.760 25.004 -62.104 1.00 94.19 315 LYS A O 1
ATOM 2535 N N . LEU A 1 316 ? 53.855 24.988 -62.919 1.00 94.31 316 LEU A N 1
ATOM 2536 C CA . LEU A 1 316 ? 54.416 24.184 -61.830 1.00 94.31 316 LEU A CA 1
ATOM 2537 C C . LEU A 1 316 ? 54.389 24.943 -60.497 1.00 94.31 316 LEU A C 1
ATOM 2539 O O . LEU A 1 316 ? 53.992 24.366 -59.486 1.00 94.31 316 LEU A O 1
ATOM 2543 N N . ALA A 1 317 ? 54.743 26.232 -60.494 1.00 94.62 317 ALA A N 1
ATOM 2544 C CA . ALA A 1 317 ? 54.704 27.076 -59.302 1.00 94.62 317 ALA A CA 1
ATOM 2545 C C . ALA A 1 317 ? 53.274 27.248 -58.761 1.00 94.62 317 ALA A C 1
ATOM 2547 O O . ALA A 1 317 ? 53.048 27.063 -57.567 1.00 94.62 317 ALA A O 1
ATOM 2548 N N . VAL A 1 318 ? 52.297 27.520 -59.633 1.00 93.19 318 VAL A N 1
ATOM 2549 C CA . VAL A 1 318 ? 50.875 27.620 -59.266 1.00 93.19 318 VAL A CA 1
ATOM 2550 C C . VAL A 1 318 ? 50.375 26.289 -58.709 1.00 93.19 318 VAL A C 1
ATOM 2552 O O . VAL A 1 318 ? 49.818 26.267 -57.616 1.00 93.19 318 VAL A O 1
ATOM 2555 N N . SER A 1 319 ? 50.660 25.166 -59.377 1.00 94.38 319 SER A N 1
ATOM 2556 C CA . SER A 1 319 ? 50.269 23.839 -58.883 1.00 94.38 319 SER A CA 1
ATOM 2557 C C . SER A 1 319 ? 50.899 23.504 -57.523 1.00 94.38 319 SER A C 1
ATOM 2559 O O . SER A 1 319 ? 50.246 22.912 -56.662 1.00 94.38 319 SER A O 1
ATOM 2561 N N . ALA A 1 320 ? 52.156 23.897 -57.293 1.00 94.38 320 ALA A N 1
ATOM 2562 C CA . ALA A 1 320 ? 52.828 23.707 -56.009 1.00 94.38 320 ALA A CA 1
ATOM 2563 C C . ALA A 1 320 ? 52.188 24.551 -54.892 1.00 94.38 320 ALA A C 1
ATOM 2565 O O . ALA A 1 320 ? 51.962 24.042 -53.792 1.00 94.38 320 ALA A O 1
ATOM 2566 N N . VAL A 1 321 ? 51.845 25.812 -55.178 1.00 93.19 321 VAL A N 1
ATOM 2567 C CA . VAL A 1 321 ? 51.144 26.698 -54.235 1.00 93.19 321 VAL A CA 1
ATOM 2568 C C . VAL A 1 321 ? 49.734 26.187 -53.941 1.00 93.19 321 VAL A C 1
ATOM 2570 O O . VAL A 1 321 ? 49.341 26.148 -52.779 1.00 93.19 321 VAL A O 1
ATOM 2573 N N . GLU A 1 322 ? 48.992 25.718 -54.944 1.00 93.69 322 GLU A N 1
ATOM 2574 C CA . GLU A 1 322 ? 47.662 25.123 -54.759 1.00 93.69 322 GLU A CA 1
ATOM 2575 C C . GLU A 1 322 ? 47.707 23.863 -53.889 1.00 93.69 322 GLU A C 1
ATOM 2577 O O . GLU A 1 322 ? 46.861 23.691 -53.009 1.00 93.69 322 GLU A O 1
ATOM 2582 N N . LYS A 1 323 ? 48.707 22.993 -54.088 1.00 94.12 323 LYS A N 1
ATOM 2583 C CA . LYS A 1 323 ? 48.925 21.822 -53.226 1.00 94.12 323 LYS A CA 1
ATOM 2584 C C . LYS A 1 323 ? 49.222 22.238 -51.787 1.00 94.12 323 LYS A C 1
ATOM 2586 O O . LYS A 1 323 ? 48.586 21.712 -50.881 1.00 94.12 323 LYS A O 1
ATOM 2591 N N . LYS A 1 324 ? 50.118 23.211 -51.583 1.00 95.31 324 LYS A N 1
ATOM 2592 C CA . LYS A 1 324 ? 50.441 23.739 -50.248 1.00 95.31 324 LYS A CA 1
ATOM 2593 C C . LYS A 1 324 ? 49.231 24.395 -49.577 1.00 95.31 324 LYS A C 1
ATOM 2595 O O . LYS A 1 324 ? 49.044 24.260 -48.376 1.00 95.31 324 LYS A O 1
ATOM 2600 N N . ASN A 1 325 ? 48.385 25.084 -50.340 1.00 92.75 325 ASN A N 1
ATOM 2601 C CA . ASN A 1 325 ? 47.170 25.690 -49.805 1.00 92.75 325 ASN A CA 1
ATOM 2602 C C . ASN A 1 325 ? 46.163 24.612 -49.369 1.00 92.75 325 ASN A C 1
ATOM 2604 O O . ASN A 1 325 ? 45.591 24.702 -48.290 1.00 92.75 325 ASN A O 1
ATOM 2608 N N . LYS A 1 326 ? 46.009 23.533 -50.150 1.00 94.88 326 LYS A N 1
ATOM 2609 C CA . LYS A 1 326 ? 45.175 22.384 -49.760 1.00 94.88 326 LYS A CA 1
ATOM 2610 C C . LYS A 1 326 ? 45.677 21.693 -48.489 1.00 94.88 326 LYS A C 1
ATOM 2612 O O . LYS A 1 326 ? 44.852 21.358 -47.644 1.00 94.88 326 LYS A O 1
ATOM 2617 N N . THR A 1 327 ? 46.990 21.501 -48.329 1.00 94.31 327 THR A N 1
ATOM 2618 C CA . THR A 1 327 ? 47.544 20.904 -47.099 1.00 94.31 327 THR A CA 1
ATOM 2619 C C . THR A 1 327 ? 47.353 21.822 -45.895 1.00 94.31 327 THR A C 1
ATOM 2621 O O . THR A 1 327 ? 46.886 21.353 -44.867 1.00 94.31 327 THR A O 1
ATOM 2624 N N . LEU A 1 328 ? 47.599 23.130 -46.042 1.00 94.38 328 LEU A N 1
ATOM 2625 C CA . LEU A 1 328 ? 47.374 24.117 -44.977 1.00 94.38 328 LEU A CA 1
ATOM 2626 C C . LEU A 1 328 ? 45.900 24.215 -44.562 1.00 94.38 328 LEU A C 1
ATOM 2628 O O . LEU A 1 328 ? 45.608 24.342 -43.379 1.00 94.38 328 LEU A O 1
ATOM 2632 N N . ILE A 1 329 ? 44.961 24.134 -45.511 1.00 94.44 329 ILE A N 1
ATOM 2633 C CA . ILE A 1 329 ? 43.524 24.086 -45.202 1.00 94.44 329 ILE A CA 1
ATOM 2634 C C . ILE A 1 329 ? 43.186 22.811 -44.415 1.00 94.44 329 ILE A C 1
ATOM 2636 O O . ILE A 1 329 ? 42.418 22.880 -43.459 1.00 94.44 329 ILE A O 1
ATOM 2640 N N . GLY A 1 330 ? 43.770 21.664 -44.780 1.00 92.94 330 GLY A N 1
ATOM 2641 C CA . GLY A 1 330 ? 43.616 20.410 -44.037 1.00 92.94 330 GLY A CA 1
ATOM 2642 C C . GLY A 1 330 ? 44.170 20.494 -42.612 1.00 92.94 330 GLY A C 1
ATOM 2643 O O . GLY A 1 330 ? 43.463 20.159 -41.668 1.00 92.94 330 GLY A O 1
ATOM 2644 N N . GLU A 1 331 ? 45.388 21.016 -42.450 1.00 94.12 331 GLU A N 1
ATOM 2645 C CA . GLU A 1 331 ? 46.023 21.251 -41.145 1.00 94.12 331 GLU A CA 1
ATOM 2646 C C . GLU A 1 331 ? 45.215 22.225 -40.284 1.00 94.12 331 GLU A C 1
ATOM 2648 O O . GLU A 1 331 ? 45.037 21.981 -39.095 1.00 94.12 331 GLU A O 1
ATOM 2653 N N . LEU A 1 332 ? 44.678 23.302 -40.868 1.00 93.00 332 LEU A N 1
ATOM 2654 C CA . LEU A 1 332 ? 43.801 24.236 -40.158 1.00 93.00 332 LEU A CA 1
ATOM 2655 C C . LEU A 1 332 ? 42.508 23.571 -39.694 1.00 93.00 332 LEU A C 1
ATOM 2657 O O . LEU A 1 332 ? 42.046 23.863 -38.595 1.00 93.00 332 LEU A O 1
ATOM 2661 N N . ASN A 1 333 ? 41.916 22.702 -40.513 1.00 92.50 333 ASN A N 1
ATOM 2662 C CA . ASN A 1 333 ? 40.687 22.011 -40.142 1.00 92.50 333 ASN A CA 1
ATOM 2663 C C . ASN A 1 333 ? 40.945 20.968 -39.046 1.00 92.50 333 ASN A C 1
ATOM 2665 O O . ASN A 1 333 ? 40.159 20.860 -38.114 1.00 92.50 333 ASN A O 1
ATOM 2669 N N . GLU A 1 334 ? 42.081 20.272 -39.108 1.00 92.12 334 GLU A N 1
ATOM 2670 C CA . GLU A 1 334 ? 42.530 19.354 -38.060 1.00 92.12 334 GLU A CA 1
ATOM 2671 C C . GLU A 1 334 ? 42.842 20.096 -36.752 1.00 92.12 334 GLU A C 1
ATOM 2673 O O . GLU A 1 334 ? 42.340 19.721 -35.700 1.00 92.12 334 GLU A O 1
ATOM 2678 N N . LEU A 1 335 ? 43.582 21.210 -36.806 1.00 91.00 335 LEU A N 1
ATOM 2679 C CA . LEU A 1 335 ? 43.834 22.081 -35.650 1.00 91.00 335 LEU A CA 1
ATOM 2680 C C . LEU A 1 335 ? 42.538 22.641 -35.062 1.00 91.00 335 LEU A C 1
ATOM 2682 O O . LEU A 1 335 ? 42.409 22.738 -33.844 1.00 91.00 335 LEU A O 1
ATOM 2686 N N . LYS A 1 336 ? 41.570 23.002 -35.909 1.00 91.44 336 LYS A N 1
ATOM 2687 C CA . LYS A 1 336 ? 40.260 23.478 -35.465 1.00 91.44 336 LYS A CA 1
ATOM 2688 C C . LYS A 1 336 ? 39.456 22.363 -34.795 1.00 91.44 336 LYS A C 1
ATOM 2690 O O . LYS A 1 336 ? 38.905 22.607 -33.729 1.00 91.44 336 LYS A O 1
ATOM 2695 N N . ASN A 1 337 ? 39.451 21.155 -35.356 1.00 89.00 337 ASN A N 1
ATOM 2696 C CA . ASN A 1 337 ? 38.824 19.984 -34.741 1.00 89.00 337 ASN A CA 1
ATOM 2697 C C . ASN A 1 337 ? 39.501 19.618 -33.414 1.00 89.00 337 ASN A C 1
ATOM 2699 O O . ASN A 1 337 ? 38.811 19.319 -32.448 1.00 89.00 337 ASN A O 1
ATOM 2703 N N . GLN A 1 338 ? 40.833 19.696 -33.336 1.00 89.12 338 GLN A N 1
ATOM 2704 C CA . GLN A 1 338 ? 41.587 19.467 -32.101 1.00 89.12 338 GLN A CA 1
ATOM 2705 C C . GLN A 1 338 ? 41.312 20.539 -31.044 1.00 89.12 338 GLN A C 1
ATOM 2707 O O . GLN A 1 338 ? 41.249 20.225 -29.857 1.00 89.12 338 GLN A O 1
ATOM 2712 N N . LEU A 1 339 ? 41.147 21.800 -31.454 1.00 86.44 339 LEU A N 1
ATOM 2713 C CA . LEU A 1 339 ? 40.738 22.881 -30.561 1.00 86.44 339 LEU A CA 1
ATOM 2714 C C . LEU A 1 339 ? 39.309 22.646 -30.065 1.00 86.44 339 LEU A C 1
ATOM 2716 O O . LEU A 1 339 ? 39.073 22.728 -28.866 1.00 86.44 339 LEU A O 1
ATOM 2720 N N . GLU A 1 340 ? 38.389 22.266 -30.958 1.00 83.69 340 GLU A N 1
ATOM 2721 C CA . GLU A 1 340 ? 37.013 21.926 -30.591 1.00 83.69 340 GLU A CA 1
ATOM 2722 C C . GLU A 1 340 ? 36.944 20.719 -29.647 1.00 83.69 340 GLU A C 1
ATOM 2724 O O . GLU A 1 340 ? 36.228 20.763 -28.647 1.00 83.6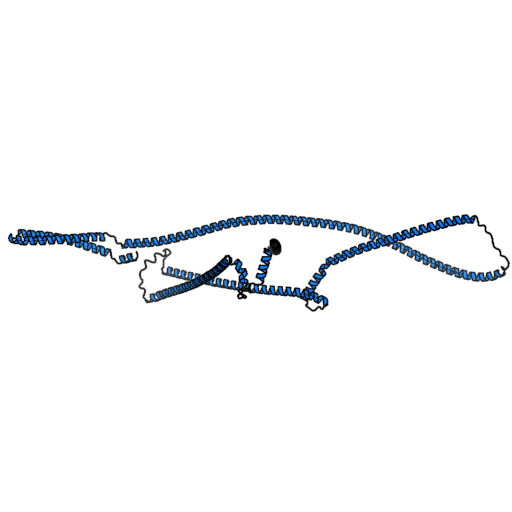9 340 GLU A O 1
ATOM 2729 N N . SER A 1 341 ? 37.741 19.676 -29.898 1.00 82.38 341 SER A N 1
ATOM 2730 C CA . SER A 1 341 ? 37.829 18.498 -29.031 1.00 82.38 341 SER A CA 1
ATOM 2731 C C . SER A 1 341 ? 38.521 18.774 -27.697 1.00 82.38 341 SER A C 1
ATOM 2733 O O . SER A 1 341 ? 38.418 17.954 -26.797 1.00 82.38 341 SER A O 1
ATOM 2735 N N . ARG A 1 342 ? 39.259 19.887 -27.579 1.00 83.38 342 ARG A N 1
ATOM 2736 C CA . ARG A 1 342 ? 39.924 20.341 -26.344 1.00 83.38 342 ARG A CA 1
ATOM 2737 C C . ARG A 1 342 ? 39.208 21.519 -25.682 1.00 83.38 342 ARG A C 1
ATOM 2739 O O . ARG A 1 342 ? 39.766 22.144 -24.780 1.00 83.38 342 ARG A O 1
ATOM 2746 N N . ASN A 1 343 ? 37.987 21.845 -26.108 1.00 79.62 343 ASN A N 1
ATOM 2747 C CA . ASN A 1 343 ? 37.181 22.902 -25.489 1.00 79.62 343 ASN A CA 1
ATOM 2748 C C . ASN A 1 343 ? 36.865 22.619 -24.008 1.00 79.62 343 ASN A C 1
ATOM 2750 O O . ASN A 1 343 ? 36.571 23.537 -23.246 1.00 79.62 343 ASN A O 1
ATOM 2754 N N . ASP A 1 344 ? 36.932 21.357 -23.597 1.00 82.94 344 ASP A N 1
ATOM 2755 C CA . ASP A 1 344 ? 36.779 20.882 -22.225 1.00 82.94 344 ASP A CA 1
ATOM 2756 C C . ASP A 1 344 ? 38.021 21.116 -21.347 1.00 82.94 344 ASP A C 1
ATOM 2758 O O . ASP A 1 344 ? 37.925 21.029 -20.124 1.00 82.94 344 ASP A O 1
ATOM 2762 N N . TYR A 1 345 ? 39.174 21.478 -21.922 1.00 83.25 345 TYR A N 1
ATOM 2763 C CA . TYR A 1 345 ? 40.423 21.645 -21.176 1.00 83.25 345 TYR A CA 1
ATOM 2764 C C . TYR A 1 345 ? 40.321 22.681 -20.050 1.00 83.25 345 TYR A C 1
ATOM 2766 O O . TYR A 1 345 ? 40.806 22.425 -18.951 1.00 83.25 345 TYR A O 1
ATOM 2774 N N . GLU A 1 346 ? 39.681 23.836 -20.277 1.00 81.38 346 GLU A N 1
ATOM 2775 C CA . GLU A 1 346 ? 39.509 24.836 -19.209 1.00 81.38 346 GLU A CA 1
ATOM 2776 C C . GLU A 1 346 ? 38.510 24.368 -18.140 1.00 81.38 346 GLU A C 1
ATOM 2778 O O . GLU A 1 346 ? 38.704 24.671 -16.966 1.00 81.38 346 GLU A O 1
ATOM 2783 N N . ALA A 1 347 ? 37.492 23.576 -18.497 1.00 78.81 347 ALA A N 1
ATOM 2784 C CA . ALA A 1 347 ? 36.585 22.979 -17.516 1.00 78.81 347 ALA A CA 1
ATOM 2785 C C . ALA A 1 347 ? 37.325 21.960 -16.634 1.00 78.81 347 ALA A C 1
ATOM 2787 O O . ALA A 1 347 ? 37.316 22.093 -15.413 1.00 78.81 347 ALA A O 1
ATOM 2788 N N . ILE A 1 348 ? 38.067 21.032 -17.248 1.00 82.50 348 ILE A N 1
ATOM 2789 C CA . ILE A 1 348 ? 38.882 20.033 -16.543 1.00 82.50 348 ILE A CA 1
ATOM 2790 C C . ILE A 1 348 ? 39.972 20.714 -15.706 1.00 82.50 348 ILE A C 1
ATOM 2792 O O . ILE A 1 348 ? 40.232 20.313 -14.580 1.00 82.50 348 ILE A O 1
ATOM 2796 N N . LYS A 1 349 ? 40.612 21.774 -16.207 1.00 86.00 349 LYS A N 1
ATOM 2797 C CA . LYS A 1 349 ? 41.622 22.537 -15.462 1.00 86.00 349 LYS A CA 1
ATOM 2798 C C . LYS A 1 349 ? 41.020 23.292 -14.280 1.00 86.00 349 LYS A C 1
ATOM 2800 O O . LYS A 1 349 ? 41.662 23.349 -13.235 1.00 86.00 349 LYS A O 1
ATOM 2805 N N . ASN A 1 350 ? 39.817 23.844 -14.419 1.00 76.88 350 ASN A N 1
ATOM 2806 C CA . ASN A 1 350 ? 39.101 24.467 -13.308 1.00 76.88 350 ASN A CA 1
ATOM 2807 C C . ASN A 1 350 ? 38.690 23.424 -12.264 1.00 76.88 350 ASN A C 1
ATOM 2809 O O . ASN A 1 350 ? 38.880 23.665 -11.078 1.00 76.88 350 ASN A O 1
ATOM 2813 N N . GLU A 1 351 ? 38.226 22.246 -12.684 1.00 81.06 351 GLU A N 1
ATOM 2814 C CA . GLU A 1 351 ? 37.934 21.122 -11.786 1.00 81.06 351 GLU A CA 1
ATOM 2815 C C . GLU A 1 351 ? 39.196 20.604 -11.089 1.00 81.06 351 GLU A C 1
ATOM 2817 O O . GLU A 1 351 ? 39.191 20.420 -9.878 1.00 81.06 351 GLU A O 1
ATOM 2822 N N . LEU A 1 352 ? 40.311 20.442 -11.807 1.00 80.81 352 LEU A N 1
ATOM 2823 C CA . LEU A 1 352 ? 41.598 20.037 -11.237 1.00 80.81 352 LEU A CA 1
ATOM 2824 C C . LEU A 1 352 ? 42.199 21.109 -10.327 1.00 80.81 352 LEU A C 1
ATOM 2826 O O . LEU A 1 352 ? 42.881 20.768 -9.365 1.00 80.81 352 LEU A O 1
ATOM 2830 N N . ARG A 1 353 ? 41.984 22.398 -10.613 1.00 76.94 353 ARG A N 1
ATOM 2831 C CA . ARG A 1 353 ? 42.413 23.491 -9.734 1.00 76.94 353 ARG A CA 1
ATOM 2832 C C . ARG A 1 353 ? 41.546 23.551 -8.485 1.00 76.94 353 ARG A C 1
ATOM 2834 O O . ARG A 1 353 ? 42.111 23.690 -7.414 1.00 76.94 353 ARG A O 1
ATOM 2841 N N . LEU A 1 354 ? 40.233 23.364 -8.610 1.00 74.12 354 LEU A N 1
ATOM 2842 C CA . LEU A 1 354 ? 39.323 23.234 -7.475 1.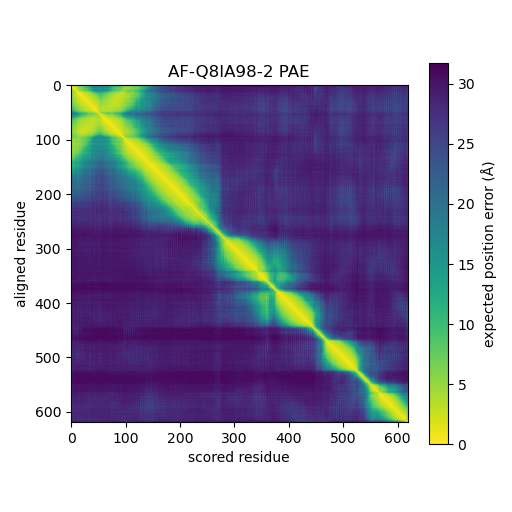00 74.12 354 LEU A CA 1
ATOM 2843 C C . LEU A 1 354 ? 39.703 22.019 -6.620 1.00 74.12 354 LEU A C 1
ATOM 2845 O O . LEU A 1 354 ? 39.813 22.141 -5.409 1.00 74.12 354 LEU A O 1
ATOM 2849 N N . LEU A 1 355 ? 39.991 20.873 -7.241 1.00 74.31 355 LEU A N 1
ATOM 2850 C CA . LEU A 1 355 ? 40.513 19.689 -6.556 1.00 74.31 355 LEU A CA 1
ATOM 2851 C C . LEU A 1 355 ? 41.864 19.980 -5.898 1.00 74.31 355 LEU A C 1
ATOM 2853 O O . LEU A 1 355 ? 42.073 19.577 -4.765 1.00 74.31 355 LEU A O 1
ATOM 2857 N N . ARG A 1 356 ? 42.758 20.733 -6.549 1.00 68.94 356 ARG A N 1
ATOM 2858 C CA . ARG A 1 356 ? 44.046 21.131 -5.967 1.00 68.94 356 ARG A CA 1
ATOM 2859 C C . ARG A 1 356 ? 43.891 22.124 -4.815 1.00 68.94 356 ARG A C 1
ATOM 2861 O O . ARG A 1 356 ? 44.621 22.000 -3.847 1.00 68.94 356 ARG A O 1
ATOM 2868 N N . GLU A 1 357 ? 42.982 23.088 -4.886 1.00 67.06 357 GLU A N 1
ATOM 2869 C CA . GLU A 1 357 ? 42.688 24.012 -3.780 1.00 67.06 357 GLU A CA 1
ATOM 2870 C C . GLU A 1 357 ? 42.020 23.265 -2.613 1.00 67.06 357 GLU A C 1
ATOM 2872 O O . GLU A 1 357 ? 42.370 23.509 -1.460 1.00 67.06 357 GLU A O 1
ATOM 2877 N N . ILE A 1 358 ? 41.157 22.282 -2.899 1.00 62.84 358 ILE A N 1
ATOM 2878 C CA . ILE A 1 358 ? 40.566 21.380 -1.898 1.00 62.84 358 ILE A CA 1
ATOM 2879 C C . ILE A 1 358 ? 41.625 20.459 -1.264 1.00 62.84 358 ILE A C 1
ATOM 2881 O O . ILE A 1 358 ? 41.587 20.235 -0.056 1.00 62.84 358 ILE A O 1
ATOM 2885 N N . GLU A 1 359 ? 42.563 19.919 -2.047 1.00 67.31 359 GLU A N 1
ATOM 2886 C CA . GLU A 1 359 ? 43.568 18.955 -1.574 1.00 67.31 359 GLU A CA 1
ATOM 2887 C C . GLU A 1 359 ? 44.832 19.606 -0.988 1.00 67.31 359 GLU A C 1
ATOM 2889 O O . GLU A 1 359 ? 45.455 19.022 -0.102 1.00 67.31 359 GLU A O 1
ATOM 2894 N N . PHE A 1 360 ? 45.224 20.799 -1.449 1.00 46.12 360 PHE A N 1
ATOM 2895 C CA . PHE A 1 360 ? 46.508 21.427 -1.102 1.00 46.12 360 PHE A CA 1
ATOM 2896 C C . PHE A 1 360 ? 46.406 22.838 -0.510 1.00 46.12 360 PHE A C 1
ATOM 2898 O O . PHE A 1 360 ? 47.419 23.348 -0.028 1.00 46.12 360 PHE A O 1
ATOM 2905 N N . GLY A 1 361 ? 45.219 23.449 -0.459 1.00 51.91 361 GLY A N 1
ATOM 2906 C CA . GLY A 1 361 ? 45.024 24.745 0.191 1.00 51.91 361 GLY A CA 1
ATOM 2907 C C . GLY A 1 361 ? 45.811 25.903 -0.441 1.00 51.91 361 GLY A C 1
ATOM 2908 O O . GLY A 1 361 ? 46.463 25.774 -1.476 1.00 51.91 361 GLY A O 1
ATOM 2909 N N . ASP A 1 362 ? 45.724 27.062 0.209 1.00 49.34 362 ASP A N 1
ATOM 2910 C CA . ASP A 1 362 ? 45.970 28.411 -0.334 1.00 49.34 362 ASP A CA 1
ATOM 2911 C C . ASP A 1 362 ? 47.452 28.779 -0.618 1.00 49.34 362 ASP A C 1
ATOM 2913 O O . ASP A 1 362 ? 47.850 29.939 -0.558 1.00 49.34 362 ASP A O 1
ATOM 2917 N N . SER A 1 363 ? 48.320 27.802 -0.904 1.00 44.94 363 SER A N 1
ATOM 2918 C CA . SER A 1 363 ? 49.778 28.000 -1.002 1.00 44.94 363 SER A CA 1
ATOM 2919 C C . SER A 1 363 ? 50.332 28.123 -2.435 1.00 44.94 363 SER A C 1
ATOM 2921 O O . SER A 1 363 ? 51.517 27.864 -2.656 1.00 44.94 363 SER A O 1
ATOM 2923 N N . ALA A 1 364 ? 49.533 28.528 -3.426 1.00 40.62 364 ALA A N 1
ATOM 2924 C CA . ALA A 1 364 ? 50.015 28.723 -4.799 1.00 40.62 364 ALA A CA 1
ATOM 2925 C C . ALA A 1 364 ? 49.703 30.135 -5.324 1.00 40.62 364 ALA A C 1
ATOM 2927 O O . ALA A 1 364 ? 48.669 30.384 -5.941 1.00 40.62 364 ALA A O 1
ATOM 2928 N N . GLU A 1 365 ? 50.645 31.051 -5.096 1.00 34.38 365 GLU A N 1
ATOM 2929 C CA . GLU A 1 365 ? 50.666 32.414 -5.635 1.00 34.38 365 GLU A CA 1
ATOM 2930 C C . GLU A 1 365 ? 50.650 32.404 -7.178 1.00 34.38 365 GLU A C 1
ATOM 2932 O O . GLU A 1 365 ? 51.633 32.029 -7.820 1.00 34.38 365 GLU A O 1
ATOM 2937 N N . ALA A 1 366 ? 49.550 32.846 -7.798 1.00 39.44 366 ALA A N 1
ATOM 2938 C CA . ALA A 1 366 ? 49.522 33.173 -9.226 1.00 39.44 366 ALA A CA 1
ATOM 2939 C C . ALA A 1 366 ? 48.543 34.321 -9.556 1.00 39.44 366 ALA A C 1
ATOM 2941 O O . ALA A 1 366 ? 47.327 34.160 -9.494 1.00 39.44 366 ALA A O 1
ATOM 2942 N N . ASN A 1 367 ? 49.136 35.448 -9.972 1.00 45.25 367 ASN A N 1
ATOM 2943 C CA . ASN A 1 367 ? 48.628 36.610 -10.721 1.00 45.25 367 ASN A CA 1
ATOM 2944 C C . ASN A 1 367 ? 47.304 37.280 -10.290 1.00 45.25 367 ASN A C 1
ATOM 2946 O O . ASN A 1 367 ? 46.207 36.892 -10.692 1.00 45.25 367 ASN A O 1
ATOM 2950 N N . ALA A 1 368 ? 47.477 38.417 -9.604 1.00 50.09 368 ALA A N 1
ATOM 2951 C CA . ALA A 1 368 ? 46.480 39.331 -9.033 1.00 50.09 368 ALA A CA 1
ATOM 2952 C C . ALA A 1 368 ? 45.267 39.691 -9.914 1.00 50.09 368 ALA A C 1
ATOM 2954 O O . ALA A 1 368 ? 44.180 39.884 -9.385 1.00 50.09 368 ALA A O 1
ATOM 2955 N N . GLU A 1 369 ? 45.404 39.745 -11.241 1.00 50.28 369 GLU A N 1
ATOM 2956 C CA . GLU A 1 369 ? 44.299 40.148 -12.130 1.00 50.28 369 GLU A CA 1
ATOM 2957 C C . GLU A 1 369 ? 43.308 39.000 -12.414 1.00 50.28 369 GLU A C 1
ATOM 2959 O O . GLU A 1 369 ? 42.118 39.223 -12.623 1.00 50.28 369 GLU A O 1
ATOM 2964 N N . SER A 1 370 ? 43.771 37.744 -12.361 1.00 50.69 370 SER A N 1
ATOM 2965 C CA . SER A 1 370 ? 42.878 36.575 -12.402 1.00 50.69 370 SER A CA 1
ATOM 2966 C C . SER A 1 370 ? 42.241 36.301 -11.038 1.00 50.69 370 SER A C 1
ATOM 2968 O O . SER A 1 370 ? 41.148 35.746 -11.002 1.00 50.69 370 SER A O 1
ATOM 2970 N N . ILE A 1 371 ? 42.884 36.735 -9.944 1.00 46.09 371 ILE A N 1
ATOM 2971 C CA . ILE A 1 371 ? 42.398 36.594 -8.562 1.00 46.09 371 ILE A CA 1
ATOM 2972 C C . ILE A 1 371 ? 41.116 37.403 -8.326 1.00 46.09 371 ILE A C 1
ATOM 2974 O O . ILE A 1 371 ? 40.260 36.931 -7.597 1.00 46.09 371 ILE A O 1
ATOM 2978 N N . GLU A 1 372 ? 40.914 38.558 -8.968 1.00 53.44 372 GLU A N 1
ATOM 2979 C CA . GLU A 1 372 ? 39.691 39.360 -8.770 1.00 53.44 372 GLU A CA 1
ATOM 2980 C C . GLU A 1 372 ? 38.453 38.716 -9.431 1.00 53.44 372 GLU A C 1
ATOM 2982 O O . GLU A 1 372 ? 37.400 38.598 -8.807 1.00 53.44 372 GLU A O 1
ATOM 2987 N N . ARG A 1 373 ? 38.590 38.187 -10.660 1.00 58.34 373 ARG A N 1
ATOM 2988 C CA . ARG A 1 373 ? 37.502 37.448 -11.343 1.00 58.34 373 ARG A CA 1
ATOM 2989 C C . ARG A 1 373 ? 37.261 36.054 -10.754 1.00 58.34 373 ARG A C 1
ATOM 2991 O O . ARG A 1 373 ? 36.122 35.580 -10.733 1.00 58.34 373 ARG A O 1
ATOM 2998 N N . LEU A 1 374 ? 38.319 35.393 -10.274 1.00 50.47 374 LEU A N 1
ATOM 2999 C CA . LEU A 1 374 ? 38.187 34.191 -9.446 1.00 50.47 374 LEU A CA 1
ATOM 3000 C C . LEU A 1 374 ? 37.546 34.531 -8.100 1.00 50.47 374 LEU A C 1
ATOM 3002 O O . LEU A 1 374 ? 36.699 33.778 -7.660 1.00 50.47 374 LEU A O 1
ATOM 3006 N N . GLY A 1 375 ? 37.849 35.682 -7.502 1.00 63.00 375 GLY A N 1
ATOM 3007 C CA . GLY A 1 375 ? 37.259 36.151 -6.250 1.00 63.00 375 GLY A CA 1
ATOM 3008 C C . GLY A 1 375 ? 35.738 36.220 -6.318 1.00 63.00 375 GLY A C 1
ATOM 3009 O O . GLY A 1 375 ? 35.076 35.622 -5.485 1.00 63.00 375 GLY A O 1
ATOM 3010 N N . GLU A 1 376 ? 35.159 36.826 -7.359 1.00 65.75 376 GLU A N 1
ATOM 3011 C CA . GLU A 1 376 ? 33.693 36.877 -7.512 1.00 65.75 376 GLU A CA 1
ATOM 3012 C C . GLU A 1 376 ? 33.060 35.490 -7.742 1.00 65.75 376 GLU A C 1
ATOM 3014 O O . GLU A 1 376 ? 31.978 35.180 -7.232 1.00 65.75 376 GLU A O 1
ATOM 3019 N N . THR A 1 377 ? 33.719 34.621 -8.514 1.00 66.62 377 THR A N 1
ATOM 3020 C CA . THR A 1 377 ? 33.208 33.265 -8.794 1.00 66.62 377 THR A CA 1
ATOM 3021 C C . THR A 1 377 ? 33.382 32.318 -7.604 1.00 66.62 377 THR A C 1
ATOM 3023 O O . THR A 1 377 ? 32.499 31.505 -7.342 1.00 66.62 377 THR A O 1
ATOM 3026 N N . VAL A 1 378 ? 34.449 32.477 -6.823 1.00 69.12 378 VAL A N 1
ATOM 3027 C CA . VAL A 1 378 ? 34.700 31.767 -5.564 1.00 69.12 378 VAL A CA 1
ATOM 3028 C C . VAL A 1 378 ? 33.781 32.293 -4.466 1.00 69.12 378 VAL A C 1
ATOM 3030 O O . VAL A 1 378 ? 33.137 31.485 -3.816 1.00 69.12 378 VAL A O 1
ATOM 3033 N N . GLU A 1 379 ? 33.575 33.606 -4.321 1.00 71.00 379 GLU A N 1
ATOM 3034 C CA . GLU A 1 379 ? 32.620 34.176 -3.356 1.00 71.00 379 GLU A CA 1
ATOM 3035 C C . GLU A 1 379 ? 31.181 33.729 -3.640 1.00 71.00 379 GLU A C 1
ATOM 3037 O O . GLU A 1 379 ? 30.411 33.440 -2.720 1.00 71.00 379 GLU A O 1
ATOM 3042 N N . THR A 1 380 ? 30.789 33.642 -4.915 1.00 76.62 380 THR A N 1
ATOM 3043 C CA . THR A 1 380 ? 29.462 33.129 -5.284 1.00 76.62 380 THR A CA 1
ATOM 3044 C C . THR A 1 380 ? 29.332 31.631 -5.004 1.00 76.62 380 THR A C 1
ATOM 3046 O O . THR A 1 380 ? 28.277 31.206 -4.518 1.00 76.62 380 THR A O 1
ATOM 3049 N N . LEU A 1 381 ? 30.386 30.842 -5.238 1.00 69.19 381 LEU A N 1
ATOM 3050 C CA . LEU A 1 381 ? 30.422 29.415 -4.913 1.00 69.19 381 LEU A CA 1
ATOM 3051 C C . LEU A 1 381 ? 30.433 29.176 -3.395 1.00 69.19 381 LEU A C 1
ATOM 3053 O O . LEU A 1 381 ? 29.635 28.379 -2.910 1.00 69.19 381 LEU A O 1
ATOM 3057 N N . ASP A 1 382 ? 31.240 29.916 -2.638 1.00 77.25 382 ASP A N 1
ATOM 3058 C CA . ASP A 1 382 ? 31.320 29.876 -1.177 1.00 77.25 382 ASP A CA 1
ATOM 3059 C C . ASP A 1 382 ? 30.011 30.313 -0.538 1.00 77.25 382 ASP A C 1
ATOM 3061 O O . ASP A 1 382 ? 29.552 29.693 0.420 1.00 77.25 382 ASP A O 1
ATOM 3065 N N . ARG A 1 383 ? 29.331 31.320 -1.098 1.00 79.00 383 ARG A N 1
ATOM 3066 C CA . ARG A 1 383 ? 27.992 31.704 -0.640 1.00 79.00 383 ARG A CA 1
ATOM 3067 C C . ARG A 1 383 ? 26.991 30.568 -0.846 1.00 79.00 383 ARG A C 1
ATOM 3069 O O . ARG A 1 383 ? 26.201 30.293 0.057 1.00 79.00 383 ARG A O 1
ATOM 3076 N N . LEU A 1 384 ? 27.021 29.894 -1.997 1.00 79.12 384 LEU A N 1
ATOM 3077 C CA . LEU A 1 384 ? 26.139 28.757 -2.287 1.00 79.12 384 LEU A CA 1
ATOM 3078 C C . LEU A 1 384 ? 26.483 27.524 -1.444 1.00 79.12 384 LEU A C 1
ATOM 3080 O O . LEU A 1 384 ? 25.576 26.839 -0.969 1.00 79.12 384 LEU A O 1
ATOM 3084 N N . LEU A 1 385 ? 27.767 27.250 -1.220 1.00 81.56 385 LEU A N 1
ATOM 3085 C CA . LEU A 1 385 ? 28.237 26.170 -0.360 1.00 81.56 385 LEU A CA 1
ATOM 3086 C C . LEU A 1 385 ? 27.894 26.454 1.098 1.00 81.56 385 LEU A C 1
ATOM 3088 O O . LEU A 1 385 ? 27.360 25.567 1.752 1.00 81.56 385 LEU A O 1
ATOM 3092 N N . ALA A 1 386 ? 28.085 27.674 1.598 1.00 80.69 386 ALA A N 1
ATOM 3093 C CA . ALA A 1 386 ? 27.680 28.077 2.942 1.00 80.69 386 ALA A CA 1
ATOM 3094 C C . ALA A 1 386 ? 26.157 27.994 3.122 1.00 80.69 386 ALA A C 1
ATOM 3096 O O . ALA A 1 386 ? 25.683 27.505 4.148 1.00 80.69 386 ALA A O 1
ATOM 3097 N N . GLU A 1 387 ? 25.374 28.404 2.121 1.00 82.38 387 GLU A N 1
ATOM 3098 C CA . GLU A 1 387 ? 23.913 28.291 2.140 1.00 82.38 387 GLU A CA 1
ATOM 3099 C C . GLU A 1 387 ? 23.461 26.822 2.118 1.00 82.38 387 GLU A C 1
ATOM 3101 O O . GLU A 1 387 ? 22.599 26.421 2.907 1.00 82.38 387 GLU A O 1
ATOM 3106 N N . LYS A 1 388 ? 24.093 25.983 1.288 1.00 86.75 388 LYS A N 1
ATOM 3107 C CA . LYS A 1 388 ? 23.823 24.542 1.219 1.00 86.75 388 LYS A CA 1
ATOM 3108 C C . LYS A 1 388 ? 24.262 23.818 2.489 1.00 86.75 388 LYS A C 1
ATOM 3110 O O . LYS A 1 388 ? 23.523 22.973 2.978 1.00 86.75 388 LYS A O 1
ATOM 3115 N N . ASN A 1 389 ? 25.409 24.166 3.057 1.00 88.69 389 ASN A N 1
ATOM 3116 C CA . ASN A 1 389 ? 25.925 23.580 4.290 1.00 88.69 389 ASN A CA 1
ATOM 3117 C C . ASN A 1 389 ? 25.048 23.991 5.481 1.00 88.69 389 ASN A C 1
ATOM 3119 O O . ASN A 1 389 ? 24.624 23.143 6.258 1.00 88.69 389 ASN A O 1
ATOM 3123 N N . ARG A 1 390 ? 24.614 25.257 5.543 1.00 89.31 390 ARG A N 1
ATOM 3124 C CA . ARG A 1 390 ? 23.618 25.723 6.520 1.00 89.31 390 ARG A CA 1
ATOM 3125 C C . ARG A 1 390 ? 22.270 25.015 6.353 1.00 89.31 390 ARG A C 1
ATOM 3127 O O . ARG A 1 390 ? 21.636 24.666 7.347 1.00 89.31 390 ARG A O 1
ATOM 3134 N N . ARG A 1 391 ? 21.829 24.768 5.115 1.00 88.69 391 ARG A N 1
ATOM 3135 C CA . ARG A 1 391 ? 20.617 23.984 4.829 1.00 88.69 391 ARG A CA 1
ATOM 3136 C C . ARG A 1 391 ? 20.767 22.532 5.287 1.00 88.69 391 ARG A C 1
ATOM 3138 O O . ARG A 1 391 ? 19.879 22.044 5.976 1.00 88.69 391 ARG A O 1
ATOM 3145 N N . LEU A 1 392 ? 21.878 21.875 4.967 1.00 89.94 392 LEU A N 1
ATOM 3146 C CA . LEU A 1 392 ? 22.170 20.503 5.393 1.00 89.94 392 LEU A CA 1
ATOM 3147 C C . LEU A 1 392 ? 22.321 20.395 6.915 1.00 89.94 392 LEU A C 1
ATOM 3149 O O . LEU A 1 392 ? 21.912 19.398 7.502 1.00 89.94 392 LEU A O 1
ATOM 3153 N N . GLN A 1 393 ? 22.860 21.417 7.577 1.00 89.44 393 GLN A N 1
ATOM 3154 C CA . GLN A 1 393 ? 22.954 21.475 9.034 1.00 89.44 393 GLN A CA 1
ATOM 3155 C C . GLN A 1 393 ? 21.569 21.621 9.681 1.00 89.44 393 GLN A C 1
ATOM 3157 O O . GLN A 1 393 ? 21.282 20.940 10.664 1.00 89.44 393 GLN A O 1
ATOM 3162 N N . ASN A 1 394 ? 20.683 22.439 9.100 1.00 90.69 394 ASN A N 1
ATOM 3163 C CA . ASN A 1 394 ? 19.286 22.551 9.534 1.00 90.69 394 ASN A CA 1
ATOM 3164 C C . ASN A 1 394 ? 18.498 21.256 9.291 1.00 90.69 394 ASN A C 1
ATOM 3166 O O . ASN A 1 394 ? 17.717 20.846 10.145 1.00 90.69 394 ASN A O 1
ATOM 3170 N N . GLU A 1 395 ? 18.706 20.603 8.148 1.00 92.88 395 GLU A N 1
ATOM 3171 C CA . GLU A 1 395 ? 18.078 19.321 7.819 1.00 92.88 395 GLU A CA 1
ATOM 3172 C C . GLU A 1 395 ? 18.550 18.219 8.774 1.00 92.88 395 GLU A C 1
ATOM 3174 O O . GLU A 1 395 ? 17.724 17.516 9.349 1.00 92.88 395 GLU A O 1
ATOM 3179 N N . ASN A 1 396 ? 19.853 18.148 9.062 1.00 90.88 396 ASN A N 1
ATOM 3180 C CA . ASN A 1 396 ? 20.395 17.251 10.083 1.00 90.88 396 ASN A CA 1
ATOM 3181 C C . ASN A 1 396 ? 19.833 17.544 11.480 1.00 90.88 396 ASN A C 1
ATOM 3183 O O . ASN A 1 396 ? 19.498 16.612 12.206 1.00 90.88 396 ASN A O 1
ATOM 3187 N N . ALA A 1 397 ? 19.702 18.815 11.873 1.00 91.75 397 ALA A N 1
ATOM 3188 C CA . ALA A 1 397 ? 19.078 19.179 13.145 1.00 91.75 397 ALA A CA 1
ATOM 3189 C C . ALA A 1 397 ? 17.601 18.747 13.194 1.00 91.75 397 ALA A C 1
ATOM 3191 O O . ALA A 1 397 ? 17.161 18.187 14.196 1.00 91.75 397 ALA A O 1
ATOM 3192 N N . SER A 1 398 ? 16.853 18.931 12.101 1.00 93.00 398 SER A N 1
ATOM 3193 C CA . SER A 1 398 ? 15.457 18.490 11.987 1.00 93.00 398 SER A CA 1
ATOM 3194 C C . SER A 1 398 ? 15.322 16.967 12.043 1.00 93.00 398 SER A C 1
ATOM 3196 O O . SER A 1 398 ? 14.438 16.459 12.730 1.00 93.00 398 SER A O 1
ATOM 3198 N N . LEU A 1 399 ? 16.194 16.231 11.348 1.00 92.19 399 LEU A N 1
ATOM 3199 C CA . LEU A 1 399 ? 16.214 14.767 11.362 1.00 92.19 399 LEU A CA 1
ATOM 3200 C C . LEU A 1 399 ? 16.618 14.219 12.734 1.00 92.19 399 LEU A C 1
ATOM 3202 O O . LEU A 1 399 ? 16.050 13.225 13.171 1.00 92.19 399 LEU A O 1
ATOM 3206 N N . ARG A 1 400 ? 17.535 14.884 13.450 1.00 93.81 400 ARG A N 1
ATOM 3207 C CA . ARG A 1 400 ? 17.876 14.540 14.842 1.00 93.81 400 ARG A CA 1
ATOM 3208 C C . ARG A 1 400 ? 16.679 14.701 15.774 1.00 93.81 400 ARG A C 1
ATOM 3210 O O . ARG A 1 400 ? 16.356 13.758 16.479 1.00 93.81 400 ARG A O 1
ATOM 3217 N N . VAL A 1 401 ? 15.969 15.829 15.707 1.00 93.56 401 VAL A N 1
ATOM 3218 C CA . VAL A 1 401 ? 14.748 16.046 16.508 1.00 93.56 401 VAL A CA 1
ATOM 3219 C C . VAL A 1 401 ? 13.661 15.023 16.163 1.00 93.56 401 VAL A C 1
ATOM 3221 O O . VAL A 1 401 ? 12.991 14.513 17.058 1.00 93.56 401 VAL A O 1
ATOM 3224 N N . ALA A 1 402 ? 13.492 14.689 14.880 1.00 93.06 402 ALA A N 1
ATOM 3225 C CA . ALA A 1 402 ? 12.554 13.652 14.463 1.00 93.06 402 ALA A CA 1
ATOM 3226 C C . ALA A 1 402 ? 12.956 12.270 15.005 1.00 93.06 402 ALA A C 1
ATOM 3228 O O . ALA A 1 402 ? 12.101 11.563 15.530 1.00 93.06 402 ALA A O 1
ATOM 3229 N N . ASN A 1 403 ? 14.242 11.909 14.943 1.00 92.44 403 ASN A N 1
ATOM 3230 C CA . ASN A 1 403 ? 14.755 10.658 15.505 1.00 92.44 403 ASN A CA 1
ATOM 3231 C C . ASN A 1 403 ? 14.607 10.592 17.025 1.00 92.44 403 ASN A C 1
ATOM 3233 O O . ASN A 1 403 ? 14.189 9.554 17.528 1.00 92.44 403 ASN A O 1
ATOM 3237 N N . ASP A 1 404 ? 14.885 11.674 17.750 1.00 93.19 404 ASP A N 1
ATOM 3238 C CA . ASP A 1 404 ? 14.665 11.735 19.198 1.00 93.19 404 ASP A CA 1
ATOM 3239 C C . ASP A 1 404 ? 13.170 11.573 19.527 1.00 93.19 404 ASP A C 1
ATOM 3241 O O . ASP A 1 404 ? 12.808 10.854 20.458 1.00 93.19 404 ASP A O 1
ATOM 3245 N N . GLY A 1 405 ? 12.286 12.157 18.708 1.00 93.19 405 GLY A N 1
ATOM 3246 C CA . GLY A 1 405 ? 10.838 11.970 18.811 1.00 93.19 405 GLY A CA 1
ATOM 3247 C C . GLY A 1 405 ? 10.384 10.534 18.522 1.00 93.19 405 GLY A C 1
ATOM 3248 O O . GLY A 1 405 ? 9.561 9.991 19.259 1.00 93.19 405 GLY A O 1
ATOM 3249 N N . PHE A 1 406 ? 10.920 9.893 17.478 1.00 92.50 406 PHE A N 1
ATOM 3250 C CA . PHE A 1 406 ? 10.636 8.486 17.178 1.00 92.50 406 PHE A CA 1
ATOM 3251 C C . PHE A 1 406 ? 11.167 7.559 18.268 1.00 92.50 406 PHE A C 1
ATOM 3253 O O . PHE A 1 406 ? 10.458 6.641 18.670 1.00 92.50 406 PHE A O 1
ATOM 3260 N N . LYS A 1 407 ? 12.368 7.825 18.791 1.00 94.31 407 LYS A N 1
ATOM 3261 C CA . LYS A 1 407 ? 12.966 7.066 19.889 1.00 94.31 407 LYS A CA 1
ATOM 3262 C C . LYS A 1 407 ? 12.127 7.170 21.162 1.00 94.31 407 LYS A C 1
ATOM 3264 O O . LYS A 1 407 ? 11.797 6.138 21.731 1.00 94.31 407 LYS A O 1
ATOM 3269 N N . GLY A 1 408 ? 11.701 8.376 21.546 1.00 93.50 408 GLY A N 1
ATOM 3270 C CA . GLY A 1 408 ? 10.830 8.577 22.708 1.00 93.50 408 GLY A CA 1
ATOM 3271 C C . GLY A 1 408 ? 9.474 7.877 22.572 1.00 93.50 408 GLY A C 1
ATOM 3272 O O . GLY A 1 408 ? 9.008 7.253 23.518 1.00 93.50 408 GLY A O 1
ATOM 3273 N N . ARG A 1 409 ? 8.866 7.897 21.376 1.00 93.69 409 ARG A N 1
ATOM 3274 C CA . ARG A 1 409 ? 7.631 7.136 21.105 1.00 93.69 409 ARG A CA 1
ATOM 3275 C C . ARG A 1 409 ? 7.843 5.627 21.198 1.00 93.69 409 ARG A C 1
ATOM 3277 O O . ARG A 1 409 ? 6.959 4.931 21.682 1.00 93.69 409 ARG A O 1
ATOM 3284 N N . ASN A 1 410 ? 8.989 5.130 20.739 1.00 92.06 410 ASN A N 1
ATOM 3285 C CA . ASN A 1 410 ? 9.326 3.713 20.853 1.00 92.06 410 ASN A CA 1
ATOM 3286 C C . ASN A 1 410 ? 9.521 3.310 22.322 1.00 92.06 410 ASN A C 1
ATOM 3288 O O . ASN A 1 410 ? 8.977 2.298 22.745 1.00 92.06 410 ASN A O 1
ATOM 3292 N N . GLU A 1 411 ? 10.228 4.127 23.110 1.00 93.88 411 GLU A N 1
ATOM 3293 C CA . GLU A 1 411 ? 10.413 3.915 24.554 1.00 93.88 411 GLU A CA 1
ATOM 3294 C C . GLU A 1 411 ? 9.069 3.947 25.312 1.00 93.88 411 GLU A C 1
ATOM 3296 O O . GLU A 1 411 ? 8.835 3.118 26.190 1.00 93.88 411 GLU A O 1
ATOM 3301 N N . GLU A 1 412 ? 8.149 4.847 24.946 1.00 93.50 412 GLU A N 1
ATOM 3302 C CA . GLU A 1 412 ? 6.790 4.905 25.508 1.00 93.50 412 GLU A CA 1
ATOM 3303 C C . GLU A 1 412 ? 5.969 3.654 25.162 1.00 93.50 412 GLU A C 1
ATOM 3305 O O . GLU A 1 412 ? 5.332 3.071 26.038 1.00 93.50 412 GLU A O 1
ATOM 3310 N N . GLN A 1 413 ? 6.023 3.194 23.908 1.00 92.00 413 GLN A N 1
ATOM 3311 C CA . GLN A 1 413 ? 5.344 1.969 23.479 1.00 92.00 413 GLN A CA 1
ATOM 3312 C C . GLN A 1 413 ? 5.934 0.718 24.143 1.00 92.00 413 GLN A C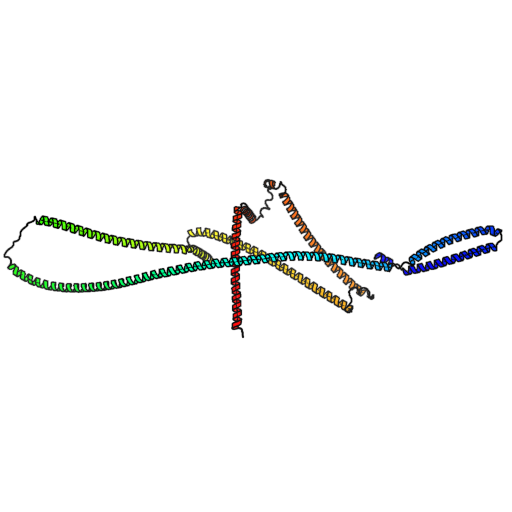 1
ATOM 3314 O O . GLN A 1 413 ? 5.188 -0.182 24.531 1.00 92.00 413 GLN A O 1
ATOM 3319 N N . GLU A 1 414 ? 7.255 0.656 24.321 1.00 93.38 414 GLU A N 1
ATOM 3320 C CA . GLU A 1 414 ? 7.907 -0.415 25.078 1.00 93.38 414 GLU A CA 1
ATOM 3321 C C . GLU A 1 414 ? 7.486 -0.396 26.554 1.00 93.38 414 GLU A C 1
ATOM 3323 O O . GLU A 1 414 ? 7.180 -1.454 27.109 1.00 93.38 414 GLU A O 1
ATOM 3328 N N . ALA A 1 415 ? 7.387 0.782 27.178 1.00 93.88 415 ALA A N 1
ATOM 3329 C CA . ALA A 1 415 ? 6.888 0.930 28.546 1.00 93.88 415 ALA A CA 1
ATOM 3330 C C . ALA A 1 415 ? 5.399 0.551 28.682 1.00 93.88 415 ALA A C 1
ATOM 3332 O O . ALA A 1 415 ? 4.995 -0.068 29.666 1.00 93.88 415 ALA A O 1
ATOM 3333 N N . GLU A 1 416 ? 4.561 0.867 27.694 1.00 94.19 416 GLU A N 1
ATOM 3334 C CA . GLU A 1 416 ? 3.156 0.451 27.696 1.00 94.19 416 GLU A CA 1
ATOM 3335 C C . GLU A 1 416 ? 3.027 -1.075 27.551 1.00 94.19 416 GLU A C 1
ATOM 3337 O O . GLU A 1 416 ? 2.248 -1.710 28.269 1.00 94.19 416 GLU A O 1
ATOM 3342 N N . LEU A 1 417 ? 3.840 -1.687 26.681 1.00 91.50 417 LEU A N 1
ATOM 3343 C CA . LEU A 1 417 ? 3.890 -3.139 26.497 1.00 91.50 417 LEU A CA 1
ATOM 3344 C C . LEU A 1 417 ? 4.371 -3.877 27.751 1.00 91.50 417 LEU A C 1
ATOM 3346 O O . LEU A 1 417 ? 3.838 -4.948 28.052 1.00 91.50 417 LEU A O 1
ATOM 3350 N N . THR A 1 418 ? 5.347 -3.344 28.493 1.00 94.62 418 THR A N 1
ATOM 3351 C CA . THR A 1 418 ? 5.783 -3.951 29.763 1.00 94.62 418 THR A CA 1
ATOM 3352 C C . THR A 1 418 ? 4.684 -3.870 30.820 1.00 94.62 418 THR A C 1
ATOM 3354 O O . THR A 1 418 ? 4.358 -4.891 31.422 1.00 94.62 418 THR A O 1
ATOM 3357 N N . VAL A 1 419 ? 4.014 -2.722 30.971 1.00 94.44 419 VAL A N 1
ATOM 3358 C CA . VAL A 1 419 ? 2.883 -2.566 31.906 1.00 94.44 419 VAL A CA 1
ATOM 3359 C C . VAL A 1 419 ? 1.711 -3.488 31.547 1.00 94.44 419 VAL A C 1
ATOM 3361 O O . VAL A 1 419 ? 1.089 -4.079 32.433 1.00 94.44 419 VAL A O 1
ATOM 3364 N N . LEU A 1 420 ? 1.387 -3.634 30.258 1.00 92.81 420 LEU A N 1
ATOM 3365 C CA . LEU A 1 420 ? 0.353 -4.563 29.787 1.00 92.81 420 LEU A CA 1
ATOM 3366 C C . LEU A 1 420 ? 0.719 -6.022 30.075 1.00 92.81 420 LEU A C 1
ATOM 3368 O O . LEU A 1 420 ? -0.138 -6.772 30.544 1.00 92.81 420 LEU A O 1
ATOM 3372 N N . LYS A 1 421 ? 1.982 -6.416 29.865 1.00 93.94 421 LYS A N 1
ATOM 3373 C CA . LYS A 1 421 ? 2.475 -7.757 30.215 1.00 93.94 421 LYS A CA 1
ATOM 3374 C C . LYS A 1 421 ? 2.398 -8.015 31.716 1.00 93.94 421 LYS A C 1
ATOM 3376 O O . LYS A 1 421 ? 1.841 -9.031 32.111 1.00 93.94 421 LYS A O 1
ATOM 3381 N N . GLU A 1 422 ? 2.839 -7.080 32.555 1.00 94.06 422 GLU A N 1
ATOM 3382 C CA . GLU A 1 422 ? 2.727 -7.212 34.015 1.00 94.06 422 GLU A CA 1
ATOM 3383 C C . GLU A 1 422 ? 1.270 -7.325 34.484 1.00 94.06 422 GLU A C 1
ATOM 3385 O O . GLU A 1 422 ? 0.964 -8.051 35.432 1.00 94.06 422 GLU A O 1
ATOM 3390 N N . LYS A 1 423 ? 0.344 -6.595 33.849 1.00 94.12 423 LYS A N 1
ATOM 3391 C CA . LYS A 1 423 ? -1.095 -6.725 34.124 1.00 94.12 423 LYS A CA 1
ATOM 3392 C C . LYS A 1 423 ? -1.631 -8.086 33.689 1.00 94.12 423 LYS A C 1
ATOM 3394 O O . LYS A 1 423 ? -2.392 -8.674 34.451 1.00 94.12 423 LYS A O 1
ATOM 3399 N N . SER A 1 424 ? -1.217 -8.588 32.525 1.00 92.62 424 SER A N 1
ATOM 3400 C CA . SER A 1 424 ? -1.568 -9.936 32.062 1.00 92.62 424 SER A CA 1
ATOM 3401 C C . SER A 1 424 ? -1.063 -10.996 33.037 1.00 92.62 424 SER A C 1
ATOM 3403 O O . SER A 1 424 ? -1.864 -11.763 33.550 1.00 92.62 424 SER A O 1
ATOM 3405 N N . GLU A 1 425 ? 0.220 -10.966 33.405 1.00 93.44 425 GLU A N 1
ATOM 3406 C CA . GLU A 1 425 ? 0.803 -11.919 34.358 1.00 93.44 425 GLU A CA 1
ATOM 3407 C C . GLU A 1 425 ? 0.134 -11.853 35.736 1.00 93.44 425 GLU A C 1
ATOM 3409 O O . GLU A 1 425 ? -0.069 -12.875 36.390 1.00 93.44 425 GLU A O 1
ATOM 3414 N N . ARG A 1 426 ? -0.221 -10.649 36.204 1.00 93.81 426 ARG A N 1
ATOM 3415 C CA . ARG A 1 426 ? -0.959 -10.478 37.461 1.00 93.81 426 ARG A CA 1
ATOM 3416 C C . ARG A 1 426 ? -2.358 -11.086 37.368 1.00 93.81 426 ARG A C 1
ATOM 3418 O O . ARG A 1 426 ? -2.776 -11.747 38.314 1.00 93.81 426 ARG A O 1
ATOM 3425 N N . ASN A 1 427 ? -3.055 -10.889 36.249 1.00 90.62 427 ASN A N 1
ATOM 3426 C CA . ASN A 1 427 ? -4.355 -11.508 36.006 1.00 90.62 427 ASN A CA 1
ATOM 3427 C C . ASN A 1 427 ? -4.234 -13.034 35.944 1.00 90.62 427 ASN A C 1
ATOM 3429 O O . ASN A 1 427 ? -5.013 -13.707 36.606 1.00 90.62 427 ASN A O 1
ATOM 3433 N N . ASP A 1 428 ? -3.228 -13.573 35.255 1.00 92.06 428 ASP A N 1
ATOM 3434 C CA . ASP A 1 428 ? -2.989 -15.017 35.164 1.00 92.06 428 ASP A CA 1
ATOM 3435 C C . ASP A 1 428 ? -2.690 -15.628 36.543 1.00 92.06 428 ASP A C 1
ATOM 3437 O O . ASP A 1 428 ? -3.225 -16.678 36.892 1.00 92.06 428 ASP A O 1
ATOM 3441 N N . ARG A 1 429 ? -1.904 -14.942 37.389 1.00 91.75 429 ARG A N 1
ATOM 3442 C CA . ARG A 1 429 ? -1.656 -15.368 38.780 1.00 91.75 429 ARG A CA 1
ATOM 3443 C C . ARG A 1 429 ? -2.913 -15.325 39.642 1.00 91.75 429 ARG A C 1
ATOM 3445 O O . ARG A 1 429 ? -3.121 -16.235 40.438 1.00 91.75 429 ARG A O 1
ATOM 3452 N N . LEU A 1 430 ? -3.730 -14.279 39.511 1.00 90.50 430 LEU A N 1
ATOM 3453 C CA . LEU A 1 430 ? -4.998 -14.164 40.235 1.00 90.50 430 LEU A CA 1
ATOM 3454 C C . LEU A 1 430 ? -5.989 -15.238 39.784 1.00 90.50 430 LEU A C 1
ATOM 3456 O O . LEU A 1 430 ? -6.666 -15.816 40.624 1.00 90.50 430 LEU A O 1
ATOM 3460 N N . ILE A 1 431 ? -6.049 -15.534 38.484 1.00 89.00 431 ILE A N 1
ATOM 3461 C CA . ILE A 1 431 ? -6.857 -16.627 37.937 1.00 89.00 431 ILE A CA 1
ATOM 3462 C C . ILE A 1 431 ? -6.368 -17.959 38.507 1.00 89.00 431 ILE A C 1
ATOM 3464 O O . ILE A 1 431 ? -7.177 -18.683 39.068 1.00 89.00 431 ILE A O 1
ATOM 3468 N N . ALA A 1 432 ? -5.062 -18.236 38.488 1.00 89.38 432 ALA A N 1
ATOM 3469 C CA . ALA A 1 432 ? -4.506 -19.462 39.063 1.00 89.38 432 ALA A CA 1
ATOM 3470 C C . ALA A 1 432 ? -4.759 -19.584 40.580 1.00 89.38 432 ALA A C 1
ATOM 3472 O O . ALA A 1 432 ? -5.038 -20.674 41.071 1.00 89.38 432 ALA A O 1
ATOM 3473 N N . GLN A 1 433 ? -4.693 -18.478 41.333 1.00 90.50 433 GLN A N 1
ATOM 3474 C CA . GLN A 1 433 ? -5.066 -18.456 42.753 1.00 90.50 433 GLN A CA 1
ATOM 3475 C C . GLN A 1 433 ? -6.554 -18.740 42.947 1.00 90.50 433 GLN A C 1
ATOM 3477 O O . GLN A 1 433 ? -6.905 -19.566 43.778 1.00 90.50 433 GLN A O 1
ATOM 3482 N N . LEU A 1 434 ? -7.422 -18.103 42.158 1.00 85.62 434 LEU A N 1
ATOM 3483 C CA . LEU A 1 434 ? -8.862 -18.339 42.213 1.00 85.62 434 LEU A CA 1
ATOM 3484 C C . LEU A 1 434 ? -9.214 -19.775 41.824 1.00 85.62 434 LEU A C 1
ATOM 3486 O O . LEU A 1 434 ? -10.096 -20.354 42.443 1.00 85.62 434 LEU A O 1
ATOM 3490 N N . GLU A 1 435 ? -8.533 -20.352 40.836 1.00 88.06 435 GLU A N 1
ATOM 3491 C CA . GLU A 1 435 ? -8.685 -21.750 40.427 1.00 88.06 435 GLU A CA 1
ATOM 3492 C C . GLU A 1 435 ? -8.205 -22.713 41.518 1.00 88.06 435 GLU A C 1
ATOM 3494 O O . GLU A 1 435 ? -8.896 -23.688 41.807 1.00 88.06 435 GLU A O 1
ATOM 3499 N N . ALA A 1 436 ? -7.072 -22.430 42.170 1.00 84.44 436 ALA A N 1
ATOM 3500 C CA . ALA A 1 436 ? -6.573 -23.215 43.298 1.00 84.44 436 ALA A CA 1
ATOM 3501 C C . ALA A 1 436 ? -7.496 -23.118 44.524 1.00 84.44 436 ALA A C 1
ATOM 3503 O O . ALA A 1 436 ? -7.792 -24.137 45.147 1.00 84.44 436 ALA A O 1
ATOM 3504 N N . ASP A 1 437 ? -8.000 -21.923 44.838 1.00 86.69 437 ASP A N 1
ATOM 3505 C CA . ASP A 1 437 ? -8.971 -21.696 45.909 1.00 86.69 437 ASP A CA 1
ATOM 3506 C C . ASP A 1 437 ? -10.304 -22.395 45.599 1.00 86.69 437 ASP A C 1
ATOM 3508 O O . ASP A 1 437 ? -10.901 -22.997 46.492 1.00 86.69 437 ASP A O 1
ATOM 3512 N N . LEU A 1 438 ? -10.758 -22.380 44.335 1.00 78.69 438 LEU A N 1
ATOM 3513 C CA . LEU A 1 438 ? -11.934 -23.139 43.899 1.00 78.69 438 LEU A CA 1
ATOM 3514 C C . LEU A 1 438 ? -11.698 -24.643 44.038 1.00 78.69 438 LEU A C 1
ATOM 3516 O O . LEU A 1 438 ? -12.572 -25.341 44.537 1.00 78.69 438 LEU A O 1
ATOM 3520 N N . ALA A 1 439 ? -10.538 -25.147 43.612 1.00 79.94 439 ALA A N 1
ATOM 3521 C CA . ALA A 1 439 ? -10.194 -26.563 43.703 1.00 79.94 439 ALA A CA 1
ATOM 3522 C C . ALA A 1 439 ? -10.098 -27.028 45.163 1.00 79.94 439 ALA A C 1
ATOM 3524 O O . ALA A 1 439 ? -10.641 -28.076 45.503 1.00 79.94 439 ALA A O 1
ATOM 3525 N N . SER A 1 440 ? -9.481 -26.221 46.031 1.00 80.56 440 SER A N 1
ATOM 3526 C CA . SER A 1 440 ? -9.425 -26.450 47.477 1.00 80.56 440 SER A CA 1
ATOM 3527 C C . SER A 1 440 ? -10.826 -26.457 48.092 1.00 80.56 440 SER A C 1
ATOM 3529 O O . SER A 1 440 ? -11.184 -27.396 48.795 1.00 80.56 440 SER A O 1
ATOM 3531 N N . ALA A 1 441 ? -11.671 -25.476 47.753 1.00 75.44 441 ALA A N 1
ATOM 3532 C CA . ALA A 1 441 ? -13.060 -25.443 48.204 1.00 75.44 441 ALA A CA 1
ATOM 3533 C C . ALA A 1 441 ? -13.865 -26.649 47.688 1.00 75.44 441 ALA A C 1
ATOM 3535 O O . ALA A 1 441 ? -14.659 -27.217 48.427 1.00 75.44 441 ALA A O 1
ATOM 3536 N N . VAL A 1 442 ? -13.656 -27.091 46.446 1.00 70.75 442 VAL A N 1
ATOM 3537 C CA . VAL A 1 442 ? -14.300 -28.299 45.902 1.00 70.75 442 VAL A CA 1
ATOM 3538 C C . VAL A 1 442 ? -13.809 -29.562 46.623 1.00 70.75 442 VAL A C 1
ATOM 3540 O O . VAL A 1 442 ? -14.616 -30.451 46.898 1.00 70.75 442 VAL A O 1
ATOM 3543 N N . GLN A 1 443 ? -12.521 -29.635 46.978 1.00 72.12 443 GLN A N 1
ATOM 3544 C CA . GLN A 1 443 ? -11.935 -30.757 47.712 1.00 72.12 443 GLN A CA 1
ATOM 3545 C C . GLN A 1 443 ? -12.421 -30.823 49.169 1.00 72.12 443 GLN A C 1
ATOM 3547 O O . GLN A 1 443 ? -12.805 -31.904 49.614 1.00 72.12 443 GLN A O 1
ATOM 3552 N N . ASP A 1 444 ? -12.469 -29.695 49.884 1.00 66.31 444 ASP A N 1
ATOM 3553 C CA . ASP A 1 444 ? -12.990 -29.616 51.259 1.00 66.31 444 ASP A CA 1
ATOM 3554 C C . ASP A 1 444 ? -14.482 -29.968 51.336 1.00 66.31 444 ASP A C 1
ATOM 3556 O O . ASP A 1 444 ? -14.947 -30.501 52.344 1.00 66.31 444 ASP A O 1
ATOM 3560 N N . ILE A 1 445 ? -15.242 -29.708 50.268 1.00 55.44 445 ILE A N 1
ATOM 3561 C CA . ILE A 1 445 ? -16.674 -30.029 50.220 1.00 55.44 445 ILE A CA 1
ATOM 3562 C C . ILE A 1 445 ? -16.912 -31.468 49.707 1.00 55.44 445 ILE A C 1
ATOM 3564 O O . ILE A 1 445 ? -18.014 -31.996 49.844 1.00 55.44 445 ILE A O 1
ATOM 3568 N N . GLY A 1 446 ? -15.891 -32.164 49.188 1.00 44.78 446 GLY A N 1
ATOM 3569 C CA . GLY A 1 446 ? -15.965 -33.598 48.879 1.00 44.78 446 GLY A CA 1
ATOM 3570 C C . GLY A 1 446 ? -17.092 -33.988 47.911 1.00 44.78 446 GLY A C 1
ATOM 3571 O O . GLY A 1 446 ? -17.691 -35.052 48.071 1.00 44.78 446 GLY A O 1
ATOM 3572 N N . ILE A 1 447 ? -17.411 -33.139 46.925 1.00 41.75 447 ILE A N 1
ATOM 3573 C CA . ILE A 1 447 ? -18.528 -33.373 45.995 1.00 41.75 447 ILE A CA 1
ATOM 3574 C C . ILE A 1 447 ? -18.014 -34.051 44.713 1.00 41.75 447 ILE A C 1
ATOM 3576 O O . ILE A 1 447 ? -17.273 -33.421 43.956 1.00 41.75 447 ILE A O 1
ATOM 3580 N N . PRO A 1 448 ? -18.400 -35.310 44.423 1.00 42.38 448 PRO A N 1
ATOM 3581 C CA . PRO A 1 448 ? -18.034 -35.977 43.180 1.00 42.38 448 PRO A CA 1
ATOM 3582 C C . PRO A 1 448 ? -18.740 -35.333 41.976 1.00 42.38 448 PRO A C 1
ATOM 3584 O O . PRO A 1 448 ? -19.889 -34.901 42.061 1.00 42.38 448 PRO A O 1
ATOM 3587 N N . GLU A 1 449 ? -18.021 -35.282 40.852 1.00 42.34 449 GLU A N 1
ATOM 3588 C CA . GLU A 1 449 ? -18.368 -34.670 39.561 1.00 42.34 449 GLU A CA 1
ATOM 3589 C C . GLU A 1 449 ? -19.790 -34.994 39.065 1.00 42.34 449 GLU A C 1
ATOM 3591 O O . GLU A 1 449 ? -19.992 -35.930 38.294 1.00 42.34 449 GLU A O 1
ATOM 3596 N N . ARG A 1 450 ? -20.786 -34.211 39.497 1.00 37.62 450 ARG A N 1
ATOM 3597 C CA . ARG A 1 450 ? -22.058 -33.905 38.805 1.00 37.62 450 ARG A CA 1
ATOM 3598 C C . ARG A 1 450 ? -23.018 -33.229 39.782 1.00 37.62 450 ARG A C 1
ATOM 3600 O O . ARG A 1 450 ? -23.917 -33.872 40.307 1.00 37.62 450 ARG A O 1
ATOM 3607 N N . MET A 1 451 ? -22.897 -31.919 39.975 1.00 35.25 451 MET A N 1
ATOM 3608 C CA . MET A 1 451 ? -24.065 -31.103 40.326 1.00 35.25 451 MET A CA 1
ATOM 3609 C C . MET A 1 451 ? -23.802 -29.624 40.062 1.00 35.25 451 MET A C 1
ATOM 3611 O O . MET A 1 451 ? -22.770 -29.075 40.435 1.00 35.25 451 MET A O 1
ATOM 3615 N N . GLY A 1 452 ? -24.741 -29.008 39.346 1.00 35.94 452 GLY A N 1
ATOM 3616 C CA . GLY A 1 452 ? -24.721 -27.598 38.988 1.00 35.94 452 GLY A CA 1
ATOM 3617 C C . GLY A 1 452 ? -25.023 -26.694 40.181 1.00 35.94 452 GLY A C 1
ATOM 3618 O O . GLY A 1 452 ? -25.720 -27.068 41.123 1.00 35.94 452 GLY A O 1
ATOM 3619 N N . THR A 1 453 ? -24.526 -25.464 40.084 1.00 45.47 453 THR A N 1
ATOM 3620 C CA . THR A 1 453 ? -24.438 -24.409 41.111 1.00 45.47 453 THR A CA 1
ATOM 3621 C C . THR A 1 453 ? -25.752 -23.956 41.767 1.00 45.47 453 THR A C 1
ATOM 3623 O O . THR A 1 453 ? -25.722 -23.080 42.627 1.00 45.47 453 THR A O 1
ATOM 3626 N N . ASN A 1 454 ? -26.902 -24.537 41.418 1.00 43.03 454 ASN A N 1
ATOM 3627 C CA . ASN A 1 454 ? -28.200 -24.153 41.979 1.00 43.03 454 ASN A CA 1
ATOM 3628 C C . ASN A 1 454 ? -28.669 -25.015 43.163 1.00 43.03 454 ASN A C 1
ATOM 3630 O O . ASN A 1 454 ? -29.550 -24.563 43.892 1.00 43.03 454 ASN A O 1
ATOM 3634 N N . GLU A 1 455 ? -28.102 -26.206 43.397 1.00 41.12 455 GLU A N 1
ATOM 3635 C CA . GLU A 1 455 ? -28.575 -27.095 44.479 1.00 41.12 455 GLU A CA 1
ATOM 3636 C C . GLU A 1 455 ? -27.737 -27.064 45.768 1.00 41.12 455 GLU A C 1
ATOM 3638 O O . GLU A 1 455 ? -28.218 -27.505 46.806 1.00 41.12 455 GLU A O 1
ATOM 3643 N N . MET A 1 456 ? -26.559 -26.428 45.788 1.00 38.44 456 MET A N 1
ATOM 3644 C CA . MET A 1 456 ? -25.775 -26.270 47.031 1.00 38.44 456 MET A CA 1
ATOM 3645 C C . MET A 1 456 ? -26.315 -25.199 47.997 1.00 38.44 456 MET A C 1
ATOM 3647 O O . MET A 1 456 ? -25.835 -25.089 49.121 1.00 38.44 456 MET A O 1
ATOM 3651 N N . LEU A 1 457 ? -27.302 -24.394 47.592 1.00 42.25 457 LEU A N 1
ATOM 3652 C CA . LEU A 1 457 ? -27.796 -23.266 48.394 1.00 42.25 457 LEU A CA 1
ATOM 3653 C C . LEU A 1 457 ? -29.003 -23.583 49.286 1.00 42.25 457 LEU A C 1
ATOM 3655 O O . LEU A 1 457 ? -29.513 -22.660 49.922 1.00 42.25 457 LEU A O 1
ATOM 3659 N N . LYS A 1 458 ? -29.493 -24.831 49.343 1.00 45.19 458 LYS A N 1
ATOM 3660 C CA . LYS A 1 458 ? -30.727 -25.120 50.095 1.00 45.19 458 LYS A CA 1
ATOM 3661 C C . LYS A 1 458 ? -30.635 -26.072 51.276 1.00 45.19 458 LYS A C 1
ATOM 3663 O O . LYS A 1 458 ? -31.446 -25.886 52.172 1.00 45.19 458 LYS A O 1
ATOM 3668 N N . ASP A 1 459 ? -29.653 -26.964 51.368 1.00 34.28 459 ASP A N 1
ATOM 3669 C CA . ASP A 1 459 ? -29.616 -27.922 52.480 1.00 34.28 459 ASP A CA 1
ATOM 3670 C C . ASP A 1 459 ? -28.191 -28.160 53.000 1.00 34.28 459 ASP A C 1
ATOM 3672 O O . ASP A 1 459 ? -27.496 -29.079 52.577 1.00 34.28 459 ASP A O 1
ATOM 3676 N N . ALA A 1 460 ? -27.755 -27.344 53.964 1.00 33.44 460 ALA A N 1
ATOM 3677 C CA . ALA A 1 460 ? -26.691 -27.724 54.893 1.00 33.44 460 ALA A CA 1
ATOM 3678 C C . ALA A 1 460 ? -27.014 -27.183 56.304 1.00 33.44 460 ALA A C 1
ATOM 3680 O O . ALA A 1 460 ? -27.245 -25.980 56.460 1.00 33.44 460 ALA A O 1
ATOM 3681 N N . PRO A 1 461 ? -27.087 -28.052 57.330 1.00 37.69 461 PRO A N 1
ATOM 3682 C CA . PRO A 1 461 ? -27.567 -27.709 58.665 1.00 37.69 461 PRO A CA 1
ATOM 3683 C C . PRO A 1 461 ? -26.533 -26.908 59.465 1.00 37.69 461 PRO A C 1
ATOM 3685 O O . PRO A 1 461 ? -25.327 -27.104 59.334 1.00 37.69 461 PRO A O 1
ATOM 3688 N N . ALA A 1 462 ? -27.040 -26.019 60.320 1.00 30.97 462 ALA A N 1
ATOM 3689 C CA . ALA A 1 462 ? -26.285 -25.090 61.153 1.00 30.97 462 ALA A CA 1
ATOM 3690 C C . ALA A 1 462 ? -25.195 -25.783 61.999 1.00 30.97 462 ALA A C 1
ATOM 3692 O O . ALA A 1 462 ? -25.530 -26.531 62.923 1.00 30.97 462 ALA A O 1
ATOM 3693 N N . PRO A 1 463 ? -23.900 -25.499 61.769 1.00 39.28 463 PRO A N 1
ATOM 3694 C CA . PRO A 1 463 ? -22.864 -25.812 62.730 1.00 39.28 463 PRO A CA 1
ATOM 3695 C C . PRO A 1 463 ? -22.785 -24.673 63.751 1.00 39.28 463 PRO A C 1
ATOM 3697 O O . PRO A 1 463 ? -22.732 -23.490 63.412 1.00 39.28 463 PRO A O 1
ATOM 3700 N N . THR A 1 464 ? -22.781 -25.050 65.024 1.00 41.56 464 THR A N 1
ATOM 3701 C CA . THR A 1 464 ? -22.577 -24.185 66.187 1.00 41.56 464 THR A CA 1
ATOM 3702 C C . THR A 1 464 ? -21.131 -23.674 66.184 1.00 41.56 464 THR A C 1
ATOM 3704 O O . THR A 1 464 ? -20.260 -24.212 66.863 1.00 41.56 464 THR A O 1
ATOM 3707 N N . ILE A 1 465 ? -20.843 -22.684 65.340 1.00 44.69 465 ILE A N 1
ATOM 3708 C CA . ILE A 1 465 ? -19.506 -22.122 65.150 1.00 44.69 465 ILE A CA 1
ATOM 3709 C C . ILE A 1 465 ? -19.284 -21.029 66.201 1.00 44.69 465 ILE A C 1
ATOM 3711 O O . ILE A 1 465 ? -19.896 -19.967 66.168 1.00 44.69 465 ILE A O 1
ATOM 3715 N N . SER A 1 466 ? -18.409 -21.327 67.158 1.00 45.78 466 SER A N 1
ATOM 3716 C CA . SER A 1 466 ? -17.975 -20.456 68.253 1.00 45.78 466 SER A CA 1
ATOM 3717 C C . SER A 1 466 ? -17.546 -19.054 67.789 1.00 45.78 466 SER A C 1
ATOM 3719 O O . SER A 1 466 ? -16.733 -18.934 66.863 1.00 45.78 466 SER A O 1
ATOM 3721 N N . ASP A 1 467 ? -18.011 -18.022 68.506 1.00 50.00 467 ASP A N 1
ATOM 3722 C CA . ASP A 1 467 ? -17.803 -16.581 68.254 1.00 50.00 467 ASP A CA 1
ATOM 3723 C C . ASP A 1 467 ? -16.347 -16.175 67.950 1.00 50.00 467 ASP A C 1
ATOM 3725 O O . ASP A 1 467 ? -16.103 -15.220 67.211 1.00 50.00 467 ASP A O 1
ATOM 3729 N N . ALA A 1 468 ? -15.357 -16.926 68.448 1.00 60.59 468 ALA A N 1
ATOM 3730 C CA . ALA A 1 468 ? -13.936 -16.672 68.196 1.00 60.59 468 ALA A CA 1
ATOM 3731 C C . ALA A 1 468 ? -13.520 -16.840 66.718 1.00 60.59 468 ALA A C 1
ATOM 3733 O O . ALA A 1 468 ? -12.580 -16.191 66.266 1.00 60.59 468 ALA A O 1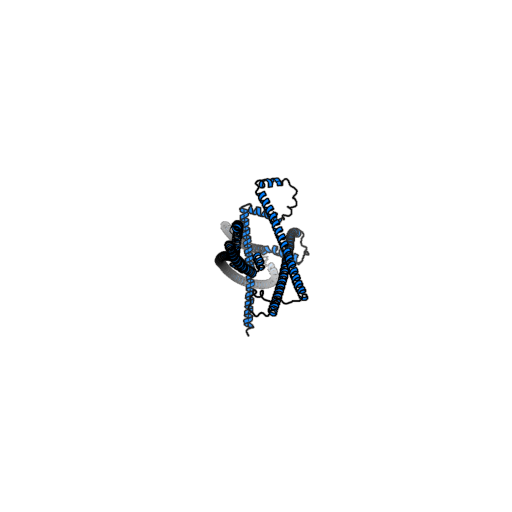
ATOM 3734 N N . SER A 1 469 ? -14.222 -17.683 65.955 1.00 66.62 469 SER A N 1
ATOM 3735 C CA . SER A 1 469 ? -13.924 -17.949 64.536 1.00 66.62 469 SER A CA 1
ATOM 3736 C C . SER A 1 469 ? -14.724 -17.078 63.559 1.00 66.62 469 SER A C 1
ATOM 3738 O O . SER A 1 469 ? -14.338 -16.939 62.399 1.00 66.62 469 SER A O 1
ATOM 3740 N N . LEU A 1 470 ? -15.787 -16.417 64.032 1.00 66.56 470 LEU A N 1
ATOM 3741 C CA . LEU A 1 470 ? -16.616 -15.524 63.220 1.00 66.56 470 LEU A CA 1
ATOM 3742 C C . LEU A 1 470 ? -15.946 -14.157 63.000 1.00 66.56 470 LEU A C 1
ATOM 3744 O O . LEU A 1 470 ? -16.003 -13.600 61.904 1.00 66.56 470 LEU A O 1
ATOM 3748 N N . VAL A 1 471 ? -15.265 -13.624 64.021 1.00 78.56 471 VAL A N 1
ATOM 3749 C CA . VAL A 1 471 ? -14.599 -12.309 63.954 1.00 78.56 471 VAL A CA 1
ATOM 3750 C C . VAL A 1 471 ? -13.515 -12.237 62.861 1.00 78.56 471 VAL A C 1
ATOM 3752 O O . VAL A 1 471 ? -13.509 -11.247 62.122 1.00 78.56 471 VAL A O 1
ATOM 3755 N N . PRO A 1 472 ? -12.632 -13.242 62.675 1.00 82.94 472 PRO A N 1
ATOM 3756 C CA . PRO A 1 472 ? -11.666 -13.259 61.574 1.00 82.94 472 PRO A CA 1
ATOM 3757 C C . PRO A 1 472 ? -12.327 -13.278 60.193 1.00 82.94 472 PRO A C 1
ATOM 3759 O O . PRO A 1 472 ? -11.904 -12.538 59.307 1.00 82.94 472 PRO A O 1
ATOM 3762 N N . ILE A 1 473 ? -13.394 -14.067 60.019 1.00 78.19 473 ILE A N 1
ATOM 3763 C CA . ILE A 1 473 ? -14.117 -14.182 58.743 1.00 78.19 473 ILE A CA 1
ATOM 3764 C C . ILE A 1 473 ? -14.798 -12.855 58.403 1.00 78.19 473 ILE A C 1
ATOM 3766 O O . ILE A 1 473 ? -14.626 -12.341 57.299 1.00 78.19 473 ILE A O 1
ATOM 3770 N N . LEU A 1 474 ? -15.502 -12.248 59.364 1.00 85.12 474 LEU A N 1
ATOM 3771 C CA . LEU A 1 474 ? -16.129 -10.938 59.177 1.00 85.12 474 LEU A CA 1
ATOM 3772 C C . LEU A 1 474 ? -15.091 -9.832 58.948 1.00 85.12 474 LEU A C 1
ATOM 3774 O O . LEU A 1 474 ? -15.326 -8.921 58.157 1.00 85.12 474 LEU A O 1
ATOM 3778 N N . THR A 1 475 ? -13.923 -9.912 59.590 1.00 84.44 475 THR A N 1
ATOM 3779 C CA . THR A 1 475 ? -12.819 -8.967 59.359 1.00 84.44 475 THR A CA 1
ATOM 3780 C C . THR A 1 475 ? -12.229 -9.128 57.957 1.00 84.44 475 THR A C 1
ATOM 3782 O O . THR A 1 475 ? -12.019 -8.129 57.277 1.00 84.44 475 THR A O 1
ATOM 3785 N N . SER A 1 476 ? -12.043 -10.362 57.484 1.00 86.00 476 SER A N 1
ATOM 3786 C CA . SER A 1 476 ? -11.606 -10.658 56.114 1.00 86.00 476 SER A CA 1
ATOM 3787 C C . SER A 1 476 ? -12.615 -10.163 55.071 1.00 86.00 476 SER A C 1
ATOM 3789 O O . SER A 1 476 ? -12.248 -9.435 54.148 1.00 86.00 476 SER A O 1
ATOM 3791 N N . GLN A 1 477 ? -13.908 -10.455 55.255 1.00 85.19 477 GLN A N 1
ATOM 3792 C CA . GLN A 1 477 ? -14.967 -9.972 54.364 1.00 85.19 477 GLN A CA 1
ATOM 3793 C C . GLN A 1 477 ? -15.038 -8.443 54.333 1.00 85.19 477 GLN A C 1
ATOM 3795 O O . GLN A 1 477 ? -15.115 -7.856 53.255 1.00 85.19 477 GLN A O 1
ATOM 3800 N N . ARG A 1 478 ? -14.957 -7.786 55.495 1.00 90.25 478 ARG A N 1
ATOM 3801 C CA . ARG A 1 478 ? -14.904 -6.322 55.602 1.00 90.25 478 ARG A CA 1
ATOM 3802 C C . ARG A 1 478 ? -13.689 -5.748 54.874 1.00 90.25 478 ARG A C 1
ATOM 3804 O O . ARG A 1 478 ? -13.841 -4.767 54.156 1.00 90.25 478 ARG A O 1
ATOM 3811 N N . ASN A 1 479 ? -12.514 -6.362 55.007 1.00 87.88 479 ASN A N 1
ATOM 3812 C CA . ASN A 1 479 ? -11.304 -5.917 54.312 1.00 87.88 479 ASN A CA 1
ATOM 3813 C C . ASN A 1 479 ? -11.439 -6.070 52.790 1.00 87.88 479 ASN A C 1
ATOM 3815 O O . ASN A 1 479 ? -11.139 -5.130 52.063 1.00 87.88 479 ASN A O 1
ATOM 3819 N N . ARG A 1 480 ? -11.982 -7.196 52.310 1.00 90.94 480 ARG A N 1
ATOM 3820 C CA . ARG A 1 480 ? -12.238 -7.427 50.879 1.00 90.94 480 ARG A CA 1
ATOM 3821 C C . ARG A 1 480 ? -13.271 -6.451 50.308 1.00 90.94 480 ARG A C 1
ATOM 3823 O O . ARG A 1 480 ? -13.142 -6.001 49.172 1.00 90.94 480 ARG A O 1
ATOM 3830 N N . LEU A 1 481 ? -14.299 -6.113 51.090 1.00 92.06 481 LEU A N 1
ATOM 3831 C CA . LEU A 1 481 ? -15.272 -5.087 50.715 1.00 92.06 481 LEU A CA 1
ATOM 3832 C C . LEU A 1 481 ? -14.633 -3.698 50.687 1.00 92.06 481 LEU A C 1
ATOM 3834 O O . LEU A 1 481 ? -14.867 -2.971 49.729 1.00 92.06 481 LEU A O 1
ATOM 3838 N N . HIS A 1 482 ? -13.797 -3.352 51.669 1.00 92.75 482 HIS A N 1
ATOM 3839 C CA . HIS A 1 482 ? -13.044 -2.098 51.655 1.00 92.75 482 HIS A CA 1
ATOM 3840 C C . HIS A 1 482 ? -12.131 -1.995 50.433 1.00 92.75 482 HIS A C 1
ATOM 3842 O O . HIS A 1 482 ? -12.181 -0.988 49.744 1.00 92.75 482 HIS A O 1
ATOM 3848 N N . GLU A 1 483 ? -11.372 -3.040 50.104 1.00 92.69 483 GLU A N 1
ATOM 3849 C CA . GLU A 1 483 ? -10.496 -3.056 48.926 1.00 92.69 483 GLU A CA 1
ATOM 3850 C C . GLU A 1 483 ? -11.286 -2.907 47.617 1.00 92.69 483 GLU A C 1
ATOM 3852 O O . GLU A 1 483 ? -10.910 -2.132 46.737 1.00 92.69 483 GLU A O 1
ATOM 3857 N N . ARG A 1 484 ? -12.440 -3.581 47.502 1.00 93.19 484 ARG A N 1
ATOM 3858 C CA . ARG A 1 484 ? -13.325 -3.436 46.339 1.00 93.19 484 ARG A CA 1
ATOM 3859 C C . ARG A 1 484 ? -13.945 -2.040 46.255 1.00 93.19 484 ARG A C 1
ATOM 3861 O O . ARG A 1 484 ? -14.106 -1.537 45.149 1.00 93.19 484 ARG A O 1
ATOM 3868 N N . VAL A 1 485 ? -14.274 -1.414 47.387 1.00 93.44 485 VAL A N 1
ATOM 3869 C CA . VAL A 1 485 ? -14.745 -0.020 47.433 1.00 93.44 485 VAL A CA 1
ATOM 3870 C C . VAL A 1 485 ? -13.636 0.930 46.989 1.00 93.44 485 VAL A C 1
ATOM 3872 O O . VAL A 1 485 ? -13.885 1.718 46.086 1.00 93.44 485 VAL A O 1
ATOM 3875 N N . THR A 1 486 ? -12.409 0.795 47.501 1.00 93.62 486 THR A N 1
ATOM 3876 C CA . THR A 1 486 ? -11.264 1.622 47.080 1.00 93.62 486 THR A CA 1
ATOM 3877 C C . THR A 1 486 ? -10.973 1.467 45.585 1.00 93.62 486 THR A C 1
ATOM 3879 O O . THR A 1 486 ? -10.814 2.456 44.877 1.00 93.62 486 THR A O 1
ATOM 3882 N N . SER A 1 487 ? -10.983 0.235 45.063 1.00 93.00 487 SER A N 1
ATOM 3883 C CA . SER A 1 487 ? -10.777 -0.026 43.632 1.00 93.00 487 SER A CA 1
ATOM 3884 C C . SER A 1 487 ? -11.885 0.579 42.758 1.00 93.00 487 SER A C 1
ATOM 3886 O O . SER A 1 487 ? -11.608 1.134 41.693 1.00 93.00 487 SER A O 1
ATOM 3888 N N . LEU A 1 488 ? -13.144 0.521 43.208 1.00 91.38 488 LEU A N 1
ATOM 3889 C CA . LEU A 1 488 ? -14.260 1.174 42.520 1.00 91.38 488 LEU A CA 1
ATOM 3890 C C . LEU A 1 488 ? -14.162 2.704 42.600 1.00 91.38 488 LEU A C 1
ATOM 3892 O O . LEU A 1 488 ? -14.459 3.375 41.614 1.00 91.38 488 LEU A O 1
ATOM 3896 N N . GLU A 1 489 ? -13.719 3.264 43.726 1.00 92.88 489 GLU A N 1
ATOM 3897 C CA . GLU A 1 489 ? -13.475 4.702 43.887 1.00 92.88 489 GLU A CA 1
ATOM 3898 C C . GLU A 1 489 ? -12.351 5.197 42.963 1.00 92.88 489 GLU A C 1
ATOM 3900 O O . GLU A 1 489 ? -12.511 6.229 42.307 1.00 92.88 489 GLU A O 1
ATOM 3905 N N . GLU A 1 490 ? -11.257 4.442 42.826 1.00 93.75 490 GLU A N 1
ATOM 3906 C CA . GLU A 1 490 ? -10.176 4.725 41.873 1.00 93.75 490 GLU A CA 1
ATOM 3907 C C . GLU A 1 490 ? -10.654 4.642 40.419 1.00 93.75 490 GLU A C 1
ATOM 3909 O O . GLU A 1 490 ? -10.379 5.546 39.626 1.00 93.75 490 GLU A O 1
ATOM 3914 N N . ALA A 1 491 ? -11.424 3.607 40.064 1.00 92.62 491 ALA A N 1
ATOM 3915 C CA . ALA A 1 491 ? -11.996 3.467 38.727 1.00 92.62 491 ALA A CA 1
ATOM 3916 C C . ALA A 1 491 ? -12.956 4.624 38.392 1.00 92.62 491 ALA A C 1
ATOM 3918 O O . ALA A 1 491 ? -12.895 5.182 37.295 1.00 92.62 491 ALA A O 1
ATOM 3919 N N . ILE A 1 492 ? -13.794 5.040 39.348 1.00 94.38 492 ILE A N 1
ATOM 3920 C CA . ILE A 1 492 ? -14.686 6.202 39.208 1.00 94.38 492 ILE A CA 1
ATOM 3921 C C . ILE A 1 492 ? -13.880 7.502 39.073 1.00 94.38 492 ILE A C 1
ATOM 3923 O O . ILE A 1 492 ? -14.255 8.375 38.290 1.00 94.38 492 ILE A O 1
ATOM 3927 N N . SER A 1 493 ? -12.777 7.653 39.811 1.00 93.44 493 SER A N 1
ATOM 3928 C CA . SER A 1 493 ? -11.881 8.811 39.701 1.00 93.44 493 SER A CA 1
ATOM 3929 C C . SER A 1 493 ? -11.219 8.888 38.318 1.00 93.44 493 SER A C 1
ATOM 3931 O O . SER A 1 493 ? -11.222 9.942 37.674 1.00 93.44 493 SER A O 1
ATOM 3933 N N . LEU A 1 494 ? -10.728 7.758 37.802 1.00 95.19 494 LEU A N 1
ATOM 3934 C CA . LEU A 1 494 ? -10.142 7.671 36.464 1.00 95.19 494 LEU A CA 1
ATOM 3935 C C . LEU A 1 494 ? -11.177 7.973 35.371 1.00 95.19 494 LEU A C 1
ATOM 3937 O O . LEU A 1 494 ? -10.888 8.713 34.432 1.00 95.19 494 LEU A O 1
ATOM 3941 N N . GLU A 1 495 ? -12.398 7.458 35.500 1.00 92.94 495 GLU A N 1
ATOM 3942 C CA . GLU A 1 495 ? -13.462 7.737 34.534 1.00 92.94 495 GLU A CA 1
ATOM 3943 C C . GLU A 1 495 ? -13.869 9.218 34.553 1.00 92.94 495 GLU A C 1
ATOM 3945 O O . GLU A 1 495 ? -14.010 9.836 33.499 1.00 92.94 495 GLU A O 1
ATOM 3950 N N . LYS A 1 496 ? -13.938 9.845 35.738 1.00 94.69 496 LYS A N 1
ATOM 3951 C CA . LYS A 1 496 ? -14.183 11.293 35.863 1.00 94.69 496 LYS A CA 1
ATOM 3952 C C . LYS A 1 496 ? -13.101 12.139 35.188 1.00 94.69 496 LYS A C 1
ATOM 3954 O O . LYS A 1 496 ? -13.432 13.142 34.560 1.00 94.69 496 LYS A O 1
ATOM 3959 N N . THR A 1 497 ? -11.822 11.762 35.279 1.00 92.19 497 THR A N 1
ATOM 3960 C CA . THR A 1 497 ? -10.740 12.514 34.608 1.00 92.19 497 THR A CA 1
ATOM 3961 C C . THR A 1 497 ? -10.793 12.367 33.086 1.00 92.19 497 THR A C 1
ATOM 3963 O O . THR A 1 497 ? -10.630 13.361 32.374 1.00 92.19 497 THR A O 1
ATOM 3966 N N . LYS A 1 498 ? -11.115 11.172 32.571 1.00 93.50 498 LYS A N 1
ATOM 3967 C CA . LYS A 1 498 ? -11.387 10.964 31.138 1.00 93.50 498 LYS A CA 1
ATOM 3968 C C . LYS A 1 498 ? -12.583 11.784 30.666 1.00 93.50 498 LYS A C 1
ATOM 3970 O O . LYS A 1 498 ? -12.496 12.441 29.631 1.00 93.50 498 LYS A O 1
ATOM 3975 N N . GLN A 1 499 ? -13.666 11.804 31.441 1.00 91.88 499 GLN A N 1
ATOM 3976 C CA . GLN A 1 499 ? -14.864 12.572 31.119 1.00 91.88 499 GLN A CA 1
ATOM 3977 C C . GLN A 1 499 ? -14.579 14.082 31.062 1.00 91.88 499 GLN A C 1
ATOM 3979 O O . GLN A 1 499 ? -15.012 14.735 30.116 1.00 91.88 499 GLN A O 1
ATOM 3984 N N . LEU A 1 500 ? -13.788 14.625 31.999 1.00 94.69 500 LEU A N 1
ATOM 3985 C CA . LEU A 1 500 ? -13.335 16.024 31.964 1.00 94.69 500 LEU A CA 1
ATOM 3986 C C . LEU A 1 500 ? -12.451 16.329 30.745 1.00 94.69 500 LEU A C 1
ATOM 3988 O O . LEU A 1 500 ? -12.617 17.369 30.116 1.00 94.69 500 LEU A O 1
ATOM 3992 N N . SER A 1 501 ? -11.538 15.424 30.379 1.00 94.31 501 SER A N 1
ATOM 3993 C CA . SER A 1 501 ? -10.697 15.577 29.182 1.00 94.31 501 SER A CA 1
ATOM 3994 C C . SER A 1 501 ? -11.532 15.634 27.897 1.00 94.31 501 SER A C 1
ATOM 3996 O O . SER A 1 501 ? -11.379 16.550 27.089 1.00 94.31 501 SER A O 1
ATOM 3998 N N . VAL A 1 502 ? -12.491 14.712 27.744 1.00 92.62 502 VAL A N 1
ATOM 3999 C CA . VAL A 1 502 ? -13.422 14.698 26.604 1.00 92.62 502 VAL A CA 1
ATOM 4000 C C . VAL A 1 502 ? -14.307 15.947 26.597 1.00 92.62 502 VAL A C 1
ATOM 4002 O O . VAL A 1 502 ? -14.562 16.509 25.534 1.00 92.62 502 VAL A O 1
ATOM 4005 N N . GLN A 1 503 ? -14.749 16.421 27.763 1.00 93.31 503 GLN A N 1
ATOM 4006 C CA . GLN A 1 503 ? -15.549 17.639 27.872 1.00 93.31 503 GLN A CA 1
ATOM 4007 C C . GLN A 1 503 ? -14.756 18.888 27.450 1.00 93.31 503 GLN A C 1
ATOM 4009 O O . GLN A 1 503 ? -15.280 19.693 26.682 1.00 93.31 503 GLN A O 1
ATOM 4014 N N . ASN A 1 504 ? -13.485 18.998 27.847 1.00 93.56 504 ASN A N 1
ATOM 4015 C CA . ASN A 1 504 ? -12.589 20.073 27.408 1.00 93.56 504 ASN A CA 1
ATOM 4016 C C . ASN A 1 504 ? -12.334 20.033 25.895 1.00 93.56 504 ASN A C 1
ATOM 4018 O O . ASN A 1 504 ? -12.315 21.076 25.245 1.00 93.56 504 ASN A O 1
ATOM 4022 N N . GLU A 1 505 ? -12.170 18.843 25.312 1.00 93.56 505 GLU A N 1
ATOM 4023 C CA . GLU A 1 505 ? -12.000 18.695 23.863 1.00 93.56 505 GLU A CA 1
ATOM 4024 C C . GLU A 1 505 ? -13.271 19.101 23.104 1.00 93.56 505 GLU A C 1
ATOM 4026 O O . GLU A 1 505 ? -13.203 19.817 22.106 1.00 93.56 505 GLU A O 1
ATOM 4031 N N . ILE A 1 506 ? -14.449 18.721 23.612 1.00 93.38 506 ILE A N 1
ATOM 4032 C CA . ILE A 1 506 ? -15.736 19.156 23.059 1.00 93.38 506 ILE A CA 1
ATOM 4033 C C . ILE A 1 506 ? -15.883 20.680 23.154 1.00 93.38 506 ILE A C 1
ATOM 4035 O O . ILE A 1 506 ? -16.340 21.297 22.192 1.00 93.38 506 ILE A O 1
ATOM 4039 N N . GLU A 1 507 ? -15.514 21.302 24.275 1.00 93.25 507 GLU A N 1
ATOM 4040 C CA . GLU A 1 507 ? -15.544 22.762 24.429 1.00 93.25 507 GLU A CA 1
ATOM 4041 C C . GLU A 1 507 ? -14.567 23.457 23.477 1.00 93.25 507 GLU A C 1
ATOM 4043 O O . GLU A 1 507 ? -14.964 24.409 22.803 1.00 93.25 507 GLU A O 1
ATOM 4048 N N . ARG A 1 508 ? -13.347 22.931 23.315 1.00 93.88 508 ARG A N 1
ATOM 4049 C CA . ARG A 1 508 ? -12.362 23.437 22.348 1.00 93.88 508 ARG A CA 1
ATOM 4050 C C . ARG A 1 508 ? -12.888 23.365 20.916 1.00 93.88 508 ARG A C 1
ATOM 4052 O O . ARG A 1 508 ? -12.868 24.362 20.199 1.00 93.88 508 ARG A O 1
ATOM 4059 N N . VAL A 1 509 ? -13.425 22.214 20.511 1.00 91.62 509 VAL A N 1
ATOM 4060 C CA . VAL A 1 509 ? -14.003 22.016 19.172 1.00 91.62 509 VAL A CA 1
ATOM 4061 C C . VAL A 1 509 ? -15.250 22.883 18.968 1.00 91.62 509 VAL A C 1
ATOM 4063 O O . VAL A 1 509 ? -15.500 23.353 17.857 1.00 91.62 509 VAL A O 1
ATOM 4066 N N . ARG A 1 510 ? -16.042 23.136 20.017 1.00 91.44 510 ARG A N 1
ATOM 4067 C CA . ARG A 1 510 ? -17.178 24.071 19.964 1.00 91.44 510 ARG A CA 1
ATOM 4068 C C . ARG A 1 510 ? -16.715 25.516 19.812 1.00 91.44 510 ARG A C 1
ATOM 4070 O O . ARG A 1 510 ? -17.270 26.206 18.965 1.00 91.44 510 ARG A O 1
ATOM 4077 N N . GLU A 1 511 ? -15.707 25.966 20.559 1.00 92.25 511 GLU A N 1
ATOM 4078 C CA . GLU A 1 511 ? -15.117 27.301 20.382 1.00 92.25 511 GLU A CA 1
ATOM 4079 C C . GLU A 1 511 ? -14.552 27.481 18.973 1.00 92.25 511 GLU A C 1
ATOM 4081 O O . GLU A 1 511 ? -14.795 28.504 18.332 1.00 92.25 511 GLU A O 1
ATOM 4086 N N . GLU A 1 512 ? -13.827 26.485 18.465 1.00 92.31 512 GLU A N 1
ATOM 4087 C CA . GLU A 1 512 ? -13.293 26.513 17.106 1.00 92.31 512 GLU A CA 1
ATOM 4088 C C . GLU A 1 512 ? -14.410 26.554 16.062 1.00 92.31 512 GLU A C 1
ATOM 4090 O O . GLU A 1 512 ? -14.345 27.371 15.145 1.00 92.31 512 GLU A O 1
ATOM 4095 N N . ASN A 1 513 ? -15.473 25.762 16.229 1.00 88.56 513 ASN A N 1
ATOM 4096 C CA . ASN A 1 513 ? -16.642 25.811 15.350 1.00 88.56 513 ASN A CA 1
ATOM 4097 C C . ASN A 1 513 ? -17.380 27.150 15.421 1.00 88.56 513 ASN A C 1
ATOM 4099 O O . ASN A 1 513 ? -17.792 27.657 14.381 1.00 88.56 513 ASN A O 1
ATOM 4103 N N . ILE A 1 514 ? -17.540 27.746 16.606 1.00 91.19 514 ILE A N 1
ATOM 4104 C CA . ILE A 1 514 ? -18.142 29.079 16.753 1.00 91.19 514 ILE A CA 1
ATOM 4105 C C . ILE A 1 514 ? -17.292 30.105 16.001 1.00 91.19 514 ILE A C 1
ATOM 4107 O O . ILE A 1 514 ? -17.832 30.833 15.171 1.00 91.19 514 ILE A O 1
ATOM 4111 N N . ARG A 1 515 ? -15.966 30.098 16.183 1.00 88.75 515 ARG A N 1
ATOM 4112 C CA . ARG A 1 515 ? -15.049 30.989 15.450 1.00 88.75 515 ARG A CA 1
ATOM 4113 C C . ARG A 1 515 ? -15.109 30.764 13.941 1.00 88.75 515 ARG A C 1
ATOM 4115 O O . ARG A 1 515 ? -15.058 31.728 13.177 1.00 88.75 515 ARG A O 1
ATOM 4122 N N . LEU A 1 516 ? -15.226 29.513 13.492 1.00 87.25 516 LEU A N 1
ATOM 4123 C CA . LEU A 1 516 ? -15.353 29.186 12.072 1.00 87.25 516 LEU A CA 1
ATOM 4124 C C . LEU A 1 516 ? -16.689 29.688 11.506 1.00 87.25 516 LEU A C 1
ATOM 4126 O O . LEU A 1 516 ? -16.717 30.290 10.436 1.00 87.25 516 LEU A O 1
ATOM 4130 N N . CYS A 1 517 ? -17.784 29.500 12.240 1.00 84.88 517 CYS A N 1
ATOM 4131 C CA . CYS A 1 517 ? -19.108 30.000 11.882 1.00 84.88 517 CYS A CA 1
ATOM 4132 C C . CYS A 1 517 ? -19.155 31.530 11.865 1.00 84.88 517 CYS A C 1
ATOM 4134 O O . CYS A 1 517 ? -19.716 32.105 10.938 1.00 84.88 517 CYS A O 1
ATOM 4136 N N . GLU A 1 518 ? -18.537 32.207 12.832 1.00 83.31 518 GLU A N 1
ATOM 4137 C CA . GLU A 1 518 ? -18.391 33.666 12.846 1.00 83.31 518 GLU A CA 1
ATOM 4138 C C . GLU A 1 518 ? -17.570 34.155 11.651 1.00 83.31 518 GLU A C 1
ATOM 4140 O O . GLU A 1 518 ? -17.962 35.112 10.986 1.00 83.31 518 GLU A O 1
ATOM 4145 N N . ARG A 1 519 ? -16.478 33.458 11.312 1.00 82.69 519 ARG A N 1
ATOM 4146 C CA . ARG A 1 519 ? -15.658 33.738 10.125 1.00 82.69 519 ARG A CA 1
ATOM 4147 C C . ARG A 1 519 ? -16.472 33.590 8.840 1.00 82.69 519 ARG A C 1
ATOM 4149 O O . ARG A 1 519 ? -16.431 34.476 7.991 1.00 82.69 519 ARG A O 1
ATOM 4156 N N . ILE A 1 520 ? -17.217 32.493 8.699 1.00 78.12 520 ILE A N 1
ATOM 4157 C CA . ILE A 1 520 ? -18.081 32.237 7.541 1.00 78.12 520 ILE A CA 1
ATOM 4158 C C . ILE A 1 520 ? -19.190 33.287 7.476 1.00 78.12 520 ILE A C 1
ATOM 4160 O O . ILE A 1 520 ? -19.405 33.867 6.418 1.00 78.12 520 ILE A O 1
ATOM 4164 N N . ARG A 1 521 ? -19.838 33.609 8.600 1.00 81.25 521 ARG A N 1
ATOM 4165 C CA . ARG A 1 521 ? -20.887 34.633 8.677 1.00 81.25 521 ARG A CA 1
ATOM 4166 C C . ARG A 1 521 ? -20.359 36.023 8.330 1.00 81.25 521 ARG A C 1
ATOM 4168 O O . ARG A 1 521 ? -21.043 36.762 7.633 1.00 81.25 521 ARG A O 1
ATOM 4175 N N . PHE A 1 522 ? -19.155 36.379 8.773 1.00 76.44 522 PHE A N 1
ATOM 4176 C CA . PHE A 1 522 ? -18.510 37.643 8.415 1.00 76.44 522 PHE A CA 1
ATOM 4177 C C . PHE A 1 522 ? -18.199 37.715 6.913 1.00 76.44 522 PHE A C 1
ATOM 4179 O O . PHE A 1 522 ? -18.423 38.746 6.289 1.00 76.44 522 PHE A O 1
ATOM 4186 N N . LEU A 1 523 ? -17.750 36.606 6.315 1.00 76.31 523 LEU A N 1
ATOM 4187 C CA . LEU A 1 523 ? -17.498 36.507 4.873 1.00 76.31 523 LEU A CA 1
ATOM 4188 C C . LEU A 1 523 ? -18.787 36.465 4.032 1.00 76.31 523 LEU A C 1
ATOM 4190 O O . LEU A 1 523 ? -18.767 36.896 2.883 1.00 76.31 523 LEU A O 1
ATOM 4194 N N . GLN A 1 524 ? -19.883 35.938 4.584 1.00 69.44 524 GLN A N 1
ATOM 4195 C CA . GLN A 1 524 ? -21.181 35.807 3.912 1.00 69.44 524 GLN A CA 1
ATOM 4196 C C . GLN A 1 524 ? -22.101 37.017 4.106 1.00 69.44 524 GLN A C 1
ATOM 4198 O O . GLN A 1 524 ? -23.009 37.217 3.301 1.00 69.44 524 GLN A O 1
ATOM 4203 N N . SER A 1 525 ? -21.905 37.823 5.155 1.00 71.19 525 SER A N 1
ATOM 4204 C CA . SER A 1 525 ? -22.660 39.062 5.325 1.00 71.19 525 SER A CA 1
ATOM 4205 C C . SER A 1 525 ? -22.307 40.017 4.174 1.00 71.19 525 SER A C 1
ATOM 4207 O O . SER A 1 525 ? -21.123 40.314 4.000 1.00 71.19 525 SER A O 1
ATOM 4209 N N . PRO A 1 526 ? -23.282 40.533 3.399 1.00 52.06 526 PRO A N 1
ATOM 4210 C CA . PRO A 1 526 ? -23.022 41.281 2.161 1.00 52.06 526 PRO A CA 1
ATOM 4211 C C . PRO A 1 526 ? -22.178 42.558 2.330 1.00 52.06 526 PRO A C 1
ATOM 4213 O O . PRO A 1 526 ? -21.703 43.110 1.343 1.00 52.06 526 PRO A O 1
ATOM 4216 N N . GLY A 1 527 ? -21.962 43.028 3.564 1.00 49.09 527 GLY A N 1
ATOM 4217 C CA . GLY A 1 527 ? -21.067 44.150 3.877 1.00 49.09 527 GLY A CA 1
ATOM 4218 C C . GLY A 1 527 ? -19.593 43.770 4.088 1.00 49.09 527 GLY A C 1
ATOM 4219 O O . GLY A 1 527 ? -18.722 44.628 3.952 1.00 49.09 527 GLY A O 1
ATOM 4220 N N . GLY A 1 528 ? -19.277 42.496 4.359 1.00 45.88 528 GLY A N 1
ATOM 4221 C CA . GLY A 1 528 ? -17.914 42.043 4.674 1.00 45.88 528 GLY A CA 1
ATOM 4222 C C . GLY A 1 528 ? -16.938 42.152 3.497 1.00 45.88 528 GLY A C 1
ATOM 4223 O O . GLY A 1 528 ? -15.749 42.397 3.692 1.00 45.88 528 GLY A O 1
ATOM 4224 N N . GLN A 1 529 ? -17.437 42.058 2.261 1.00 50.19 529 GLN A N 1
ATOM 4225 C CA . GLN A 1 529 ? -16.620 42.215 1.050 1.00 50.19 529 GLN A CA 1
ATOM 4226 C C . GLN A 1 529 ? -16.306 43.676 0.700 1.00 50.19 529 GLN A C 1
ATOM 4228 O O . GLN A 1 529 ? -15.308 43.925 0.028 1.00 50.19 529 GLN A O 1
ATOM 4233 N N . GLN A 1 530 ? -17.098 44.644 1.176 1.00 47.75 530 GLN A N 1
ATOM 4234 C CA . GLN A 1 530 ? -16.840 46.071 0.941 1.00 47.75 530 GLN A CA 1
ATOM 4235 C C . GLN A 1 530 ? -16.126 46.752 2.114 1.00 47.75 530 GLN A C 1
ATOM 4237 O O . GLN A 1 530 ? -15.306 47.638 1.878 1.00 47.75 530 GLN A O 1
ATOM 4242 N N . GLN A 1 531 ? -16.316 46.292 3.356 1.00 44.47 531 GLN A N 1
ATOM 4243 C CA . GLN A 1 531 ? -15.572 46.818 4.509 1.00 44.47 531 GLN A CA 1
ATOM 4244 C C . GLN A 1 531 ? -14.165 46.233 4.674 1.00 44.47 531 GLN A C 1
ATOM 4246 O O . GLN A 1 531 ? -13.306 46.929 5.209 1.00 44.47 531 GLN A O 1
ATOM 4251 N N . ALA A 1 532 ? -13.861 45.056 4.110 1.00 46.53 532 ALA A N 1
ATOM 4252 C CA . ALA A 1 532 ? -12.483 44.548 4.060 1.00 46.53 532 ALA A CA 1
ATOM 4253 C C . ALA A 1 532 ? -11.510 45.491 3.315 1.00 46.53 532 ALA A C 1
ATOM 4255 O O . ALA A 1 532 ? -10.305 45.429 3.548 1.00 46.53 532 ALA A O 1
ATOM 4256 N N . ASN A 1 533 ? -12.024 46.393 2.466 1.00 44.75 533 ASN A N 1
ATOM 4257 C CA . ASN A 1 533 ? -11.225 47.424 1.798 1.00 44.75 533 ASN A CA 1
ATOM 4258 C C . ASN A 1 533 ? -11.180 48.773 2.542 1.00 44.75 533 ASN A C 1
ATOM 4260 O O . ASN A 1 533 ? -10.322 49.589 2.222 1.00 44.75 533 ASN A O 1
ATOM 4264 N N . VAL A 1 534 ? -12.063 49.025 3.519 1.00 45.72 534 VAL A N 1
ATOM 4265 C CA . VAL A 1 534 ? -12.148 50.324 4.223 1.00 45.72 534 VAL A CA 1
ATOM 4266 C C . VAL A 1 534 ? -11.637 50.238 5.668 1.00 45.72 534 VAL A C 1
ATOM 4268 O O . VAL A 1 534 ? -10.990 51.171 6.136 1.00 45.72 534 VAL A O 1
ATOM 4271 N N . GLU A 1 535 ? -11.790 49.105 6.359 1.00 39.31 535 GLU A N 1
ATOM 4272 C CA . GLU A 1 535 ? -11.198 48.908 7.698 1.00 39.31 535 GLU A CA 1
ATOM 4273 C C . GLU A 1 535 ? -9.679 48.679 7.676 1.00 39.31 535 GLU A C 1
ATOM 4275 O O . GLU A 1 535 ? -9.020 48.811 8.704 1.00 39.31 535 GLU A O 1
ATOM 4280 N N . ALA A 1 536 ? -9.082 48.461 6.499 1.00 43.16 536 ALA A N 1
ATOM 4281 C CA . ALA A 1 536 ? -7.629 48.522 6.331 1.00 43.16 536 ALA A CA 1
ATOM 4282 C C . ALA A 1 536 ? -7.041 49.917 6.657 1.00 43.16 536 ALA A C 1
ATOM 4284 O O . ALA A 1 536 ? -5.827 50.043 6.810 1.00 43.16 536 ALA A O 1
ATOM 4285 N N . GLY A 1 537 ? -7.881 50.957 6.773 1.00 37.62 537 GLY A N 1
ATOM 4286 C CA . GLY A 1 537 ? -7.457 52.326 7.066 1.00 37.62 537 GLY A CA 1
ATOM 4287 C C . GLY A 1 537 ? -7.469 52.745 8.540 1.00 37.62 537 GLY A C 1
ATOM 4288 O O . GLY A 1 537 ? -6.817 53.731 8.868 1.00 37.62 537 GLY A O 1
ATOM 4289 N N . LEU A 1 538 ? -8.174 52.052 9.444 1.00 31.22 538 LEU A N 1
ATOM 4290 C CA . LEU A 1 538 ? -8.369 52.532 10.823 1.00 31.22 538 LEU A CA 1
ATOM 4291 C C . LEU A 1 538 ? -8.307 51.380 11.832 1.00 31.22 538 LEU A C 1
ATOM 4293 O O . LEU A 1 538 ? -9.321 50.843 12.257 1.00 31.22 538 LEU A O 1
ATOM 4297 N N . GLY A 1 539 ? -7.094 50.999 12.225 1.00 31.97 539 GLY A N 1
ATOM 4298 C CA . GLY A 1 539 ? -6.895 49.964 13.242 1.00 31.97 539 GLY A CA 1
ATOM 4299 C C . GLY A 1 539 ? -5.454 49.493 13.342 1.00 31.97 539 GLY A C 1
ATOM 4300 O O . GLY A 1 539 ? -5.176 48.295 13.324 1.00 31.97 539 GLY A O 1
ATOM 4301 N N . ASN A 1 540 ? -4.523 50.444 13.405 1.00 42.69 540 ASN A N 1
ATOM 4302 C CA . ASN A 1 540 ? -3.096 50.209 13.589 1.00 42.69 540 ASN A CA 1
ATOM 4303 C C . ASN A 1 540 ? -2.784 49.761 15.032 1.00 42.69 540 ASN A C 1
ATOM 4305 O O . ASN A 1 540 ? -2.040 50.443 15.713 1.00 42.69 540 ASN A O 1
ATOM 4309 N N . GLU A 1 541 ? -3.356 48.649 15.510 1.00 41.09 541 GLU A N 1
ATOM 4310 C CA . GLU A 1 541 ? -2.995 48.030 16.805 1.00 41.09 541 GLU A CA 1
ATOM 4311 C C . GLU A 1 541 ? -3.091 46.490 16.809 1.00 41.09 541 GLU A C 1
ATOM 4313 O O . GLU A 1 541 ? -3.239 45.854 17.845 1.00 41.09 541 GLU A O 1
ATOM 4318 N N . ASN A 1 542 ? -2.918 45.839 15.653 1.00 37.12 542 ASN A N 1
ATOM 4319 C CA . ASN A 1 542 ? -2.659 44.387 15.599 1.00 37.12 542 ASN A CA 1
ATOM 4320 C C . ASN A 1 542 ? -1.396 44.032 14.792 1.00 37.12 542 ASN A C 1
ATOM 4322 O O . ASN A 1 542 ? -1.276 42.965 14.182 1.00 37.12 542 ASN A O 1
ATOM 4326 N N . GLY A 1 543 ? -0.400 44.924 14.852 1.00 42.69 543 GLY A N 1
ATOM 4327 C CA . GLY A 1 543 ? 0.906 44.808 14.195 1.00 42.69 543 GLY A CA 1
ATOM 4328 C C . GLY A 1 543 ? 1.815 43.667 14.677 1.00 42.69 543 GLY A C 1
ATOM 4329 O O . GLY A 1 543 ? 2.904 43.509 14.132 1.00 42.69 543 GLY A O 1
ATOM 4330 N N . ASN A 1 544 ? 1.390 42.831 15.633 1.00 45.91 544 ASN A N 1
ATOM 4331 C CA . ASN A 1 544 ? 2.223 41.741 16.160 1.00 45.91 544 ASN A CA 1
ATOM 4332 C C . ASN A 1 544 ? 1.762 40.312 15.836 1.00 45.91 544 ASN A C 1
ATOM 4334 O O . ASN A 1 544 ? 2.469 39.369 16.184 1.00 45.91 544 ASN A O 1
ATOM 4338 N N . ARG A 1 545 ? 0.655 40.107 15.107 1.00 44.69 545 ARG A N 1
ATOM 4339 C CA . ARG A 1 545 ? 0.268 38.753 14.640 1.00 44.69 545 ARG A CA 1
ATOM 4340 C C . ARG A 1 545 ? 0.642 38.447 13.188 1.00 44.69 545 ARG A C 1
ATOM 4342 O O . ARG A 1 545 ? 0.816 37.282 12.849 1.00 44.69 545 ARG A O 1
ATOM 4349 N N . ASN A 1 546 ? 0.921 39.461 12.367 1.00 41.69 546 ASN A N 1
ATOM 4350 C CA . ASN A 1 546 ? 1.381 39.264 10.984 1.00 41.69 546 ASN A CA 1
ATOM 4351 C C . ASN A 1 546 ? 2.896 39.034 10.825 1.00 41.69 546 ASN A C 1
ATOM 4353 O O . ASN A 1 546 ? 3.364 38.869 9.701 1.00 41.69 546 ASN A O 1
ATOM 4357 N N . LYS A 1 547 ? 3.670 38.965 11.919 1.00 48.06 547 LYS A N 1
ATOM 4358 C CA . LYS A 1 547 ? 5.099 38.589 11.877 1.00 48.06 547 LYS A CA 1
ATOM 4359 C C . LYS A 1 547 ? 5.368 37.083 12.006 1.00 48.06 547 LYS A C 1
ATOM 4361 O O . LYS A 1 547 ? 6.527 36.688 12.010 1.00 48.06 547 LYS A O 1
ATOM 4366 N N . LYS A 1 548 ? 4.336 36.232 12.076 1.00 46.03 548 LYS A N 1
ATOM 4367 C CA . LYS A 1 548 ? 4.504 34.763 12.090 1.00 46.03 548 LYS A CA 1
ATOM 4368 C C . LYS A 1 548 ? 3.962 34.035 10.861 1.00 46.03 548 LYS A C 1
ATOM 4370 O O . LYS A 1 548 ? 4.004 32.813 10.831 1.00 46.03 548 LYS A O 1
ATOM 4375 N N . VAL A 1 549 ? 3.531 34.756 9.826 1.00 51.00 549 VAL A N 1
ATOM 4376 C CA . VAL A 1 549 ? 3.396 34.140 8.501 1.00 51.00 549 VAL A CA 1
ATOM 4377 C C . VAL A 1 549 ? 4.797 34.135 7.902 1.00 51.00 549 VAL A C 1
ATOM 4379 O O . VAL A 1 549 ? 5.301 35.176 7.478 1.00 51.00 549 VAL A O 1
ATOM 4382 N N . SER A 1 550 ? 5.456 32.981 8.015 1.00 58.09 550 SER A N 1
ATOM 4383 C CA . SER A 1 550 ? 6.799 32.714 7.502 1.00 58.09 550 SER A CA 1
ATOM 4384 C C . SER A 1 550 ? 6.942 33.262 6.080 1.00 58.09 550 SER A C 1
ATOM 4386 O O . SER A 1 550 ? 6.009 33.172 5.282 1.00 58.09 550 SER A O 1
ATOM 4388 N N . LEU A 1 551 ? 8.108 33.826 5.744 1.00 56.78 551 LEU A N 1
ATOM 4389 C CA . LEU A 1 551 ? 8.396 34.352 4.402 1.00 56.78 551 LEU A CA 1
ATOM 4390 C C . LEU A 1 551 ? 8.061 33.331 3.295 1.00 56.78 551 LEU A C 1
ATOM 4392 O O . LEU A 1 551 ? 7.647 33.737 2.211 1.00 56.78 551 LEU A O 1
ATOM 4396 N N . HIS A 1 552 ? 8.141 32.031 3.608 1.00 59.03 552 HIS A N 1
ATOM 4397 C CA . HIS A 1 552 ? 7.758 30.928 2.726 1.00 59.03 552 HIS A CA 1
ATOM 4398 C C . HIS A 1 552 ? 6.268 30.894 2.359 1.00 59.03 552 HIS A C 1
ATOM 4400 O O . HIS A 1 552 ? 5.929 30.610 1.213 1.00 59.03 552 HIS A O 1
ATOM 4406 N N . ASP A 1 553 ? 5.365 31.215 3.283 1.00 67.38 553 ASP A N 1
ATOM 4407 C CA . ASP A 1 553 ? 3.923 31.192 3.005 1.00 67.38 553 ASP A CA 1
ATOM 4408 C C . ASP A 1 553 ? 3.520 32.366 2.110 1.00 67.38 553 ASP A C 1
ATOM 4410 O O . ASP A 1 553 ? 2.656 32.246 1.245 1.00 67.38 553 ASP A O 1
ATOM 4414 N N . LYS A 1 554 ? 4.191 33.515 2.254 1.00 66.88 554 LYS A N 1
ATOM 4415 C CA . LYS A 1 554 ? 3.948 34.674 1.386 1.00 66.88 554 LYS A CA 1
ATOM 4416 C C . LYS A 1 554 ? 4.481 34.456 -0.027 1.00 66.88 554 LYS A C 1
ATOM 4418 O O . LYS A 1 554 ? 3.791 34.810 -0.984 1.00 66.88 554 LYS A O 1
ATOM 4423 N N . THR A 1 555 ? 5.675 33.880 -0.179 1.00 69.38 555 THR A N 1
ATOM 4424 C CA . THR A 1 555 ? 6.216 33.560 -1.508 1.00 69.38 555 THR A CA 1
ATOM 4425 C C . THR A 1 555 ? 5.414 32.456 -2.185 1.00 69.38 555 THR A C 1
ATOM 4427 O O . THR A 1 555 ? 5.075 32.613 -3.355 1.00 69.38 555 THR A O 1
ATOM 4430 N N . THR A 1 556 ? 5.007 31.406 -1.467 1.00 73.12 556 THR A N 1
ATOM 4431 C CA . THR A 1 556 ? 4.167 30.335 -2.036 1.00 73.12 556 THR A CA 1
ATOM 4432 C C . THR A 1 556 ? 2.765 30.819 -2.405 1.00 73.12 556 THR A C 1
ATOM 4434 O O . THR A 1 556 ? 2.296 30.495 -3.494 1.00 73.12 556 THR A O 1
ATOM 4437 N N . LEU A 1 557 ? 2.109 31.657 -1.589 1.00 72.69 557 LEU A N 1
ATOM 4438 C CA . LEU A 1 557 ? 0.796 32.228 -1.930 1.00 72.69 557 LEU A CA 1
ATOM 4439 C C . LEU A 1 557 ? 0.861 33.161 -3.145 1.00 72.69 557 LEU A C 1
ATOM 4441 O O . LEU A 1 557 ? -0.021 33.113 -4.007 1.00 72.69 557 LEU A O 1
ATOM 4445 N N . ASN A 1 558 ? 1.903 33.990 -3.248 1.00 76.88 558 ASN A N 1
ATOM 4446 C CA . ASN A 1 558 ? 2.097 34.861 -4.407 1.00 76.88 558 ASN A CA 1
ATOM 4447 C C . ASN A 1 558 ? 2.425 34.054 -5.670 1.00 76.88 558 ASN A C 1
ATOM 4449 O O . ASN A 1 558 ? 1.881 34.341 -6.736 1.00 76.88 558 ASN A O 1
ATOM 4453 N N . MET A 1 559 ? 3.251 33.012 -5.547 1.00 71.50 559 MET A N 1
ATOM 4454 C CA . MET A 1 559 ? 3.602 32.122 -6.653 1.00 71.50 559 MET A CA 1
ATOM 4455 C C . MET A 1 559 ? 2.390 31.302 -7.113 1.00 71.50 559 MET A C 1
ATOM 4457 O O . MET A 1 559 ? 2.117 31.237 -8.308 1.00 71.50 559 MET A O 1
ATOM 4461 N N . GLY A 1 560 ? 1.589 30.780 -6.181 1.00 74.38 560 GLY A N 1
ATOM 4462 C CA . GLY A 1 560 ? 0.338 30.079 -6.472 1.00 74.38 560 GLY A CA 1
ATOM 4463 C C . GLY A 1 560 ? -0.682 30.969 -7.184 1.00 74.38 560 GLY A C 1
ATOM 4464 O O . GLY A 1 560 ? -1.280 30.550 -8.176 1.00 74.38 560 GLY A O 1
ATOM 4465 N N . ARG A 1 561 ? -0.833 32.232 -6.754 1.00 76.12 561 ARG A N 1
ATOM 4466 C CA . ARG A 1 561 ? -1.672 33.212 -7.463 1.00 76.12 561 ARG A CA 1
ATOM 4467 C C . ARG A 1 561 ? -1.147 33.510 -8.865 1.00 76.12 561 ARG A C 1
ATOM 4469 O O . ARG A 1 561 ? -1.952 33.542 -9.787 1.00 76.12 561 ARG A O 1
ATOM 4476 N N . ALA A 1 562 ? 0.162 33.690 -9.045 1.00 74.38 562 ALA A N 1
ATOM 4477 C CA . ALA A 1 562 ? 0.754 33.948 -10.359 1.00 74.38 562 ALA A CA 1
ATOM 4478 C C . ALA A 1 562 ? 0.553 32.770 -11.330 1.00 74.38 562 ALA A C 1
ATOM 4480 O O . ALA A 1 562 ? 0.158 32.986 -12.476 1.00 74.38 562 ALA A O 1
ATOM 4481 N N . ILE A 1 563 ? 0.737 31.536 -10.844 1.00 77.38 563 ILE A N 1
ATOM 4482 C CA . ILE A 1 563 ? 0.542 30.301 -11.617 1.00 77.38 563 ILE A CA 1
ATOM 4483 C C . ILE A 1 563 ? -0.925 30.136 -12.045 1.00 77.38 563 ILE A C 1
ATOM 4485 O O . ILE A 1 563 ? -1.218 29.758 -13.179 1.00 77.38 563 ILE A O 1
ATOM 4489 N N . LEU A 1 564 ? -1.869 30.445 -11.151 1.00 78.62 564 LEU A N 1
ATOM 4490 C CA . LEU A 1 564 ? -3.303 30.278 -11.411 1.00 78.62 564 LEU A CA 1
ATOM 4491 C C . LEU A 1 564 ? -3.935 31.456 -12.169 1.00 78.62 564 LEU A C 1
ATOM 4493 O O . LEU A 1 564 ? -4.969 31.271 -12.819 1.00 78.62 564 LEU A O 1
ATOM 4497 N N . ALA A 1 565 ? -3.325 32.645 -12.129 1.00 78.69 565 ALA A N 1
ATOM 4498 C CA . ALA A 1 565 ? -3.914 33.880 -12.648 1.00 78.69 565 ALA A CA 1
ATOM 4499 C C . ALA A 1 565 ? -4.237 33.817 -14.145 1.00 78.69 565 ALA A C 1
ATOM 4501 O O . ALA A 1 565 ? -5.291 34.294 -14.563 1.00 78.69 565 ALA A O 1
ATOM 4502 N N . THR A 1 566 ? -3.370 33.211 -14.964 1.00 83.25 566 THR A N 1
ATOM 4503 C CA . THR A 1 566 ? -3.555 33.186 -16.423 1.00 83.25 566 THR A CA 1
ATOM 4504 C C . THR A 1 566 ? -3.665 31.760 -16.965 1.00 83.25 566 THR A C 1
ATOM 4506 O O . THR A 1 566 ? -2.959 30.865 -16.501 1.00 83.25 566 THR A O 1
ATOM 4509 N N . PRO A 1 567 ? -4.530 31.511 -17.968 1.00 80.44 567 PRO A N 1
ATOM 4510 C CA . PRO A 1 567 ? -4.678 30.179 -18.556 1.00 80.44 567 PRO A CA 1
ATOM 4511 C C . PRO A 1 567 ? -3.373 29.670 -19.190 1.00 80.44 567 PRO A C 1
ATOM 4513 O O . PRO A 1 567 ? -3.079 28.484 -19.084 1.00 80.44 567 PRO A O 1
ATOM 4516 N N . LYS A 1 568 ? -2.544 30.565 -19.754 1.00 80.12 568 LYS A N 1
ATOM 4517 C CA . LYS A 1 568 ? -1.211 30.218 -20.276 1.00 80.12 568 LYS A CA 1
ATOM 4518 C C . LYS A 1 568 ? -0.229 29.799 -19.176 1.00 80.12 568 LYS A C 1
ATOM 4520 O O . LYS A 1 568 ? 0.503 28.829 -19.354 1.00 80.12 568 LYS A O 1
ATOM 4525 N N . SER A 1 569 ? -0.213 30.498 -18.037 1.00 84.00 569 SER A N 1
ATOM 4526 C CA . SER A 1 569 ? 0.657 30.124 -16.913 1.00 84.00 569 SER A CA 1
ATOM 4527 C C . SER A 1 569 ? 0.275 28.759 -16.340 1.00 84.00 569 SER A C 1
ATOM 4529 O O . SER A 1 569 ? 1.155 27.934 -16.101 1.00 84.00 569 SER A O 1
ATOM 4531 N N . ARG A 1 570 ? -1.030 28.467 -16.257 1.00 84.81 570 ARG A N 1
ATOM 4532 C CA . ARG A 1 570 ? -1.527 27.141 -15.872 1.00 84.81 570 ARG A CA 1
ATOM 4533 C C . ARG A 1 570 ? -1.002 26.050 -16.801 1.00 84.81 570 ARG A C 1
ATOM 4535 O O . ARG A 1 570 ? -0.448 25.075 -16.310 1.00 84.81 570 ARG A O 1
ATOM 4542 N N . THR A 1 571 ? -1.111 26.217 -18.120 1.00 85.31 571 THR A N 1
ATOM 4543 C CA . THR A 1 571 ? -0.602 25.215 -19.075 1.00 85.31 571 THR A CA 1
ATOM 4544 C C . THR A 1 571 ? 0.908 25.005 -18.970 1.00 85.31 571 THR A C 1
ATOM 4546 O O . THR A 1 571 ? 1.348 23.861 -18.987 1.00 85.31 571 THR A O 1
ATOM 4549 N N . VAL A 1 572 ? 1.693 26.075 -18.784 1.00 89.44 572 VAL A N 1
ATOM 4550 C CA . VAL A 1 572 ? 3.155 25.976 -18.608 1.00 89.44 572 VAL A CA 1
ATOM 4551 C C . VAL A 1 572 ? 3.505 25.230 -17.317 1.00 89.44 572 VAL A C 1
ATOM 4553 O O . VAL A 1 572 ? 4.369 24.354 -17.318 1.00 89.44 572 VAL A O 1
ATOM 4556 N N . PHE A 1 573 ? 2.802 25.524 -16.222 1.00 88.69 573 PHE A N 1
ATOM 4557 C CA . PHE A 1 573 ? 2.998 24.835 -14.950 1.00 88.69 573 PHE A CA 1
ATOM 4558 C C . PHE A 1 573 ? 2.598 23.355 -15.020 1.00 88.69 573 PHE A C 1
ATOM 4560 O O . PHE A 1 573 ? 3.323 22.508 -14.509 1.00 88.69 573 PHE A O 1
ATOM 4567 N N . PHE A 1 574 ? 1.503 23.022 -15.712 1.00 89.62 574 PHE A N 1
ATOM 4568 C CA . PHE A 1 574 ? 1.120 21.629 -15.961 1.00 89.62 574 PHE A CA 1
ATOM 4569 C C . PHE A 1 574 ? 2.160 20.885 -16.806 1.00 89.62 574 PHE A C 1
ATOM 4571 O O . PHE A 1 574 ? 2.520 19.767 -16.449 1.00 89.62 574 PHE A O 1
ATOM 4578 N N . SER A 1 575 ? 2.691 21.493 -17.874 1.00 89.88 575 SER A N 1
ATOM 4579 C CA . SER A 1 575 ? 3.770 20.872 -18.657 1.00 89.88 575 SER A CA 1
ATOM 4580 C C . SER A 1 575 ? 5.050 20.693 -17.841 1.00 89.88 575 SER A C 1
ATOM 4582 O O . SER A 1 575 ? 5.692 19.652 -17.933 1.00 89.88 575 SER A O 1
ATOM 4584 N N . TYR A 1 576 ? 5.390 21.666 -16.991 1.00 91.62 576 TYR A N 1
ATOM 4585 C CA . TYR A 1 576 ? 6.534 21.570 -16.088 1.00 91.62 576 TYR A CA 1
ATOM 4586 C C . TYR A 1 576 ? 6.354 20.436 -15.073 1.00 91.62 576 TYR A C 1
ATOM 4588 O O . TYR A 1 576 ? 7.265 19.635 -14.889 1.00 91.62 576 TYR A O 1
ATOM 4596 N N . LEU A 1 577 ? 5.167 20.315 -14.467 1.00 91.94 577 LEU A N 1
ATOM 4597 C CA . LEU A 1 577 ? 4.843 19.201 -13.578 1.00 91.94 577 LEU A CA 1
ATOM 4598 C C . LEU A 1 577 ? 4.914 17.859 -14.309 1.00 91.94 577 LEU A C 1
ATOM 4600 O O . LEU A 1 577 ? 5.455 16.918 -13.743 1.00 91.94 577 LEU A O 1
ATOM 4604 N N . LEU A 1 578 ? 4.421 17.760 -15.545 1.00 92.44 578 LEU A N 1
ATOM 4605 C CA . LEU A 1 578 ? 4.494 16.527 -16.334 1.00 92.44 578 LEU A CA 1
ATOM 4606 C C . LEU A 1 578 ? 5.952 16.110 -16.591 1.00 92.44 578 LEU A C 1
ATOM 4608 O O . LEU A 1 578 ? 6.302 14.953 -16.378 1.00 92.44 578 LEU A O 1
ATOM 4612 N N . ILE A 1 579 ? 6.810 17.060 -16.982 1.00 94.56 579 ILE A N 1
ATOM 4613 C CA . ILE A 1 579 ? 8.247 16.824 -17.192 1.00 94.56 579 ILE A CA 1
ATOM 4614 C C . ILE A 1 579 ? 8.927 16.428 -15.878 1.00 94.56 579 ILE A C 1
ATOM 4616 O O . ILE A 1 579 ? 9.695 15.472 -15.851 1.00 94.56 579 ILE A O 1
ATOM 4620 N N . LEU A 1 580 ? 8.617 17.117 -14.776 1.00 94.38 580 LEU A N 1
ATOM 4621 C CA . LEU A 1 580 ? 9.143 16.786 -13.452 1.00 94.38 580 LEU A CA 1
ATOM 4622 C C . LEU A 1 580 ? 8.748 15.361 -13.039 1.00 94.38 580 LEU A C 1
ATOM 4624 O O . LEU A 1 580 ? 9.588 14.610 -12.558 1.00 94.38 580 LEU A O 1
ATOM 4628 N N . HIS A 1 581 ? 7.492 14.966 -13.261 1.00 91.88 581 HIS A N 1
ATOM 4629 C CA . HIS A 1 581 ? 7.033 13.608 -12.966 1.00 91.88 581 HIS A CA 1
ATOM 4630 C C . HIS A 1 581 ? 7.714 12.577 -13.869 1.00 91.88 581 HIS A C 1
ATOM 4632 O O . HIS A 1 581 ? 8.123 11.536 -13.369 1.00 91.88 581 HIS A O 1
ATOM 4638 N N . ALA A 1 582 ? 7.905 12.869 -15.159 1.00 93.31 582 ALA A N 1
ATOM 4639 C CA . ALA A 1 582 ? 8.653 11.998 -16.065 1.00 93.31 582 ALA A CA 1
ATOM 4640 C C . ALA A 1 582 ? 10.115 11.823 -15.616 1.00 93.31 582 ALA A C 1
ATOM 4642 O O . ALA A 1 582 ? 10.626 10.707 -15.629 1.00 93.31 582 ALA A O 1
ATOM 4643 N N . LEU A 1 583 ? 10.767 12.893 -15.147 1.00 93.19 583 LEU A N 1
ATOM 4644 C CA . LEU A 1 583 ? 12.121 12.831 -14.589 1.00 93.19 583 LEU A CA 1
ATOM 4645 C C . LEU A 1 583 ? 12.175 12.023 -13.291 1.00 93.19 583 LEU A C 1
ATOM 4647 O O . LEU A 1 583 ? 13.057 11.184 -13.143 1.00 93.19 583 LEU A O 1
ATOM 4651 N N . ILE A 1 584 ? 11.229 12.227 -12.368 1.00 93.00 584 ILE A N 1
ATOM 4652 C CA . ILE A 1 584 ? 11.146 11.441 -11.127 1.00 93.00 584 ILE A CA 1
ATOM 4653 C C . ILE A 1 584 ? 10.926 9.961 -11.454 1.00 93.00 584 ILE A C 1
ATOM 4655 O O . ILE A 1 584 ? 11.606 9.112 -10.889 1.00 93.00 584 ILE A O 1
ATOM 4659 N N . MET A 1 585 ? 10.033 9.646 -12.394 1.00 93.19 585 MET A N 1
ATOM 4660 C CA . MET A 1 585 ? 9.805 8.270 -12.839 1.00 93.19 585 MET A CA 1
ATOM 4661 C C . MET A 1 585 ? 11.048 7.666 -13.496 1.00 93.19 585 MET A C 1
ATOM 4663 O O . MET A 1 585 ? 11.354 6.510 -13.238 1.00 93.19 585 MET A O 1
ATOM 4667 N N . LEU A 1 586 ? 11.807 8.438 -14.277 1.00 92.75 586 LEU A N 1
ATOM 4668 C CA . LEU A 1 586 ? 13.062 7.982 -14.878 1.00 92.75 586 LEU A CA 1
ATOM 4669 C C . LEU A 1 586 ? 14.146 7.721 -13.822 1.00 92.75 586 LEU A C 1
ATOM 4671 O O . LEU A 1 586 ? 14.860 6.725 -13.918 1.00 92.75 586 LEU A O 1
ATOM 4675 N N . VAL A 1 587 ? 14.247 8.572 -12.797 1.00 92.31 587 VAL A N 1
ATOM 4676 C CA . VAL A 1 587 ? 15.163 8.366 -11.662 1.00 92.31 587 VAL A CA 1
ATOM 4677 C C . VAL A 1 587 ? 14.757 7.136 -10.853 1.00 92.31 587 VAL A C 1
ATOM 4679 O O . VAL A 1 587 ? 15.613 6.320 -10.529 1.00 92.31 587 VAL A O 1
ATOM 4682 N N . LEU A 1 588 ? 13.464 6.961 -10.566 1.00 91.25 588 LEU A N 1
ATOM 4683 C CA . LEU A 1 588 ? 12.958 5.776 -9.870 1.00 91.25 588 LEU A CA 1
ATOM 4684 C C . LEU A 1 588 ? 13.148 4.503 -10.701 1.00 91.25 588 LEU A C 1
ATOM 4686 O O . LEU A 1 588 ? 13.500 3.472 -10.141 1.00 91.25 588 LEU A O 1
ATOM 4690 N N . TYR A 1 589 ? 12.975 4.576 -12.022 1.00 92.56 589 TYR A N 1
ATOM 4691 C CA . TYR A 1 589 ? 13.245 3.471 -12.940 1.00 92.56 589 TYR A CA 1
ATOM 4692 C C . TYR A 1 589 ? 14.726 3.088 -12.934 1.00 92.56 589 TYR A C 1
ATOM 4694 O O . TYR A 1 589 ? 15.052 1.916 -12.792 1.00 92.56 589 TYR A O 1
ATOM 4702 N N . LYS A 1 590 ? 15.630 4.072 -13.022 1.00 90.50 590 LYS A N 1
ATOM 4703 C CA . LYS A 1 590 ? 17.077 3.842 -12.915 1.00 90.50 590 LYS A CA 1
ATOM 4704 C C . LYS A 1 590 ? 17.457 3.239 -11.565 1.00 90.50 590 LYS A C 1
ATOM 4706 O O . LYS A 1 590 ? 18.165 2.245 -11.533 1.00 90.50 590 LYS A O 1
ATOM 4711 N N . PHE A 1 591 ? 16.916 3.770 -10.471 1.00 90.19 591 PHE A N 1
ATOM 4712 C CA . PHE A 1 591 ? 17.146 3.232 -9.132 1.00 90.19 591 PHE A CA 1
ATOM 4713 C C . PHE A 1 591 ? 16.630 1.791 -8.981 1.00 90.19 591 PHE A C 1
ATOM 4715 O O . PHE A 1 591 ? 17.311 0.947 -8.406 1.00 90.19 591 PHE A O 1
ATOM 4722 N N . ALA A 1 592 ? 15.446 1.489 -9.522 1.00 90.31 592 ALA A N 1
ATOM 4723 C CA . ALA A 1 592 ? 14.892 0.138 -9.523 1.00 90.31 592 ALA A CA 1
ATOM 4724 C C . ALA A 1 592 ? 15.721 -0.826 -10.387 1.00 90.31 592 ALA A C 1
ATOM 4726 O O . ALA A 1 592 ? 15.925 -1.968 -9.984 1.00 90.31 592 ALA A O 1
ATOM 4727 N N . PHE A 1 593 ? 16.226 -0.360 -11.533 1.00 91.06 593 PHE A N 1
ATOM 4728 C CA . PHE A 1 593 ? 17.114 -1.120 -12.410 1.00 91.06 593 PHE A CA 1
ATOM 4729 C C . PHE A 1 593 ? 18.458 -1.428 -11.738 1.00 91.06 593 PHE A C 1
ATOM 4731 O O . PHE A 1 593 ? 18.921 -2.565 -11.755 1.00 91.06 593 PHE A O 1
ATOM 4738 N N . ASP A 1 594 ? 19.065 -0.447 -11.071 1.00 87.94 594 ASP A N 1
ATOM 4739 C CA . ASP A 1 594 ? 20.306 -0.669 -10.327 1.00 87.94 594 ASP A CA 1
ATOM 4740 C C . ASP A 1 594 ? 20.081 -1.687 -9.192 1.00 87.94 594 ASP A C 1
ATOM 4742 O O . ASP A 1 594 ? 20.887 -2.597 -8.996 1.00 87.94 594 ASP A O 1
ATOM 4746 N N . GLN A 1 595 ? 18.942 -1.608 -8.489 1.00 87.56 595 GLN A N 1
ATOM 4747 C CA . GLN A 1 595 ? 18.564 -2.608 -7.484 1.00 87.56 595 GLN A CA 1
ATOM 4748 C C . GLN A 1 595 ? 18.297 -4.002 -8.070 1.00 87.56 595 GLN A C 1
ATOM 4750 O O . GLN A 1 595 ? 18.580 -4.992 -7.392 1.00 87.56 595 GLN A O 1
ATOM 4755 N N . SER A 1 596 ? 17.745 -4.114 -9.284 1.00 89.06 596 SER A N 1
ATOM 4756 C CA . SER A 1 596 ? 17.540 -5.420 -9.921 1.00 89.06 596 SER A CA 1
ATOM 4757 C C . SER A 1 596 ? 18.863 -6.057 -10.330 1.00 89.06 596 SER A C 1
ATOM 4759 O O . SER A 1 596 ? 19.057 -7.232 -10.053 1.00 89.06 596 SER A O 1
ATOM 4761 N N . VAL A 1 597 ? 19.809 -5.281 -10.873 1.00 88.75 597 VAL A N 1
ATOM 4762 C CA . VAL A 1 597 ? 21.147 -5.785 -11.232 1.00 88.75 597 VAL A CA 1
ATOM 4763 C C . VAL A 1 597 ? 21.896 -6.313 -10.003 1.00 88.75 597 VAL A C 1
ATOM 4765 O O . VAL A 1 597 ? 22.523 -7.368 -10.072 1.00 88.75 597 VAL A O 1
ATOM 4768 N N . VAL A 1 598 ? 21.805 -5.620 -8.860 1.00 87.88 598 VAL A N 1
ATOM 4769 C CA . VAL A 1 598 ? 22.405 -6.092 -7.596 1.00 87.88 598 VAL A CA 1
ATOM 4770 C C . VAL A 1 598 ? 21.775 -7.411 -7.144 1.00 87.88 598 VAL A C 1
ATOM 4772 O O . VAL A 1 598 ? 22.495 -8.334 -6.772 1.00 87.88 598 VAL A O 1
ATOM 4775 N N . ARG A 1 599 ? 20.445 -7.527 -7.220 1.00 87.50 599 ARG A N 1
ATOM 4776 C CA . ARG A 1 599 ? 19.728 -8.750 -6.835 1.00 87.50 599 ARG A CA 1
ATOM 4777 C C . ARG A 1 599 ? 20.063 -9.923 -7.755 1.00 87.50 599 ARG A C 1
ATOM 4779 O O . ARG A 1 599 ? 20.289 -11.024 -7.266 1.00 87.50 599 ARG A O 1
ATOM 4786 N N . ASP A 1 600 ? 20.146 -9.690 -9.062 1.00 88.44 600 ASP A N 1
ATOM 4787 C CA . ASP A 1 600 ? 20.525 -10.721 -10.029 1.00 88.44 600 ASP A CA 1
ATOM 4788 C C . ASP A 1 600 ? 21.958 -11.210 -9.766 1.00 88.44 600 ASP A C 1
ATOM 4790 O O . ASP A 1 600 ? 22.197 -12.417 -9.728 1.00 88.44 600 ASP A O 1
ATOM 4794 N N . ALA A 1 601 ? 22.891 -10.302 -9.457 1.00 86.56 601 ALA A N 1
ATOM 4795 C CA . ALA A 1 601 ? 24.257 -10.660 -9.073 1.00 86.56 601 ALA A CA 1
ATOM 4796 C C . ALA A 1 601 ? 24.320 -11.480 -7.766 1.00 86.56 601 ALA A C 1
ATOM 4798 O O . ALA A 1 601 ? 25.091 -12.439 -7.684 1.00 86.56 601 ALA A O 1
ATOM 4799 N N . GLU A 1 602 ? 23.505 -11.144 -6.759 1.00 87.75 602 GLU A N 1
ATOM 4800 C CA . GLU A 1 602 ? 23.365 -11.944 -5.531 1.00 87.75 602 GLU A CA 1
ATOM 4801 C C . GLU A 1 602 ? 22.841 -13.351 -5.845 1.00 87.75 602 GLU A C 1
ATOM 4803 O O . GLU A 1 602 ? 23.444 -14.336 -5.417 1.00 87.75 602 GLU A O 1
ATOM 4808 N N . THR A 1 603 ? 21.788 -13.467 -6.662 1.00 87.44 603 THR A N 1
ATOM 4809 C CA . THR A 1 603 ? 21.226 -14.775 -7.044 1.00 87.44 603 THR A CA 1
ATOM 4810 C C . THR A 1 603 ? 22.189 -15.615 -7.884 1.00 87.44 603 THR A C 1
ATOM 4812 O O . THR A 1 603 ? 22.261 -16.831 -7.707 1.00 87.44 603 THR A O 1
ATOM 4815 N N . GLU A 1 604 ? 22.983 -14.998 -8.765 1.00 88.88 604 GLU A N 1
ATOM 4816 C CA . GLU A 1 604 ? 24.011 -15.700 -9.536 1.00 88.88 604 GLU A CA 1
ATOM 4817 C C . GLU A 1 604 ? 25.153 -16.180 -8.627 1.00 88.88 604 GLU A C 1
ATOM 4819 O O . GLU A 1 604 ? 25.678 -17.283 -8.812 1.00 88.88 604 GLU A O 1
ATOM 4824 N N . CYS A 1 605 ? 25.519 -15.388 -7.614 1.00 85.56 605 CYS A N 1
ATOM 4825 C CA . CYS A 1 605 ? 26.493 -15.776 -6.597 1.00 85.56 605 CYS A CA 1
ATOM 4826 C C . CYS A 1 605 ? 25.990 -16.969 -5.770 1.00 85.56 605 CYS A C 1
ATOM 4828 O O . CYS A 1 605 ? 26.714 -17.955 -5.624 1.00 85.56 605 CYS A O 1
ATOM 4830 N N . GLU A 1 606 ? 24.739 -16.929 -5.303 1.00 86.94 606 GLU A N 1
ATOM 4831 C CA . GLU A 1 606 ? 24.096 -18.048 -4.603 1.00 86.94 606 GLU A CA 1
ATOM 4832 C C . GLU A 1 606 ? 24.027 -19.305 -5.477 1.00 86.94 606 GLU A C 1
ATOM 4834 O O . GLU A 1 606 ? 24.353 -20.399 -5.011 1.00 86.94 606 GLU A O 1
ATOM 4839 N N . TYR A 1 607 ? 23.673 -19.162 -6.758 1.00 89.00 607 TYR A N 1
ATOM 4840 C CA . TYR A 1 607 ? 23.626 -20.275 -7.705 1.00 89.00 607 TYR A CA 1
ATOM 4841 C C . TYR A 1 607 ? 25.009 -20.905 -7.912 1.00 89.00 607 TYR A C 1
ATOM 4843 O O . TYR A 1 607 ? 25.152 -22.125 -7.799 1.00 89.00 607 TYR A O 1
ATOM 4851 N N . LYS A 1 608 ? 26.047 -20.093 -8.154 1.00 88.44 608 LYS A N 1
ATOM 4852 C CA . LYS A 1 608 ? 27.433 -20.573 -8.301 1.00 88.44 608 LYS A CA 1
ATOM 4853 C C . LYS A 1 608 ? 27.958 -21.204 -7.017 1.00 88.44 608 LYS A C 1
ATOM 4855 O O . LYS A 1 608 ? 28.642 -22.222 -7.084 1.00 88.44 608 LYS A O 1
ATOM 4860 N N . PHE A 1 609 ? 27.628 -20.641 -5.855 1.00 86.81 609 PHE A N 1
ATOM 4861 C CA . PHE A 1 609 ? 27.991 -21.211 -4.560 1.00 86.81 609 PHE A CA 1
ATOM 4862 C C . PHE A 1 609 ? 27.310 -22.566 -4.341 1.00 86.81 609 PHE A C 1
ATOM 4864 O O . PHE A 1 609 ? 27.973 -23.541 -3.993 1.00 86.81 609 PHE A O 1
ATOM 4871 N N . HIS A 1 610 ? 26.009 -22.666 -4.615 1.00 86.56 610 HIS A N 1
ATOM 4872 C CA . HIS A 1 610 ? 25.277 -23.926 -4.548 1.00 86.56 610 HIS A CA 1
ATOM 4873 C C . HIS A 1 610 ? 25.863 -24.964 -5.516 1.00 86.56 610 HIS A C 1
ATOM 4875 O O . HIS A 1 610 ? 26.080 -26.109 -5.130 1.00 86.56 610 HIS A O 1
ATOM 4881 N N . GLN A 1 611 ? 26.193 -24.572 -6.749 1.00 85.81 611 GLN A N 1
ATOM 4882 C CA . GLN A 1 611 ? 26.825 -25.454 -7.731 1.00 85.81 611 GLN A CA 1
ATOM 4883 C C . GLN A 1 611 ? 28.212 -25.930 -7.265 1.00 85.81 611 GLN A C 1
ATOM 4885 O O . GLN A 1 611 ? 28.486 -27.126 -7.289 1.00 85.81 611 GLN A O 1
ATOM 4890 N N . HIS A 1 612 ? 29.041 -25.032 -6.725 1.00 86.62 612 HIS A N 1
ATOM 4891 C CA . HIS A 1 612 ? 30.332 -25.377 -6.122 1.00 86.62 612 HIS A CA 1
ATOM 4892 C C . HIS A 1 612 ? 30.187 -26.366 -4.954 1.00 86.62 612 HIS A C 1
ATOM 4894 O O . HIS A 1 612 ? 30.972 -27.308 -4.843 1.00 86.62 612 HIS A O 1
ATOM 4900 N N . MET A 1 613 ? 29.172 -26.185 -4.102 1.00 85.62 613 MET A N 1
ATOM 4901 C CA . MET A 1 613 ? 28.859 -27.119 -3.016 1.00 85.62 613 MET A CA 1
ATOM 4902 C C . MET A 1 613 ? 28.437 -28.495 -3.546 1.00 85.62 613 MET A C 1
ATOM 4904 O O . MET A 1 613 ? 28.829 -29.515 -2.982 1.00 85.62 613 MET A O 1
ATOM 4908 N N . LEU A 1 614 ? 27.673 -28.555 -4.641 1.00 83.44 614 LEU A N 1
ATOM 4909 C CA . LEU A 1 614 ? 27.308 -29.826 -5.269 1.00 83.44 614 LEU A CA 1
ATOM 4910 C C . LEU A 1 614 ? 28.514 -30.527 -5.908 1.00 83.44 614 LEU A C 1
ATOM 4912 O O . LEU A 1 614 ? 28.612 -31.745 -5.794 1.00 83.44 614 LEU A O 1
ATOM 4916 N N . ASP A 1 615 ? 29.410 -29.786 -6.556 1.00 82.94 615 ASP A N 1
ATOM 4917 C CA . ASP A 1 615 ? 30.522 -30.363 -7.319 1.00 82.94 615 ASP A CA 1
ATOM 4918 C C . ASP A 1 615 ? 31.696 -30.789 -6.422 1.00 82.94 615 ASP A C 1
ATOM 4920 O O . ASP A 1 615 ? 32.290 -31.843 -6.648 1.00 82.94 615 ASP A O 1
ATOM 4924 N N . ASN A 1 616 ? 32.017 -30.012 -5.378 1.00 82.62 616 ASN A N 1
ATOM 4925 C CA . ASN A 1 616 ? 33.187 -30.262 -4.524 1.00 82.62 616 ASN A CA 1
ATOM 4926 C C . ASN A 1 616 ? 32.868 -30.924 -3.179 1.00 82.62 616 ASN A C 1
ATOM 4928 O O . ASN A 1 616 ? 33.770 -31.484 -2.556 1.00 82.62 616 ASN A O 1
ATOM 4932 N N . HIS A 1 617 ? 31.615 -30.867 -2.714 1.00 76.19 617 HIS A N 1
ATOM 4933 C CA . HIS A 1 617 ? 31.223 -31.391 -1.399 1.00 76.19 617 HIS A CA 1
ATOM 4934 C C . HIS A 1 617 ? 30.186 -32.526 -1.450 1.00 76.19 617 HIS A C 1
ATOM 4936 O O . HIS A 1 617 ? 29.710 -32.952 -0.401 1.00 76.19 617 HIS A O 1
ATOM 4942 N N . LYS A 1 618 ? 29.875 -33.085 -2.630 1.00 51.06 618 LYS A N 1
ATOM 4943 C CA . LYS A 1 618 ? 29.170 -34.376 -2.733 1.00 51.06 618 LYS A CA 1
ATOM 4944 C C . LYS A 1 618 ? 30.148 -35.557 -2.697 1.00 51.06 618 LYS A C 1
ATOM 4946 O O . LYS A 1 618 ? 30.480 -36.135 -3.731 1.00 51.06 618 LYS A O 1
ATOM 4951 N N . GLN A 1 619 ? 30.544 -35.936 -1.484 1.00 43.62 619 GLN A N 1
ATOM 4952 C CA . GLN A 1 619 ? 30.854 -37.318 -1.103 1.00 43.62 619 GLN A CA 1
ATOM 4953 C C . GLN A 1 619 ? 30.069 -37.675 0.151 1.00 43.62 619 GLN A C 1
ATOM 4955 O O . GLN A 1 619 ? 30.086 -36.855 1.096 1.00 43.62 619 GLN A O 1
#

Mean predicted aligned error: 24.49 Å